Protein AF-0000000080284068 (afdb_homodimer)

Nearest PDB structures (foldseek):
  8cib-assembly1_F  TM=9.678E-01  e=1.822E-24  Pseudomonas aeruginosa
  4h17-assembly1_B  TM=9.683E-01  e=7.746E-23  Pseudomonas putida KT2440
  3mcw-assembly1_B  TM=8.961E-01  e=3.758E-17  Chromobacterium violaceum ATCC 12472
  5ha8-assembly1_A-2  TM=8.971E-01  e=2.789E-14  Microbacterium hydrocarbonoxydans
  5hwg-assembly1_A  TM=8.767E-01  e=1.653E-13  Microbacterium hydrocarbonoxydans

Radius of gyration: 20.16 Å; Cα contacts (8 Å, |Δi|>4): 963; chains: 2; bounding box: 50×58×43 Å

pLDDT: mean 98.24, std 1.57, range [81.69, 99.0]

Structure (mmCIF, N/CA/C/O backbone):
data_AF-0000000080284068-model_v1
#
loop_
_entity.id
_entity.type
_entity.pdbx_description
1 polymer Isochorismatase
#
loop_
_atom_site.group_PDB
_atom_site.id
_atom_site.type_symbol
_atom_site.label_atom_id
_atom_site.label_alt_id
_atom_site.label_comp_id
_atom_site.label_asym_id
_atom_site.label_entity_id
_atom_site.label_seq_id
_atom_site.pdbx_PDB_ins_code
_atom_site.Cartn_x
_atom_site.Cartn_y
_atom_site.Cartn_z
_atom_site.occupancy
_atom_site.B_iso_or_equiv
_atom_site.auth_seq_id
_atom_site.auth_comp_id
_atom_site.auth_asym_id
_atom_site.auth_atom_id
_atom_site.pdbx_PDB_model_num
ATOM 1 N N . MET A 1 1 ? 14.625 -11.047 15.633 1 81.69 1 MET A N 1
ATOM 2 C CA . MET A 1 1 ? 15.5 -10.242 14.781 1 81.69 1 MET A CA 1
ATOM 3 C C . MET A 1 1 ? 14.758 -9.781 13.531 1 81.69 1 MET A C 1
ATOM 5 O O . MET A 1 1 ? 13.984 -10.539 12.945 1 81.69 1 MET A O 1
ATOM 9 N N . THR A 1 2 ? 14.812 -8.367 13.188 1 92.25 2 THR A N 1
ATOM 10 C CA . THR A 1 2 ? 14.117 -7.859 12.016 1 92.25 2 THR A CA 1
ATOM 11 C C . THR A 1 2 ? 15.031 -7.91 10.789 1 92.25 2 THR A C 1
ATOM 13 O O . THR A 1 2 ? 16.25 -8.008 10.914 1 92.25 2 THR A O 1
ATOM 16 N N . SER A 1 3 ? 14.43 -7.98 9.688 1 94.44 3 SER A N 1
ATOM 17 C CA . SER A 1 3 ? 15.148 -7.992 8.414 1 94.44 3 SER A CA 1
ATOM 18 C C . SER A 1 3 ? 15.742 -6.621 8.102 1 94.44 3 SER A C 1
ATOM 20 O O . SER A 1 3 ? 15.266 -5.605 8.609 1 94.44 3 SER A O 1
ATOM 22 N N . THR A 1 4 ? 16.844 -6.633 7.262 1 96.75 4 THR A N 1
ATOM 23 C CA . THR A 1 4 ? 17.297 -5.41 6.617 1 96.75 4 THR A CA 1
ATOM 24 C C . THR A 1 4 ? 16.234 -4.855 5.684 1 96.75 4 THR A C 1
ATOM 26 O O . THR A 1 4 ? 15.609 -5.605 4.926 1 96.75 4 THR A O 1
ATOM 29 N N . THR A 1 5 ? 15.945 -3.547 5.762 1 98.25 5 THR A N 1
ATOM 30 C CA . THR A 1 5 ? 14.883 -2.967 4.945 1 98.25 5 THR A CA 1
ATOM 31 C C . THR A 1 5 ? 15.328 -2.842 3.49 1 98.25 5 THR A C 1
ATOM 33 O O . THR A 1 5 ? 16.531 -2.811 3.201 1 98.25 5 THR A O 1
ATOM 36 N N . LEU A 1 6 ? 14.375 -2.715 2.629 1 98.31 6 LEU A N 1
ATOM 37 C CA . LEU A 1 6 ? 14.656 -2.459 1.22 1 98.31 6 LEU A CA 1
ATOM 38 C C . LEU A 1 6 ? 15.375 -1.126 1.042 1 98.31 6 LEU A C 1
ATOM 40 O O . LEU A 1 6 ? 16.219 -0.987 0.159 1 98.31 6 LEU A O 1
ATOM 44 N N . ARG A 1 7 ? 15.078 -0.106 1.823 1 98.06 7 ARG A N 1
ATOM 45 C CA . ARG A 1 7 ? 15.773 1.177 1.779 1 98.06 7 ARG A CA 1
ATOM 46 C C . ARG A 1 7 ? 17.25 1.007 2.082 1 98.06 7 ARG A C 1
ATOM 48 O O . ARG A 1 7 ? 18.109 1.608 1.418 1 98.06 7 ARG A O 1
ATOM 55 N N . GLU A 1 8 ? 17.547 0.176 3.127 1 97.19 8 GLU A N 1
ATOM 56 C CA . GLU A 1 8 ? 18.938 -0.087 3.488 1 97.19 8 GLU A CA 1
ATOM 57 C C . GLU A 1 8 ? 19.656 -0.846 2.379 1 97.19 8 GLU A C 1
ATOM 59 O O . GLU A 1 8 ? 20.797 -0.521 2.039 1 97.19 8 GLU A O 1
ATOM 64 N N . ILE A 1 9 ? 18.969 -1.833 1.832 1 96.56 9 ILE A N 1
ATOM 65 C CA . ILE A 1 9 ? 19.547 -2.646 0.768 1 96.56 9 ILE A CA 1
ATOM 66 C C . ILE A 1 9 ? 19.859 -1.77 -0.446 1 96.56 9 ILE A C 1
ATOM 68 O O . ILE A 1 9 ? 20.875 -1.963 -1.122 1 96.56 9 ILE A O 1
ATOM 72 N N . SER A 1 10 ? 19 -0.782 -0.692 1 96.25 10 SER A N 1
ATOM 73 C CA . SER A 1 10 ? 19.109 0.082 -1.862 1 96.25 10 SER A CA 1
ATOM 74 C C . SER A 1 10 ? 19.922 1.338 -1.543 1 96.25 10 SER A C 1
ATOM 76 O O . SER A 1 10 ? 20.078 2.217 -2.393 1 96.25 10 SER A O 1
ATOM 78 N N . THR A 1 11 ? 20.359 1.549 -0.344 1 96.06 11 THR A N 1
ATOM 79 C CA . THR A 1 11 ? 21.172 2.67 0.116 1 96.06 11 THR A CA 1
ATOM 80 C C . THR A 1 11 ? 20.438 3.992 -0.11 1 96.06 11 THR A C 1
ATOM 82 O O . THR A 1 11 ? 21.031 4.945 -0.631 1 96.06 11 THR A O 1
ATOM 85 N N . LEU A 1 12 ? 19.172 3.943 0.13 1 97.06 12 LEU A N 1
ATOM 86 C CA . LEU A 1 12 ? 18.391 5.172 0.036 1 97.06 12 LEU A CA 1
ATOM 87 C C . LEU A 1 12 ? 18.688 6.094 1.218 1 97.06 12 LEU A C 1
ATOM 89 O O . LEU A 1 12 ? 19.016 5.625 2.305 1 97.06 12 LEU A O 1
ATOM 93 N N . PRO A 1 13 ? 18.469 7.422 1.03 1 95.12 13 PRO A N 1
ATOM 94 C CA . PRO A 1 13 ? 18.703 8.359 2.131 1 95.12 13 PRO A CA 1
ATOM 95 C C . PRO A 1 13 ? 17.797 8.109 3.326 1 95.12 13 PRO A C 1
ATOM 97 O O . PRO A 1 13 ? 16.641 7.707 3.152 1 95.12 13 PRO A O 1
ATOM 100 N N . THR A 1 14 ? 18.266 8.391 4.523 1 96.44 14 THR A N 1
ATOM 101 C CA . THR A 1 14 ? 17.516 8.102 5.746 1 96.44 14 THR A CA 1
ATOM 102 C C . THR A 1 14 ? 17.219 9.391 6.508 1 96.44 14 THR A C 1
ATOM 104 O O . THR A 1 14 ? 16.625 9.359 7.586 1 96.44 14 THR A O 1
ATOM 107 N N . THR A 1 15 ? 17.609 10.539 5.992 1 97.62 15 THR A N 1
ATOM 108 C CA . THR A 1 15 ? 17.438 11.82 6.676 1 97.62 15 THR A CA 1
ATOM 109 C C . THR A 1 15 ? 16 12.32 6.516 1 97.62 15 THR A C 1
ATOM 111 O O . THR A 1 15 ? 15.5 12.43 5.395 1 97.62 15 THR A O 1
ATOM 114 N N . PRO A 1 16 ? 15.359 12.617 7.598 1 98.56 16 PRO A N 1
ATOM 115 C CA . PRO A 1 16 ? 14.008 13.172 7.488 1 98.56 16 PRO A CA 1
ATOM 116 C C . PRO A 1 16 ? 13.984 14.531 6.789 1 98.56 16 PRO A C 1
ATOM 118 O O . PRO A 1 16 ? 14.992 15.234 6.766 1 98.56 16 PRO A O 1
ATOM 121 N N . ALA A 1 17 ? 12.836 14.883 6.316 1 98.56 17 ALA A N 1
ATOM 122 C CA . ALA A 1 17 ? 12.641 16.172 5.652 1 98.56 17 ALA A CA 1
ATOM 123 C C . ALA A 1 17 ? 12.844 17.328 6.625 1 98.56 17 ALA A C 1
ATOM 125 O O . ALA A 1 17 ? 12.547 17.203 7.816 1 98.56 17 ALA A O 1
ATOM 126 N N . THR A 1 18 ? 13.367 18.406 6.066 1 98 18 THR A N 1
ATOM 127 C CA . THR A 1 18 ? 13.32 19.703 6.738 1 98 18 THR A CA 1
ATOM 128 C C . THR A 1 18 ? 12.086 20.484 6.301 1 98 18 THR A C 1
ATOM 130 O O . THR A 1 18 ? 11.898 20.734 5.109 1 98 18 THR A O 1
ATOM 133 N N . LEU A 1 19 ? 11.328 20.938 7.23 1 97.56 19 LEU A N 1
ATOM 134 C CA . LEU A 1 19 ? 10.008 21.484 6.93 1 97.56 19 LEU A CA 1
ATOM 135 C C . LEU A 1 19 ? 10.117 22.703 6.016 1 97.56 19 LEU A C 1
ATOM 137 O O . LEU A 1 19 ? 9.336 22.844 5.074 1 97.56 19 LEU A O 1
ATOM 141 N N . SER A 1 20 ? 11.109 23.531 6.195 1 96.19 20 SER A N 1
ATOM 142 C CA . SER A 1 20 ? 11.234 24.766 5.422 1 96.19 20 SER A CA 1
ATOM 143 C C . SER A 1 20 ? 11.516 24.469 3.955 1 96.19 20 SER A C 1
ATOM 145 O O . SER A 1 20 ? 11.328 25.328 3.094 1 96.19 20 SER A O 1
ATOM 147 N N . ASP A 1 21 ? 11.961 23.297 3.693 1 97.31 21 ASP A N 1
ATOM 148 C CA . ASP A 1 21 ? 12.336 22.891 2.344 1 97.31 21 ASP A CA 1
ATOM 149 C C . ASP A 1 21 ? 11.477 21.719 1.863 1 97.31 21 ASP A C 1
ATOM 151 O O . ASP A 1 21 ? 11.961 20.844 1.127 1 97.31 21 ASP A O 1
ATOM 155 N N . ALA A 1 22 ? 10.25 21.641 2.422 1 98.5 22 ALA A N 1
ATOM 156 C CA . ALA A 1 22 ? 9.398 20.516 2.092 1 98.5 22 ALA A CA 1
ATOM 157 C C . ALA A 1 22 ? 7.992 20.969 1.726 1 98.5 22 ALA A C 1
ATOM 159 O O . ALA A 1 22 ? 7.602 22.109 2.025 1 98.5 22 ALA A O 1
ATOM 160 N N . THR A 1 23 ? 7.301 20.188 0.974 1 98.88 23 THR A N 1
ATOM 161 C CA . THR A 1 23 ? 5.855 20.281 0.817 1 98.88 23 THR A CA 1
ATOM 162 C C . THR A 1 23 ? 5.141 19.344 1.79 1 98.88 23 THR A C 1
ATOM 164 O O . THR A 1 23 ? 5.438 18.141 1.841 1 98.88 23 THR A O 1
ATOM 167 N N . VAL A 1 24 ? 4.258 19.875 2.631 1 98.94 24 VAL A N 1
ATOM 168 C CA . VAL A 1 24 ? 3.525 19.094 3.617 1 98.94 24 VAL A CA 1
ATOM 169 C C . VAL A 1 24 ? 2.16 18.688 3.055 1 98.94 24 VAL A C 1
ATOM 171 O O . VAL A 1 24 ? 1.379 19.562 2.646 1 98.94 24 VAL A O 1
ATOM 174 N N . ILE A 1 25 ? 1.892 17.406 2.99 1 99 25 ILE A N 1
ATOM 175 C CA . ILE A 1 25 ? 0.62 16.859 2.523 1 99 25 ILE A CA 1
ATOM 176 C C . ILE A 1 25 ? -0.165 16.297 3.703 1 99 25 ILE A C 1
ATOM 178 O O . ILE A 1 25 ? 0.268 15.336 4.34 1 99 25 ILE A O 1
ATOM 182 N N . LEU A 1 26 ? -1.262 16.906 4.027 1 99 26 LEU A N 1
ATOM 183 C CA . LEU A 1 26 ? -2.166 16.438 5.074 1 99 26 LEU A CA 1
ATOM 184 C C . LEU A 1 26 ? -3.328 15.656 4.484 1 99 26 LEU A C 1
ATOM 186 O O . LEU A 1 26 ? -4.223 16.234 3.857 1 99 26 LEU A O 1
ATOM 190 N N . VAL A 1 27 ? -3.338 14.367 4.75 1 98.94 27 VAL A N 1
ATOM 191 C CA . VAL A 1 27 ? -4.207 13.438 4.047 1 98.94 27 VAL A CA 1
ATOM 192 C C . VAL A 1 27 ? -5.457 13.156 4.879 1 98.94 27 VAL A C 1
ATOM 194 O O . VAL A 1 27 ? -5.383 12.508 5.926 1 98.94 27 VAL A O 1
ATOM 197 N N . ASP A 1 28 ? -6.566 13.625 4.504 1 98.88 28 ASP A N 1
ATOM 198 C CA . ASP A 1 28 ? -7.91 13.18 4.855 1 98.88 28 ASP A CA 1
ATOM 199 C C . ASP A 1 28 ? -8.18 13.375 6.348 1 98.88 28 ASP A C 1
ATOM 201 O O . ASP A 1 28 ? -8.781 12.516 6.992 1 98.88 28 ASP A O 1
ATOM 205 N N . TYR A 1 29 ? -7.648 14.461 6.922 1 98.94 29 TYR A N 1
ATOM 206 C CA . TYR A 1 29 ? -8.07 14.766 8.281 1 98.94 29 TYR A CA 1
ATOM 207 C C . TYR A 1 29 ? -9.539 15.172 8.32 1 98.94 29 TYR A C 1
ATOM 209 O O . TYR A 1 29 ? -9.875 16.266 8.789 1 98.94 29 TYR A O 1
ATOM 217 N N . GLN A 1 30 ? -10.383 14.281 7.949 1 98.94 30 GLN A N 1
ATOM 218 C CA . GLN A 1 30 ? -11.812 14.523 7.809 1 98.94 30 GLN A CA 1
ATOM 219 C C . GLN A 1 30 ? -12.578 14.023 9.031 1 98.94 30 GLN A C 1
ATOM 221 O O . GLN A 1 30 ? -12.164 13.07 9.68 1 98.94 30 GLN A O 1
ATOM 226 N N . ASN A 1 31 ? -13.789 14.539 9.234 1 98.94 31 ASN A N 1
ATOM 227 C CA . ASN A 1 31 ? -14.602 14.25 10.414 1 98.94 31 ASN A CA 1
ATOM 228 C C . ASN A 1 31 ? -15.07 12.797 10.422 1 98.94 31 ASN A C 1
ATOM 230 O O . ASN A 1 31 ? -15.352 12.234 11.484 1 98.94 31 ASN A O 1
ATOM 234 N N . THR A 1 32 ? -15.156 12.148 9.289 1 98.81 32 THR A N 1
ATOM 235 C CA . THR A 1 32 ? -15.602 10.766 9.18 1 98.81 32 THR A CA 1
ATOM 236 C C . THR A 1 32 ? -14.711 9.844 10.008 1 98.81 32 THR A C 1
ATOM 238 O O . THR A 1 32 ? -15.148 8.773 10.445 1 98.81 32 THR A O 1
ATOM 241 N N . TYR A 1 33 ? -13.508 10.312 10.305 1 98.88 33 TYR A N 1
ATOM 242 C CA . TYR A 1 33 ? -12.555 9.461 11.016 1 98.88 33 TYR A CA 1
ATOM 243 C C . TYR A 1 33 ? -12.617 9.711 12.516 1 98.88 33 TYR A C 1
ATOM 245 O O . TYR A 1 33 ? -11.883 9.086 13.289 1 98.88 33 TYR A O 1
ATOM 253 N N . THR A 1 34 ? -13.484 10.656 12.93 1 98.81 34 THR A N 1
ATOM 254 C CA . THR A 1 34 ? -13.57 11.008 14.344 1 98.81 34 THR A CA 1
ATOM 255 C C . THR A 1 34 ? -14.859 10.469 14.953 1 98.81 34 THR A C 1
ATOM 257 O O . THR A 1 34 ? -15.07 10.57 16.172 1 98.81 34 THR A O 1
ATOM 260 N N . ARG A 1 35 ? -15.703 9.953 14.172 1 98.19 35 ARG A N 1
ATOM 261 C CA . ARG A 1 35 ? -16.984 9.422 14.641 1 98.19 35 ARG A CA 1
ATOM 262 C C . ARG A 1 35 ? -17.625 8.516 13.602 1 98.19 35 ARG A C 1
ATOM 264 O O . ARG A 1 35 ? -17.188 8.492 12.445 1 98.19 35 ARG A O 1
ATOM 271 N N . GLY A 1 36 ? -18.609 7.75 14.055 1 96.94 36 GLY A N 1
ATOM 272 C CA . GLY A 1 36 ? -19.406 6.934 13.148 1 96.94 36 GLY A CA 1
ATOM 273 C C . GLY A 1 36 ? -18.688 5.676 12.695 1 96.94 36 GLY A C 1
ATOM 274 O O . GLY A 1 36 ? -17.844 5.137 13.43 1 96.94 36 GLY A O 1
ATOM 275 N N . VAL A 1 37 ? -19 5.152 11.508 1 97.12 37 VAL A N 1
ATOM 276 C CA . VAL A 1 37 ? -18.641 3.814 11.047 1 97.12 37 VAL A CA 1
ATOM 277 C C . VAL A 1 37 ? -17.141 3.768 10.734 1 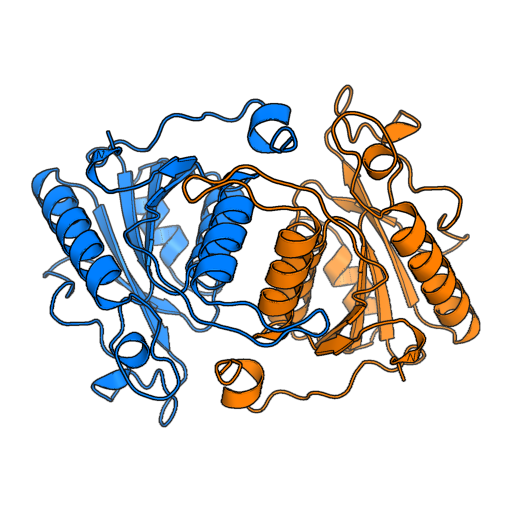97.12 37 VAL A C 1
ATOM 279 O O . VAL A 1 37 ? -16.516 2.711 10.828 1 97.12 37 VAL A O 1
ATOM 282 N N . MET A 1 38 ? -16.531 4.977 10.523 1 98 38 MET A N 1
ATOM 283 C CA . MET A 1 38 ? -15.125 5.004 10.109 1 98 38 MET A CA 1
ATOM 284 C C . MET A 1 38 ? -14.234 5.531 11.234 1 98 38 MET A C 1
ATOM 286 O O . MET A 1 38 ? -13.062 5.836 11.008 1 98 38 MET A O 1
ATOM 290 N N . GLU A 1 39 ? -14.781 5.672 12.406 1 98.69 39 GLU A N 1
ATOM 291 C CA . GLU A 1 39 ? -13.992 6.234 13.5 1 98.69 39 GLU A CA 1
ATOM 292 C C . GLU A 1 39 ? -12.711 5.438 13.727 1 98.69 39 GLU A C 1
ATOM 294 O O . GLU A 1 39 ? -12.742 4.207 13.781 1 98.69 39 GLU A O 1
ATOM 299 N N . LEU A 1 40 ? -11.641 6.16 13.883 1 98.81 40 LEU A N 1
ATOM 300 C CA . LEU A 1 40 ? -10.336 5.531 14.07 1 98.81 40 LEU A CA 1
ATOM 301 C C . LEU A 1 40 ? -9.969 5.465 15.547 1 98.81 40 LEU A C 1
ATOM 303 O O . LEU A 1 40 ? -10.336 6.352 16.328 1 98.81 40 LEU A O 1
ATOM 307 N N . ASP A 1 41 ? -9.211 4.465 15.859 1 98.44 41 ASP A N 1
ATOM 308 C CA . ASP A 1 41 ? -8.586 4.406 17.172 1 98.44 41 ASP A CA 1
ATOM 309 C C . ASP A 1 41 ? -7.438 5.402 17.281 1 98.44 41 ASP A C 1
ATOM 311 O O . ASP A 1 41 ? -6.555 5.434 16.422 1 98.44 41 ASP A O 1
ATOM 315 N N . GLY A 1 42 ? -7.504 6.305 18.281 1 98.44 42 GLY A N 1
ATOM 316 C CA . GLY A 1 42 ? -6.391 7.207 18.531 1 98.44 42 GLY A CA 1
ATOM 317 C C . GLY A 1 42 ? -6.418 8.445 17.656 1 98.44 42 GLY A C 1
ATOM 318 O O . GLY A 1 42 ? -5.43 9.18 17.578 1 98.44 42 GLY A O 1
ATOM 319 N N . TRP A 1 43 ? -7.527 8.68 17.016 1 98.81 43 TRP A N 1
ATOM 320 C CA . TRP A 1 43 ? -7.598 9.789 16.078 1 98.81 43 TRP A CA 1
ATOM 321 C C . TRP A 1 43 ? -7.336 11.117 16.781 1 98.81 43 TRP A C 1
ATOM 323 O O . TRP A 1 43 ? -6.734 12.023 16.188 1 98.81 43 TRP A O 1
ATOM 333 N N . GLU A 1 44 ? -7.758 11.266 17.984 1 98.88 44 GLU A N 1
ATOM 334 C CA . GLU A 1 44 ? -7.641 12.555 18.656 1 98.88 44 GLU A CA 1
ATOM 335 C C . GLU A 1 44 ? -6.18 12.93 18.875 1 98.88 44 GLU A C 1
ATOM 337 O O . GLU A 1 44 ? -5.766 14.047 18.578 1 98.88 44 GLU A O 1
ATOM 342 N N . ALA A 1 45 ? -5.395 12 19.422 1 98.88 45 ALA A N 1
ATOM 343 C CA . ALA A 1 45 ? -3.973 12.242 19.641 1 98.88 45 ALA A CA 1
ATOM 344 C C . ALA A 1 45 ? -3.256 12.492 18.312 1 98.88 45 ALA A C 1
ATOM 346 O O . ALA A 1 45 ? -2.373 13.352 18.234 1 98.88 45 ALA A O 1
ATOM 347 N N . ALA A 1 46 ? -3.615 11.727 17.297 1 98.94 46 ALA A N 1
ATOM 348 C CA . ALA A 1 46 ? -3.025 11.906 15.969 1 98.94 46 ALA A CA 1
ATOM 349 C C . ALA A 1 46 ? -3.35 13.289 15.406 1 98.94 46 ALA A C 1
ATOM 351 O O . ALA A 1 46 ? -2.49 13.938 14.812 1 98.94 46 ALA A O 1
ATOM 352 N N . LEU A 1 47 ? -4.574 13.703 15.617 1 98.88 47 LEU A N 1
ATOM 353 C CA . LEU A 1 47 ? -5.004 15.016 15.133 1 98.88 47 LEU A CA 1
ATOM 354 C C . LEU A 1 47 ? -4.289 16.125 15.891 1 98.88 47 LEU A C 1
ATOM 356 O O . LEU A 1 47 ? -3.955 17.156 15.305 1 98.88 47 LEU A O 1
ATOM 360 N N . ASP A 1 48 ? -4.062 15.914 17.172 1 98.88 48 ASP A N 1
ATOM 361 C CA . ASP A 1 48 ? -3.273 16.875 17.953 1 98.88 48 ASP A CA 1
ATOM 362 C C . ASP A 1 48 ? -1.87 17.016 17.359 1 98.88 48 ASP A C 1
ATOM 364 O O . ASP A 1 48 ? -1.375 18.141 17.203 1 98.88 48 ASP A O 1
ATOM 368 N N . GLU A 1 49 ? -1.263 15.945 17.062 1 98.94 49 GLU A N 1
ATOM 369 C CA . GLU A 1 49 ? 0.061 15.969 16.453 1 98.94 49 GLU A CA 1
ATOM 370 C C . GLU A 1 49 ? 0.019 16.641 15.07 1 98.94 49 GLU A C 1
ATOM 372 O O . GLU A 1 49 ? 0.93 17.391 14.711 1 98.94 49 GLU A O 1
ATOM 377 N N . ALA A 1 50 ? -1.015 16.359 14.312 1 98.94 50 ALA A N 1
ATOM 378 C CA . ALA A 1 50 ? -1.185 16.984 13.008 1 98.94 50 ALA A CA 1
ATOM 379 C C . ALA A 1 50 ? -1.283 18.5 13.133 1 98.94 50 ALA A C 1
ATOM 381 O O . ALA A 1 50 ? -0.72 19.234 12.32 1 98.94 50 ALA A O 1
ATOM 382 N N . ALA A 1 51 ? -2.023 18.922 14.094 1 98.94 51 ALA A N 1
ATOM 383 C CA . ALA A 1 51 ? -2.139 20.359 14.336 1 98.94 51 ALA A CA 1
ATOM 384 C C . ALA A 1 51 ? -0.781 20.969 14.664 1 98.94 51 ALA A C 1
ATOM 386 O O . ALA A 1 51 ? -0.462 22.078 14.211 1 98.94 51 ALA A O 1
ATOM 387 N N . THR A 1 52 ? 0.009 20.266 15.445 1 98.94 52 THR A N 1
ATOM 388 C CA . THR A 1 52 ? 1.364 20.703 15.766 1 98.94 52 THR A CA 1
ATOM 389 C C . THR A 1 52 ? 2.213 20.781 14.5 1 98.94 52 THR A C 1
ATOM 391 O O . THR A 1 52 ? 2.916 21.766 14.281 1 98.94 52 THR A O 1
ATOM 394 N N . LEU A 1 53 ? 2.16 19.781 13.68 1 98.94 53 LEU A N 1
ATOM 395 C CA . LEU A 1 53 ? 2.879 19.75 12.414 1 98.94 53 LEU A CA 1
ATOM 396 C C . LEU A 1 53 ? 2.479 20.922 11.523 1 98.94 53 LEU A C 1
ATOM 398 O O . LEU A 1 53 ? 3.34 21.609 10.969 1 98.94 53 LEU A O 1
ATOM 402 N N . LEU A 1 54 ? 1.166 21.125 11.414 1 98.94 54 LEU A N 1
ATOM 403 C CA . LEU A 1 54 ? 0.625 22.188 10.57 1 98.94 54 LEU A CA 1
ATOM 404 C C . LEU A 1 54 ? 1.097 23.547 11.047 1 98.94 54 LEU A C 1
ATOM 406 O O . LEU A 1 54 ? 1.532 24.375 10.242 1 98.94 54 LEU A O 1
ATOM 410 N N . ALA A 1 55 ? 1.035 23.75 12.312 1 98.81 55 ALA A N 1
ATOM 411 C CA . ALA A 1 55 ? 1.475 25.031 12.875 1 98.81 55 ALA A CA 1
ATOM 412 C C . ALA A 1 55 ? 2.953 25.281 12.586 1 98.81 55 ALA A C 1
ATOM 414 O O . ALA A 1 55 ? 3.34 26.375 12.195 1 98.81 55 ALA A O 1
ATOM 415 N N . ARG A 1 56 ? 3.766 24.328 12.781 1 98.75 56 ARG A N 1
ATOM 416 C CA . ARG A 1 56 ? 5.195 24.469 12.516 1 98.75 56 ARG A CA 1
ATOM 417 C C . ARG A 1 56 ? 5.453 24.703 11.031 1 98.75 56 ARG A C 1
ATOM 419 O O . ARG A 1 56 ? 6.32 25.5 10.664 1 98.75 56 ARG A O 1
ATOM 426 N N . ALA A 1 57 ? 4.793 23.938 10.188 1 98.69 57 ALA A N 1
ATOM 427 C CA . ALA A 1 57 ? 4.938 24.094 8.742 1 98.69 57 ALA A CA 1
ATOM 428 C C . ALA A 1 57 ? 4.66 25.531 8.32 1 98.69 57 ALA A C 1
A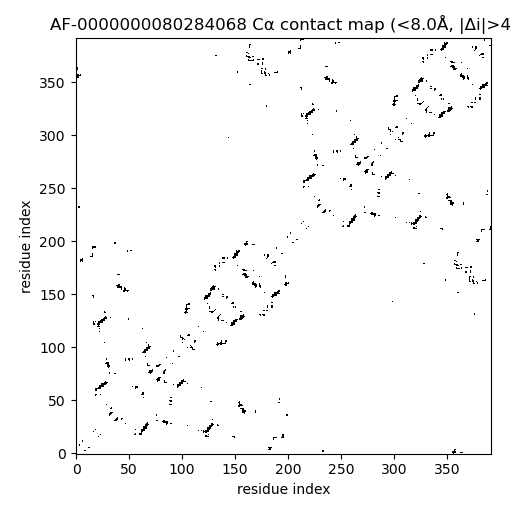TOM 430 O O . ALA A 1 57 ? 5.438 26.125 7.57 1 98.69 57 ALA A O 1
ATOM 431 N N . ARG A 1 58 ? 3.586 26.094 8.789 1 98.31 58 ARG A N 1
ATOM 432 C CA . ARG A 1 58 ? 3.211 27.453 8.477 1 98.31 58 ARG A CA 1
ATOM 433 C C . ARG A 1 58 ? 4.246 28.453 9 1 98.31 58 ARG A C 1
ATOM 435 O O . ARG A 1 58 ? 4.648 29.375 8.297 1 98.31 58 ARG A O 1
ATOM 442 N N . ALA A 1 59 ? 4.688 28.203 10.18 1 98.12 59 ALA A N 1
ATOM 443 C CA . ALA A 1 59 ? 5.672 29.078 10.797 1 98.12 59 ALA A CA 1
ATOM 444 C C . ALA A 1 59 ? 6.984 29.062 10.016 1 98.12 59 ALA A C 1
ATOM 446 O O . ALA A 1 59 ? 7.668 30.094 9.93 1 98.12 59 ALA A O 1
ATOM 447 N N . GLU A 1 60 ? 7.301 27.953 9.445 1 97.5 60 GLU A N 1
ATOM 448 C CA . GLU A 1 60 ? 8.586 27.797 8.773 1 97.5 60 GLU A CA 1
ATOM 449 C C . GLU A 1 60 ? 8.461 28.047 7.273 1 97.5 60 GLU A C 1
ATOM 451 O O . GLU A 1 60 ? 9.445 27.938 6.539 1 97.5 60 GLU A O 1
ATOM 456 N N . GLY A 1 61 ? 7.297 28.312 6.781 1 95.44 61 GLY A N 1
ATOM 457 C CA . GLY A 1 61 ? 7.082 28.719 5.398 1 95.44 61 GLY A CA 1
ATOM 458 C C . GLY A 1 61 ? 6.98 27.547 4.441 1 95.44 61 GLY A C 1
ATOM 459 O O . GLY A 1 61 ? 7.207 27.703 3.24 1 95.44 61 GLY A O 1
ATOM 460 N N . ALA A 1 62 ? 6.719 26.391 4.977 1 97.12 62 ALA A N 1
ATOM 461 C CA . ALA A 1 62 ? 6.52 25.219 4.125 1 97.12 62 ALA A CA 1
ATOM 462 C C . ALA A 1 62 ? 5.258 25.375 3.277 1 97.12 62 ALA A C 1
ATOM 464 O O . ALA A 1 62 ? 4.312 26.062 3.674 1 97.12 62 ALA A O 1
ATOM 465 N N . THR A 1 63 ? 5.285 24.797 2.09 1 98.31 63 THR A N 1
ATOM 466 C CA . THR A 1 63 ? 4.043 24.656 1.337 1 98.31 63 THR A CA 1
ATOM 467 C C . THR A 1 63 ? 3.152 23.594 1.974 1 98.31 63 THR A C 1
ATOM 469 O O . THR A 1 63 ? 3.619 22.5 2.311 1 98.31 63 THR A O 1
ATOM 472 N N . VAL A 1 64 ? 1.895 23.922 2.174 1 98.88 64 VAL A N 1
ATOM 473 C CA . VAL A 1 64 ? 0.937 23 2.779 1 98.88 64 VAL A CA 1
ATOM 474 C C . VAL A 1 64 ? -0.166 22.672 1.776 1 98.88 64 VAL A C 1
ATOM 476 O O . VAL A 1 64 ? -0.766 23.578 1.184 1 98.88 64 VAL A O 1
ATOM 479 N N . ILE A 1 65 ? -0.427 21.422 1.556 1 99 65 ILE A N 1
ATOM 480 C CA . ILE A 1 65 ? -1.52 20.938 0.719 1 99 65 ILE A CA 1
ATOM 481 C C . ILE A 1 65 ? -2.408 19.984 1.525 1 99 65 ILE A C 1
ATOM 483 O O . ILE A 1 65 ? -1.916 19.031 2.143 1 99 65 ILE A O 1
ATOM 487 N N . HIS A 1 66 ? -3.686 20.266 1.552 1 99 66 HIS A N 1
ATOM 488 C CA . HIS A 1 66 ? -4.668 19.391 2.168 1 99 66 HIS A CA 1
ATOM 489 C C . HIS A 1 66 ? -5.297 18.453 1.133 1 99 66 HIS A C 1
ATOM 491 O O . HIS A 1 66 ? -5.457 18.828 -0.029 1 99 66 HIS A O 1
ATOM 497 N N . VAL A 1 67 ? -5.652 17.281 1.573 1 98.94 67 VAL A N 1
ATOM 498 C CA . VAL A 1 67 ? -6.34 16.312 0.724 1 98.94 67 VAL A CA 1
ATOM 499 C C . VAL A 1 67 ? -7.633 15.852 1.4 1 98.94 67 VAL A C 1
ATOM 501 O O . VAL A 1 67 ? -7.668 15.648 2.617 1 98.94 67 VAL A O 1
ATOM 504 N N . MET A 1 68 ? -8.68 15.695 0.645 1 98.81 68 MET A N 1
ATOM 505 C CA . MET A 1 68 ? -9.938 15.102 1.075 1 98.81 68 MET A CA 1
ATOM 506 C C . MET A 1 68 ? -10.344 13.953 0.152 1 98.81 68 MET A C 1
ATOM 508 O O . MET A 1 68 ? -10.148 14.031 -1.062 1 98.81 68 MET A O 1
ATOM 512 N N . HIS A 1 69 ? -10.891 12.961 0.768 1 98.88 69 HIS A N 1
ATOM 513 C CA . HIS A 1 69 ? -11.516 11.883 0.005 1 98.88 69 HIS A CA 1
ATOM 514 C C . HIS A 1 69 ? -12.992 12.164 -0.238 1 98.88 69 HIS A C 1
ATOM 516 O O . HIS A 1 69 ? -13.711 12.555 0.682 1 98.88 69 HIS A O 1
ATOM 522 N N . ASP A 1 70 ? -13.422 12.055 -1.438 1 98.81 70 ASP A N 1
ATOM 523 C CA . ASP A 1 70 ? -14.828 12.203 -1.792 1 98.81 70 ASP A CA 1
ATOM 524 C C . ASP A 1 70 ? -15.453 10.859 -2.154 1 98.81 70 ASP A C 1
ATOM 526 O O . ASP A 1 70 ? -15.086 10.25 -3.168 1 98.81 70 ASP A O 1
ATOM 530 N N . GLY A 1 71 ? -16.391 10.383 -1.345 1 97.44 71 GLY A N 1
ATOM 531 C CA . GLY A 1 71 ? -17.094 9.141 -1.609 1 97.44 71 GLY A CA 1
ATOM 532 C C . GLY A 1 71 ? -18.484 9.352 -2.207 1 97.44 71 GLY A C 1
ATOM 533 O O . GLY A 1 71 ? -19.234 8.398 -2.389 1 97.44 71 GLY A O 1
ATOM 534 N N . GLY A 1 72 ? -18.781 10.641 -2.424 1 97.62 72 GLY A N 1
ATOM 535 C CA . GLY A 1 72 ? -20.062 10.977 -3.018 1 97.62 72 GLY A CA 1
ATOM 536 C C . GLY A 1 72 ? -21.156 11.172 -1.991 1 97.62 72 GLY A C 1
ATOM 537 O O . GLY A 1 72 ? -20.969 10.898 -0.805 1 97.62 72 GLY A O 1
ATOM 538 N N . GLU A 1 73 ? -22.328 11.68 -2.471 1 97.62 73 GLU A N 1
ATOM 539 C CA . GLU A 1 73 ? -23.484 11.992 -1.624 1 97.62 73 GLU A CA 1
ATOM 540 C C . GLU A 1 73 ? -23.969 10.75 -0.875 1 97.62 73 GLU A C 1
ATOM 542 O O . GLU A 1 73 ? -24.078 9.672 -1.46 1 97.62 73 GLU A O 1
ATOM 547 N N . GLY A 1 74 ? -24.172 10.898 0.39 1 96.88 74 GLY A N 1
ATOM 548 C CA . GLY A 1 74 ? -24.734 9.828 1.208 1 96.88 74 GLY A CA 1
ATOM 549 C C . GLY A 1 74 ? -23.672 8.891 1.757 1 96.88 74 GLY A C 1
ATOM 550 O O . GLY A 1 74 ? -23.953 8.07 2.629 1 96.88 74 GLY A O 1
ATOM 551 N N . SER A 1 75 ? -22.484 9.023 1.295 1 97.38 75 SER A N 1
ATOM 552 C CA . SER A 1 75 ? -21.391 8.195 1.786 1 97.38 75 SER A CA 1
ATOM 553 C C . SER A 1 75 ? -20.797 8.766 3.066 1 97.38 75 SER A C 1
ATOM 555 O O . SER A 1 75 ? -21.094 9.898 3.445 1 97.38 75 SER A O 1
ATOM 557 N N . PRO A 1 76 ? -19.922 8.008 3.686 1 97.44 76 PRO A N 1
ATOM 558 C CA . PRO A 1 76 ? -19.203 8.539 4.848 1 97.44 76 PRO A CA 1
ATOM 559 C C . PRO A 1 76 ? -18.219 9.648 4.48 1 97.44 76 PRO A C 1
ATOM 561 O O . PRO A 1 76 ? -17.625 10.266 5.363 1 97.44 76 PRO A O 1
ATOM 564 N N . TYR A 1 77 ? -18.062 9.883 3.273 1 98.06 77 TYR A N 1
ATOM 565 C CA . TYR A 1 77 ? -17.156 10.914 2.781 1 98.06 77 TYR A CA 1
ATOM 566 C C . TYR A 1 77 ? -17.906 11.945 1.942 1 98.06 77 TYR A C 1
ATOM 568 O O . TYR A 1 77 ? -17.375 12.445 0.949 1 98.06 77 TYR A O 1
ATOM 576 N N . ASP A 1 78 ? -19.156 12.148 2.285 1 98.44 78 ASP A N 1
ATOM 577 C CA . ASP A 1 78 ? -19.984 13.148 1.606 1 98.44 78 ASP A CA 1
ATOM 578 C C . ASP A 1 78 ? -19.484 14.562 1.906 1 98.44 78 ASP A C 1
ATOM 580 O O . ASP A 1 78 ? -19.688 15.078 3.008 1 98.44 78 ASP A O 1
ATOM 584 N N . LEU A 1 79 ? -18.938 15.219 0.959 1 98.31 79 LEU A N 1
ATOM 585 C CA . LEU A 1 79 ? -18.297 16.516 1.16 1 98.31 79 LEU A CA 1
ATOM 586 C C . LEU A 1 79 ? -19.344 17.609 1.365 1 98.31 79 LEU A C 1
ATOM 588 O O . LEU A 1 79 ? -19 18.719 1.799 1 98.31 79 LEU A O 1
ATOM 592 N N . LYS A 1 80 ? -20.578 17.344 1.03 1 98.25 80 LYS A N 1
ATOM 593 C CA . LYS A 1 80 ? -21.672 18.297 1.222 1 98.25 80 LYS A CA 1
ATOM 594 C C . LYS A 1 80 ? -22.156 18.297 2.666 1 98.25 80 LYS A C 1
ATOM 596 O O . LYS A 1 80 ? -22.969 19.141 3.055 1 98.25 80 LYS A O 1
ATOM 601 N N . GLN A 1 81 ? -21.672 17.344 3.426 1 98.44 81 GLN A N 1
ATOM 602 C CA . GLN A 1 81 ? -22.031 17.203 4.836 1 98.44 81 GLN A CA 1
ATOM 603 C C . GLN A 1 81 ? -20.812 17.422 5.73 1 98.44 81 GLN A C 1
ATOM 605 O O . GLN A 1 81 ? -19.672 17.25 5.293 1 98.44 81 GLN A O 1
ATOM 610 N N . ASP A 1 82 ? -21.062 17.719 7.004 1 98.38 82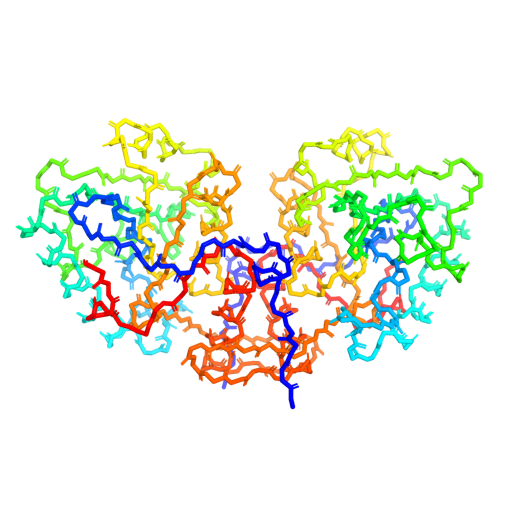 ASP A N 1
ATOM 611 C CA . ASP A 1 82 ? -20 17.953 7.977 1 98.38 82 ASP A CA 1
ATOM 612 C C . ASP A 1 82 ? -19.078 16.734 8.07 1 98.38 82 ASP A C 1
ATOM 614 O O . ASP A 1 82 ? -17.859 16.891 8.273 1 98.38 82 ASP A O 1
ATOM 618 N N . ILE A 1 83 ? -19.578 15.555 7.918 1 98.44 83 ILE A N 1
ATOM 619 C CA . ILE A 1 83 ? -18.844 14.305 8.094 1 98.44 83 ILE A CA 1
ATOM 620 C C . ILE A 1 83 ? -17.688 14.25 7.105 1 98.44 83 ILE A C 1
ATOM 622 O O . ILE A 1 83 ? -16.625 13.711 7.422 1 98.44 83 ILE A O 1
ATOM 626 N N . GLY A 1 84 ? -17.875 14.812 5.922 1 98.62 84 GLY A N 1
ATOM 627 C CA . GLY A 1 84 ? -16.859 14.742 4.891 1 98.62 84 GLY A CA 1
ATOM 628 C C . GLY A 1 84 ? -15.867 15.891 4.945 1 98.62 84 GLY A C 1
ATOM 629 O O . GLY A 1 84 ? -14.859 15.883 4.238 1 98.62 84 GLY A O 1
ATOM 630 N N . ARG A 1 85 ? -16.016 16.859 5.824 1 98.69 85 ARG A N 1
ATOM 631 C CA . ARG A 1 85 ? -15.203 18.078 5.867 1 98.69 85 ARG A CA 1
ATOM 632 C C . ARG A 1 85 ? -13.938 17.844 6.68 1 98.69 85 ARG A C 1
ATOM 634 O O . ARG A 1 85 ? -13.898 16.969 7.555 1 98.69 85 ARG A O 1
ATOM 641 N N . ILE A 1 86 ? -12.914 18.578 6.352 1 98.88 86 ILE A N 1
ATOM 642 C CA . ILE A 1 86 ? -11.68 18.578 7.137 1 98.88 86 ILE A CA 1
ATOM 643 C C . ILE A 1 86 ? -11.969 19.062 8.555 1 98.88 86 ILE A C 1
ATOM 645 O O . ILE A 1 86 ? -12.703 20.031 8.75 1 98.88 86 ILE A O 1
ATOM 649 N N . HIS A 1 87 ? -11.477 18.344 9.523 1 98.94 87 HIS A N 1
ATOM 650 C CA . HIS A 1 87 ? -11.672 18.703 10.922 1 98.94 87 HIS A CA 1
ATOM 651 C C . HIS A 1 87 ? -11.195 20.125 11.203 1 98.94 87 HIS A C 1
ATOM 653 O O . HIS A 1 87 ? -10.141 20.547 10.719 1 98.94 87 HIS A O 1
ATOM 659 N N . GLU A 1 88 ? -11.828 20.797 12 1 98.62 88 GLU A N 1
ATOM 660 C CA . GLU A 1 88 ? -11.625 22.234 12.219 1 98.62 88 GLU A CA 1
ATOM 661 C C . GLU A 1 88 ? -10.234 22.516 12.789 1 98.62 88 GLU A C 1
ATOM 663 O O . GLU A 1 88 ? -9.641 23.547 12.508 1 98.62 88 GLU A O 1
ATOM 668 N N . ARG A 1 89 ? -9.648 21.641 13.516 1 98.25 89 ARG A N 1
ATOM 669 C CA . ARG A 1 89 ? -8.367 21.844 14.188 1 98.25 89 ARG A CA 1
ATOM 670 C C . ARG A 1 89 ? -7.219 21.891 13.18 1 98.25 89 ARG A C 1
ATOM 672 O O . ARG A 1 89 ? -6.117 22.328 13.508 1 98.25 89 ARG A O 1
ATOM 679 N N . VAL A 1 90 ? -7.488 21.391 11.977 1 98.88 90 VAL A N 1
ATOM 680 C CA . VAL A 1 90 ? -6.465 21.391 10.938 1 98.88 90 VAL A CA 1
ATOM 681 C C . VAL A 1 90 ? -7.051 21.938 9.641 1 98.88 90 VAL A C 1
ATOM 683 O O . VAL A 1 90 ? -6.691 21.484 8.547 1 98.88 90 VAL A O 1
ATOM 686 N N . ALA A 1 91 ? -7.918 22.844 9.773 1 98.81 91 ALA A N 1
ATOM 687 C CA . ALA A 1 91 ? -8.594 23.438 8.617 1 98.81 91 ALA A CA 1
ATOM 688 C C . ALA A 1 91 ? -7.605 24.156 7.715 1 98.81 91 ALA A C 1
ATOM 690 O O . ALA A 1 91 ? -6.664 24.797 8.195 1 98.81 91 ALA A O 1
ATOM 691 N N . PRO A 1 92 ? -7.824 24.094 6.418 1 98.81 92 PRO A N 1
ATOM 692 C CA . PRO A 1 92 ? -6.969 24.844 5.504 1 98.81 92 PRO A CA 1
ATOM 693 C C . PRO A 1 92 ? -7.031 26.344 5.75 1 98.81 92 PRO A C 1
ATOM 695 O O . PRO A 1 92 ? -8.102 26.891 6.039 1 98.81 92 PRO A O 1
ATOM 698 N N . ALA A 1 93 ? -5.938 27.016 5.629 1 98.5 93 ALA A N 1
ATOM 699 C CA . ALA A 1 93 ? -5.859 28.469 5.656 1 98.5 93 ALA A CA 1
ATOM 700 C C . ALA A 1 93 ? -6.008 29.047 4.254 1 98.5 93 ALA A C 1
ATOM 702 O O . ALA A 1 93 ? -5.84 28.344 3.26 1 98.5 93 ALA A O 1
ATOM 703 N N . PRO A 1 94 ? -6.438 30.391 4.176 1 97.19 94 PRO A N 1
ATOM 704 C CA . PRO A 1 94 ? -6.461 31.016 2.852 1 97.19 94 PRO A CA 1
ATOM 705 C C . PRO A 1 94 ? -5.156 30.828 2.082 1 97.19 94 PRO A C 1
ATOM 707 O O . PRO A 1 94 ? -4.07 30.969 2.648 1 97.19 94 PRO A O 1
ATOM 710 N N . GLY A 1 95 ? -5.293 30.406 0.833 1 97.06 95 GLY A N 1
ATOM 711 C CA . GLY A 1 95 ? -4.109 30.219 0.008 1 97.06 95 GLY A CA 1
ATOM 712 C C . GLY A 1 95 ? -3.631 28.781 -0.022 1 97.06 95 GLY A C 1
ATOM 713 O O . GLY A 1 95 ? -2.914 28.375 -0.942 1 97.06 95 GLY A O 1
ATOM 714 N N . GLU A 1 96 ? -3.928 28.016 1.011 1 98.69 96 GLU A N 1
ATOM 715 C CA . GLU A 1 96 ? -3.541 26.609 1.012 1 98.69 96 GLU A CA 1
ATOM 716 C C . GLU A 1 96 ? -4.426 25.797 0.072 1 98.69 96 GLU A C 1
ATOM 718 O O . GLU A 1 96 ? -5.645 25.984 0.049 1 98.69 96 GLU A O 1
ATOM 723 N N . GLN A 1 97 ? -3.809 24.969 -0.715 1 98.81 97 GLN A N 1
ATOM 724 C CA . GLN A 1 97 ? -4.535 24.156 -1.689 1 98.81 97 GLN A CA 1
ATOM 725 C C . GLN A 1 97 ? -5.246 22.984 -1.014 1 98.81 97 GLN A C 1
ATOM 727 O O . GLN A 1 97 ? -4.734 22.422 -0.048 1 98.81 97 GLN A O 1
ATOM 732 N N . VAL A 1 98 ? -6.422 22.672 -1.533 1 98.94 98 VAL A N 1
ATOM 733 C CA . VAL A 1 98 ? -7.18 21.5 -1.135 1 98.94 98 VAL A CA 1
ATOM 734 C C . VAL A 1 98 ? -7.418 20.594 -2.348 1 98.94 98 VAL A C 1
ATOM 736 O O . VAL A 1 98 ? -8.023 21.031 -3.334 1 98.94 98 VAL A O 1
ATOM 739 N N . VAL A 1 99 ? -6.922 19.422 -2.352 1 98.94 99 VAL A N 1
ATOM 740 C CA . VAL A 1 99 ? -7.07 18.438 -3.416 1 98.94 99 VAL A CA 1
ATOM 741 C C . VAL A 1 99 ? -8.164 17.438 -3.045 1 98.94 99 VAL A C 1
ATOM 743 O O . VAL A 1 99 ? -8.195 16.922 -1.92 1 98.94 99 VAL A O 1
ATOM 746 N N . VAL A 1 100 ? -9.109 17.141 -3.863 1 98.94 100 VAL A N 1
ATOM 747 C CA . VAL A 1 100 ? -10.156 16.141 -3.674 1 98.94 100 VAL A CA 1
ATOM 748 C C . VAL A 1 100 ? -9.812 14.883 -4.473 1 98.94 100 VAL A C 1
ATOM 750 O O . VAL A 1 100 ? -9.484 14.961 -5.66 1 98.94 100 VAL A O 1
ATOM 753 N N . LYS A 1 101 ? -9.859 13.797 -3.824 1 98.88 101 LYS A N 1
ATOM 754 C CA . LYS A 1 101 ? -9.508 12.531 -4.461 1 98.88 101 LYS A CA 1
ATOM 755 C C . LYS A 1 101 ? -10.641 11.516 -4.32 1 98.88 101 LYS A C 1
ATOM 757 O O . LYS A 1 101 ? -11.539 11.695 -3.498 1 98.88 101 LYS A O 1
ATOM 762 N N . THR A 1 102 ? -10.531 10.398 -5.078 1 98.38 102 THR A N 1
ATOM 763 C CA . THR A 1 102 ? -11.5 9.312 -4.996 1 98.38 102 THR A CA 1
ATOM 764 C C . THR A 1 102 ? -10.805 7.973 -4.793 1 98.38 102 THR A C 1
ATOM 766 O O . THR A 1 102 ? -11.461 6.945 -4.625 1 98.38 102 THR A O 1
ATOM 769 N N . ALA A 1 103 ? -9.492 7.887 -4.812 1 98.56 103 ALA A N 1
ATOM 770 C CA . ALA A 1 103 ? -8.688 6.707 -4.523 1 98.56 103 ALA A CA 1
ATOM 771 C C . ALA A 1 103 ? -7.773 6.945 -3.324 1 98.56 103 ALA A C 1
ATOM 773 O O . ALA A 1 103 ? -7.426 8.086 -3.016 1 98.56 103 ALA A O 1
ATOM 774 N N . PRO A 1 104 ? -7.312 5.871 -2.66 1 98.81 104 PRO A N 1
ATOM 775 C CA . PRO A 1 104 ? -6.473 6.059 -1.476 1 98.81 104 PRO A CA 1
ATOM 776 C C . PRO A 1 104 ? -5.168 6.793 -1.786 1 98.81 104 PRO A C 1
ATOM 778 O O . PRO A 1 104 ? -4.762 7.68 -1.033 1 98.81 104 PRO A O 1
ATOM 781 N N . ASN A 1 105 ? -4.473 6.414 -2.84 1 98.94 105 ASN A N 1
ATOM 782 C CA . ASN A 1 105 ? -3.312 7.164 -3.309 1 98.94 105 ASN A CA 1
ATOM 783 C C . ASN A 1 105 ? -3.707 8.547 -3.814 1 98.94 105 ASN A C 1
ATOM 785 O O . ASN A 1 105 ? -4.344 8.672 -4.859 1 98.94 105 ASN A O 1
ATOM 789 N N . SER A 1 106 ? -3.254 9.547 -3.17 1 98.94 106 SER A N 1
ATOM 790 C CA . SER A 1 106 ? -3.732 10.906 -3.402 1 98.94 106 SER A CA 1
ATOM 791 C C . SER A 1 106 ? -3.24 11.445 -4.742 1 98.94 106 SER A C 1
ATOM 793 O O . SER A 1 106 ? -3.736 12.469 -5.227 1 98.94 106 SER A O 1
ATOM 795 N N . PHE A 1 107 ? -2.328 10.828 -5.359 1 98.88 107 PHE A N 1
ATOM 796 C CA . PHE A 1 107 ? -1.773 11.289 -6.629 1 98.88 107 PHE A CA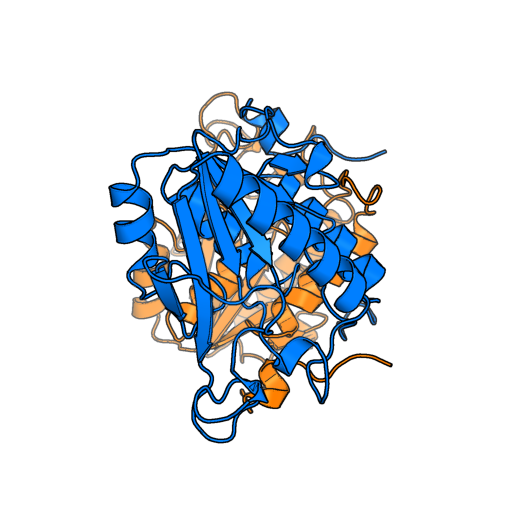 1
ATOM 797 C C . PHE A 1 107 ? -2.59 10.758 -7.801 1 98.88 107 PHE A C 1
ATOM 799 O O . PHE A 1 107 ? -2.449 11.234 -8.93 1 98.88 107 PHE A O 1
ATOM 806 N N . VAL A 1 108 ? -3.414 9.734 -7.555 1 98.75 108 VAL A N 1
ATOM 807 C CA . VAL A 1 108 ? -4.16 9.094 -8.633 1 98.75 108 VAL A CA 1
ATOM 808 C C . VAL A 1 108 ? -5.32 9.984 -9.062 1 98.75 108 VAL A C 1
ATOM 810 O O . VAL A 1 108 ? -6.234 10.242 -8.281 1 98.75 108 VAL A O 1
ATOM 813 N N . GLY A 1 109 ? -5.277 10.469 -10.281 1 98.38 109 GLY A N 1
ATOM 814 C CA . GLY A 1 109 ? -6.395 11.195 -10.859 1 98.38 109 GLY A CA 1
ATOM 815 C C . GLY A 1 109 ? -6.609 12.555 -10.227 1 98.38 109 GLY A C 1
ATOM 816 O O . GLY A 1 109 ? -7.742 13.039 -10.156 1 98.38 109 GLY A O 1
ATOM 817 N N . THR A 1 110 ? -5.699 13.203 -9.68 1 98.88 110 THR A N 1
ATOM 818 C CA . THR A 1 110 ? -5.82 14.492 -9.008 1 98.88 110 THR A CA 1
ATOM 819 C C . THR A 1 110 ? -4.719 15.445 -9.461 1 98.88 110 THR A C 1
ATOM 821 O O . THR A 1 110 ? -3.75 15.023 -10.094 1 98.88 110 THR A O 1
ATOM 824 N N . PRO A 1 111 ? -4.785 16.688 -9.133 1 98.81 111 PRO A N 1
ATOM 825 C CA . PRO A 1 111 ? -3.721 17.641 -9.469 1 98.81 111 PRO A CA 1
ATOM 826 C C . PRO A 1 111 ? -2.588 17.641 -8.445 1 98.81 111 PRO A C 1
ATOM 828 O O . PRO A 1 111 ? -1.69 18.484 -8.508 1 98.81 111 PRO A O 1
ATOM 831 N N . LEU A 1 112 ? -2.553 16.734 -7.504 1 98.94 112 LEU A N 1
ATOM 832 C CA . LEU A 1 112 ? -1.577 16.766 -6.418 1 98.94 112 LEU A CA 1
ATOM 833 C C . LEU A 1 112 ? -0.154 16.766 -6.965 1 98.94 112 LEU A C 1
ATOM 835 O O . LEU A 1 112 ? 0.698 17.516 -6.48 1 98.94 112 LEU A O 1
ATOM 839 N N . GLY A 1 113 ? 0.087 15.898 -7.938 1 98.81 113 GLY A N 1
ATOM 840 C CA . GLY A 1 113 ? 1.42 15.852 -8.516 1 98.81 113 GLY A CA 1
ATOM 841 C C . GLY A 1 113 ? 1.883 17.188 -9.062 1 98.81 113 GLY A C 1
ATOM 842 O O . GLY A 1 113 ? 3.006 17.625 -8.789 1 98.81 113 GLY A O 1
ATOM 843 N N . GLU A 1 114 ? 1.038 17.844 -9.789 1 98.75 114 GLU A N 1
ATOM 844 C CA . GLU A 1 114 ? 1.354 19.156 -10.352 1 98.75 114 GLU A CA 1
ATOM 845 C C . GLU A 1 114 ? 1.611 20.172 -9.25 1 98.75 114 GLU A C 1
ATOM 847 O O . GLU A 1 114 ? 2.514 21.016 -9.367 1 98.75 114 GLU A O 1
ATOM 852 N N . LEU A 1 115 ? 0.816 20.125 -8.219 1 98.88 115 LEU A N 1
ATOM 853 C CA . LEU A 1 115 ? 0.957 21.062 -7.113 1 98.88 115 LEU A CA 1
ATOM 854 C C . LEU A 1 115 ? 2.275 20.844 -6.379 1 98.88 115 LEU A C 1
ATOM 856 O O . LEU A 1 115 ? 2.961 21.812 -6.027 1 98.88 115 LEU A O 1
ATOM 860 N N . VAL A 1 116 ? 2.619 19.594 -6.145 1 98.81 116 VAL A N 1
ATOM 861 C CA . VAL A 1 116 ? 3.875 19.25 -5.484 1 98.81 116 VAL A CA 1
ATOM 862 C C . VAL A 1 116 ? 5.051 19.703 -6.34 1 98.81 116 VAL A C 1
ATOM 864 O O . VAL A 1 116 ? 6.008 20.297 -5.828 1 98.81 116 VAL A O 1
ATOM 867 N N . ASP A 1 117 ? 4.977 19.484 -7.66 1 98.62 117 ASP A N 1
ATOM 868 C CA . ASP A 1 117 ? 6.023 19.938 -8.578 1 98.62 117 ASP A CA 1
ATOM 869 C C . ASP A 1 117 ? 6.16 21.453 -8.57 1 98.62 117 ASP A C 1
ATOM 871 O O . ASP A 1 117 ? 7.273 21.984 -8.539 1 98.62 117 ASP A O 1
ATOM 875 N N . ALA A 1 118 ? 5.066 22.125 -8.562 1 98.38 118 ALA A N 1
ATOM 876 C CA . ALA A 1 118 ? 5.059 23.578 -8.594 1 98.38 118 ALA A CA 1
ATOM 877 C C . ALA A 1 118 ? 5.676 24.172 -7.328 1 98.38 118 ALA A C 1
ATOM 879 O O . ALA A 1 118 ? 6.301 25.234 -7.363 1 98.38 118 ALA A O 1
ATOM 880 N N . ALA A 1 119 ? 5.465 23.469 -6.199 1 97.88 119 ALA A N 1
ATOM 881 C CA . ALA A 1 119 ? 6.031 23.922 -4.93 1 97.88 119 ALA A CA 1
ATOM 882 C C . ALA A 1 119 ? 7.555 23.906 -4.973 1 97.88 119 ALA A C 1
ATOM 884 O O . ALA A 1 119 ? 8.211 24.641 -4.234 1 97.88 119 ALA A O 1
ATOM 885 N N . GLY A 1 120 ? 8.117 22.922 -5.785 1 97.5 120 GLY A N 1
ATOM 886 C CA . GLY A 1 120 ? 9.531 22.984 -6.109 1 97.5 120 GLY A CA 1
ATOM 887 C C . GLY A 1 120 ? 10.414 22.281 -5.098 1 97.5 120 GLY A C 1
ATOM 888 O O . GLY A 1 120 ? 11.625 22.484 -5.066 1 97.5 120 GLY A O 1
ATOM 889 N N . HIS A 1 121 ? 9.867 21.547 -4.211 1 97.19 121 HIS A N 1
ATOM 890 C CA . HIS A 1 121 ? 10.625 20.797 -3.215 1 97.19 121 HIS A CA 1
ATOM 891 C C . HIS A 1 121 ? 10.656 19.312 -3.551 1 97.19 121 HIS A C 1
ATOM 893 O O . HIS A 1 121 ? 9.633 18.734 -3.92 1 97.19 121 HIS A O 1
ATOM 899 N N . GLN A 1 122 ? 11.719 18.672 -3.432 1 96.88 122 GLN A N 1
ATOM 900 C CA . GLN A 1 122 ? 11.828 17.234 -3.578 1 96.88 122 GLN A CA 1
ATOM 901 C C . GLN A 1 122 ? 11.266 16.516 -2.355 1 96.88 122 GLN A C 1
ATOM 903 O O . GLN A 1 122 ? 10.625 15.461 -2.484 1 96.88 122 GLN A O 1
ATOM 908 N N . ASP A 1 123 ? 11.555 17.109 -1.176 1 98.38 123 ASP A N 1
ATOM 909 C CA . ASP A 1 123 ? 11.07 16.531 0.078 1 98.38 123 ASP A CA 1
ATOM 910 C C . ASP A 1 123 ? 9.578 16.797 0.264 1 98.38 123 ASP A C 1
ATOM 912 O O . ASP A 1 123 ? 9.109 17.906 0.042 1 98.38 123 ASP A O 1
ATOM 916 N N . VAL A 1 124 ? 8.875 15.766 0.624 1 98.81 124 VAL A N 1
ATOM 917 C CA . VAL A 1 124 ? 7.477 15.898 1.017 1 98.81 124 VAL A CA 1
ATOM 918 C C . VAL A 1 124 ? 7.262 15.25 2.385 1 98.81 124 VAL A C 1
ATOM 920 O O . VAL A 1 124 ? 7.879 14.234 2.703 1 98.81 124 VAL A O 1
ATOM 923 N N . VAL A 1 125 ? 6.5 15.859 3.225 1 98.94 125 VAL A N 1
ATOM 924 C CA . VAL A 1 125 ? 6.039 15.297 4.488 1 98.94 125 VAL A CA 1
ATOM 925 C C . VAL A 1 125 ? 4.59 14.836 4.348 1 98.94 125 VAL A C 1
ATOM 927 O O . VAL A 1 125 ? 3.732 15.602 3.889 1 98.94 125 VAL A O 1
ATOM 930 N N . VAL A 1 126 ? 4.34 13.625 4.703 1 99 126 VAL A N 1
ATOM 931 C CA . VAL A 1 126 ? 2.994 13.062 4.621 1 99 126 VAL A CA 1
ATOM 932 C C . VAL A 1 126 ? 2.49 12.711 6.02 1 99 126 VAL A C 1
ATOM 934 O O . VAL A 1 126 ? 3.207 12.102 6.812 1 99 126 VAL A O 1
ATOM 937 N N . ALA A 1 127 ? 1.319 13.07 6.375 1 98.94 127 ALA A N 1
ATOM 938 C CA . ALA A 1 127 ? 0.585 12.719 7.59 1 98.94 127 ALA A CA 1
ATOM 939 C C . ALA A 1 127 ? -0.913 12.625 7.316 1 98.94 127 ALA A C 1
ATOM 941 O O . ALA A 1 127 ? -1.436 13.328 6.445 1 98.94 127 ALA A O 1
ATOM 942 N N . GLY A 1 128 ? -1.552 11.773 8.078 1 98.94 128 GLY A N 1
ATOM 943 C CA . GLY A 1 128 ? -2.988 11.734 7.855 1 98.94 128 GLY A CA 1
ATOM 944 C C . GLY A 1 128 ? -3.604 10.391 8.188 1 98.94 128 GLY A C 1
ATOM 945 O O . GLY A 1 128 ? -3.084 9.648 9.023 1 98.94 128 GLY A O 1
ATOM 946 N N . PHE A 1 129 ? -4.809 10.195 7.613 1 98.88 129 PHE A N 1
ATOM 947 C CA . PHE A 1 129 ? -5.637 9.016 7.824 1 98.88 129 PHE A CA 1
ATOM 948 C C . PHE A 1 129 ? -5.965 8.344 6.496 1 98.88 129 PHE A C 1
ATOM 950 O O . PHE A 1 129 ? -6.207 9.016 5.496 1 98.88 129 PHE A O 1
ATOM 957 N N . MET A 1 130 ? -5.996 7.113 6.574 1 98.81 130 MET A N 1
ATOM 958 C CA . MET A 1 130 ? -5.598 6.117 7.562 1 98.81 130 MET A CA 1
ATOM 959 C C . MET A 1 130 ? -4.18 5.621 7.301 1 98.81 130 MET A C 1
ATOM 961 O O . MET A 1 130 ? -3.744 5.562 6.148 1 98.81 130 MET A O 1
ATOM 965 N N . THR A 1 131 ? -3.5 5.203 8.32 1 98.94 131 THR A N 1
ATOM 966 C CA . THR A 1 131 ? -2.1 4.82 8.18 1 98.94 131 THR A CA 1
ATOM 967 C C . THR A 1 131 ? -1.938 3.729 7.125 1 98.94 131 THR A C 1
ATOM 969 O O . THR A 1 131 ? -1.125 3.861 6.207 1 98.94 131 THR A O 1
ATOM 972 N N . HIS A 1 132 ? -2.768 2.689 7.145 1 98.94 132 HIS A N 1
ATOM 973 C CA . HIS A 1 132 ? -2.57 1.497 6.328 1 98.94 132 HIS A CA 1
ATOM 974 C C . HIS A 1 132 ? -3.068 1.718 4.902 1 98.94 132 HIS A C 1
ATOM 976 O O . HIS A 1 132 ? -2.787 0.915 4.012 1 98.94 132 HIS A O 1
ATOM 982 N N . MET A 1 133 ? -3.771 2.764 4.668 1 98.88 133 MET A N 1
ATOM 983 C CA . MET A 1 133 ? -4.473 2.969 3.404 1 98.88 133 MET A CA 1
ATOM 984 C C . MET A 1 133 ? -4 4.25 2.723 1 98.88 133 MET A C 1
ATOM 986 O O . MET A 1 133 ? -2.977 4.25 2.035 1 98.88 133 MET A O 1
ATOM 990 N N . CYS A 1 134 ? -4.695 5.344 2.881 1 98.94 134 CYS A N 1
ATOM 991 C CA . CYS A 1 134 ? -4.398 6.551 2.117 1 98.94 134 CYS A CA 1
ATOM 992 C C . CYS A 1 134 ? -2.99 7.051 2.412 1 98.94 134 CYS A C 1
ATOM 994 O O . CYS A 1 134 ? -2.316 7.578 1.525 1 98.94 134 CYS A O 1
ATOM 996 N N . VAL A 1 135 ? -2.5 6.953 3.674 1 99 135 VAL A N 1
ATOM 997 C CA . VAL A 1 135 ? -1.152 7.398 4.008 1 99 135 VAL A CA 1
ATOM 998 C C . VAL A 1 135 ? -0.126 6.512 3.307 1 99 135 VAL A C 1
ATOM 1000 O O . VAL A 1 135 ? 0.779 7.008 2.633 1 99 135 VAL A O 1
ATOM 1003 N N . THR A 1 136 ? -0.28 5.211 3.426 1 98.94 136 THR A N 1
ATOM 1004 C CA . THR A 1 136 ? 0.638 4.246 2.832 1 98.94 136 THR A CA 1
ATOM 1005 C C . THR A 1 136 ? 0.702 4.418 1.318 1 98.94 136 THR A C 1
ATOM 1007 O O . THR A 1 136 ? 1.788 4.539 0.748 1 98.94 136 THR A O 1
ATOM 1010 N N . PHE A 1 137 ? -0.426 4.508 0.692 1 98.94 137 PHE A N 1
ATOM 1011 C CA . PHE A 1 137 ? -0.45 4.492 -0.766 1 98.94 137 PHE A CA 1
ATOM 1012 C C . PHE A 1 137 ? -0.1 5.863 -1.329 1 98.94 137 PHE A C 1
ATOM 1014 O O . PHE A 1 137 ? 0.454 5.969 -2.426 1 98.94 137 PHE A O 1
ATOM 1021 N N . THR A 1 138 ? -0.349 6.957 -0.602 1 99 138 THR A N 1
ATOM 1022 C CA . THR A 1 138 ? 0.137 8.273 -1.01 1 99 138 THR A CA 1
ATOM 1023 C C . THR A 1 138 ? 1.656 8.352 -0.886 1 99 138 THR A C 1
ATOM 1025 O O . THR A 1 138 ? 2.324 8.945 -1.73 1 99 138 THR A O 1
ATOM 1028 N N . ALA A 1 139 ? 2.232 7.75 0.228 1 98.94 139 ALA A N 1
ATOM 1029 C CA . ALA A 1 139 ? 3.686 7.68 0.352 1 98.94 139 ALA A CA 1
ATOM 1030 C C . ALA A 1 139 ? 4.301 6.941 -0.833 1 98.94 139 ALA A C 1
ATOM 1032 O O . ALA A 1 139 ? 5.324 7.367 -1.374 1 98.94 139 ALA A O 1
ATOM 1033 N N . GLU A 1 140 ? 3.67 5.855 -1.253 1 98.94 140 GLU A N 1
ATOM 1034 C CA . GLU A 1 140 ? 4.109 5.148 -2.453 1 98.94 140 GLU A CA 1
ATOM 1035 C C . GLU A 1 140 ? 4.09 6.062 -3.672 1 98.94 140 GLU A C 1
ATOM 1037 O O . GLU A 1 140 ? 5.047 6.098 -4.445 1 98.94 140 GLU A O 1
ATOM 1042 N N . GLY A 1 141 ? 2.957 6.754 -3.848 1 98.88 141 GLY A N 1
ATOM 1043 C CA . GLY A 1 141 ? 2.838 7.656 -4.98 1 98.88 141 GLY A CA 1
ATOM 1044 C C . GLY A 1 141 ? 3.928 8.711 -5.02 1 98.88 141 GLY A C 1
ATOM 1045 O O . GLY A 1 141 ? 4.512 8.969 -6.074 1 98.88 141 GLY A O 1
ATOM 1046 N N . ALA A 1 142 ? 4.188 9.328 -3.906 1 98.94 142 ALA A N 1
ATOM 1047 C CA . ALA A 1 142 ? 5.242 10.328 -3.824 1 98.94 142 ALA A CA 1
ATOM 1048 C C . ALA A 1 142 ? 6.598 9.734 -4.203 1 98.94 142 ALA A C 1
ATOM 1050 O O . ALA A 1 142 ? 7.332 10.32 -5.008 1 98.94 142 ALA A O 1
ATOM 1051 N N . PHE A 1 143 ? 6.934 8.586 -3.654 1 98.88 143 PHE A N 1
ATOM 1052 C CA . PHE A 1 143 ? 8.203 7.902 -3.893 1 98.88 143 PHE A CA 1
ATOM 1053 C C . PHE A 1 143 ? 8.375 7.578 -5.371 1 98.88 143 PHE A C 1
ATOM 1055 O O . PHE A 1 143 ? 9.422 7.859 -5.957 1 98.88 143 PHE A O 1
ATOM 1062 N N . LEU A 1 144 ? 7.316 7.082 -6.016 1 98.44 144 LEU A N 1
ATOM 1063 C CA . LEU A 1 144 ? 7.391 6.637 -7.402 1 98.44 144 LEU A CA 1
ATOM 1064 C C . LEU A 1 144 ? 7.512 7.824 -8.352 1 98.44 144 LEU A C 1
ATOM 1066 O O . LEU A 1 144 ? 7.992 7.68 -9.477 1 98.44 144 LEU A O 1
ATOM 1070 N N . ARG A 1 145 ? 7.105 8.992 -7.906 1 98 145 ARG A N 1
ATOM 1071 C CA . ARG A 1 145 ? 7.203 10.195 -8.727 1 98 145 ARG A CA 1
ATOM 1072 C C . ARG A 1 145 ? 8.594 10.812 -8.625 1 98 145 ARG A C 1
ATOM 1074 O O . ARG A 1 145 ? 8.891 11.789 -9.32 1 98 145 ARG A O 1
ATOM 1081 N N . GLY A 1 146 ? 9.414 10.25 -7.668 1 97.94 146 GLY A N 1
ATOM 1082 C CA . GLY A 1 146 ? 10.766 10.75 -7.527 1 97.94 146 GLY A CA 1
ATOM 1083 C C . GLY A 1 146 ? 10.953 11.656 -6.32 1 97.94 146 GLY A C 1
ATOM 1084 O O . GLY A 1 146 ? 12.047 12.18 -6.098 1 97.94 146 GLY A O 1
ATOM 1085 N N . ASN A 1 147 ? 9.945 11.891 -5.512 1 98.62 147 ASN A N 1
ATOM 1086 C CA . ASN A 1 147 ? 10.07 12.664 -4.281 1 98.62 147 ASN A CA 1
ATOM 1087 C C . ASN A 1 147 ? 10.766 11.859 -3.184 1 98.62 147 ASN A C 1
ATOM 1089 O O . ASN A 1 147 ? 10.977 10.648 -3.334 1 98.62 147 ASN A O 1
ATOM 1093 N N . THR A 1 148 ? 11.141 12.516 -2.145 1 98.5 148 THR A N 1
ATOM 1094 C CA . THR A 1 148 ? 11.703 11.922 -0.937 1 98.5 148 THR A CA 1
ATOM 1095 C C . THR A 1 148 ? 10.75 12.102 0.245 1 98.5 148 THR A C 1
ATOM 1097 O O . THR A 1 148 ? 10.812 13.102 0.955 1 98.5 148 THR A O 1
ATOM 1100 N N . PRO A 1 149 ? 9.891 11.172 0.499 1 98.88 149 PRO A N 1
ATOM 1101 C CA . PRO A 1 149 ? 8.852 11.352 1.513 1 98.88 149 PRO A CA 1
ATOM 1102 C C . PRO A 1 149 ? 9.344 11.047 2.926 1 98.88 149 PRO A C 1
ATOM 1104 O O . PRO A 1 149 ? 10.172 10.156 3.115 1 98.88 149 PRO A O 1
ATOM 1107 N N . THR A 1 150 ? 8.859 11.75 3.852 1 98.94 150 THR A N 1
ATOM 1108 C CA . THR A 1 150 ? 8.891 11.484 5.285 1 98.94 150 THR A CA 1
ATOM 1109 C C . THR A 1 150 ? 7.473 11.383 5.848 1 98.94 150 THR A C 1
ATOM 1111 O O . THR A 1 150 ? 6.625 12.227 5.566 1 98.94 150 THR A O 1
ATOM 1114 N N . VAL A 1 151 ? 7.191 10.328 6.59 1 99 151 VAL A N 1
ATOM 1115 C CA . VAL A 1 151 ? 5.887 10.156 7.223 1 99 151 VAL A CA 1
ATOM 1116 C C . VAL A 1 151 ? 6.008 10.375 8.727 1 99 151 VAL A C 1
ATOM 1118 O O . VAL A 1 151 ? 6.965 9.914 9.359 1 99 151 VAL A O 1
ATOM 1121 N N . VAL A 1 152 ? 5.066 11.086 9.289 1 99 152 VAL A N 1
ATOM 1122 C CA . VAL A 1 152 ? 5.043 11.367 10.727 1 99 152 VAL A CA 1
ATOM 1123 C C . VAL A 1 152 ? 4.094 10.391 11.422 1 99 152 VAL A C 1
ATOM 1125 O O . VAL A 1 152 ? 2.879 10.594 11.422 1 99 152 VAL A O 1
ATOM 1128 N N . ALA A 1 153 ? 4.633 9.469 12.133 1 98.94 153 ALA A N 1
ATOM 1129 C CA . ALA A 1 153 ? 3.891 8.328 12.664 1 98.94 153 ALA A CA 1
ATOM 1130 C C . ALA A 1 153 ? 2.805 8.789 13.641 1 98.94 153 ALA A C 1
ATOM 1132 O O . ALA A 1 153 ? 1.653 8.359 13.539 1 98.94 153 ALA A O 1
ATOM 1133 N N . ALA A 1 154 ? 3.131 9.695 14.523 1 98.94 154 ALA A N 1
ATOM 1134 C CA . ALA A 1 154 ? 2.219 10.094 15.594 1 98.94 154 ALA A CA 1
ATOM 1135 C C . ALA A 1 154 ? 1.065 10.93 15.047 1 98.94 154 ALA A C 1
ATOM 1137 O O . ALA A 1 154 ? 0.076 11.164 15.742 1 98.94 154 ALA A O 1
ATOM 1138 N N . ALA A 1 155 ? 1.17 11.383 13.789 1 98.94 155 ALA A N 1
ATOM 1139 C CA . ALA A 1 155 ? 0.11 12.172 13.164 1 98.94 155 ALA A CA 1
ATOM 1140 C C . ALA A 1 155 ? -0.783 11.297 12.289 1 98.94 155 ALA A C 1
ATOM 1142 O O . ALA A 1 155 ? -1.559 11.805 11.477 1 98.94 155 ALA A O 1
ATOM 1143 N N . CYS A 1 156 ? -0.668 10.008 12.398 1 98.94 156 CYS A N 1
ATOM 1144 C CA . CYS A 1 156 ? -1.469 9.047 11.648 1 98.94 156 CYS A CA 1
ATOM 1145 C C . CYS A 1 156 ? -2.234 8.125 12.594 1 98.94 156 CYS A C 1
ATOM 1147 O O . CYS A 1 156 ? -1.825 7.918 13.734 1 98.94 156 CYS A O 1
ATOM 1149 N N . ALA A 1 157 ? -3.295 7.625 12.117 1 98.88 157 ALA A N 1
ATOM 1150 C CA . ALA A 1 157 ? -4.113 6.652 12.836 1 98.88 157 ALA A CA 1
ATOM 1151 C C . ALA A 1 157 ? -4.855 5.738 11.867 1 98.88 157 ALA A C 1
ATOM 1153 O O . ALA A 1 157 ? -4.973 6.043 10.68 1 98.88 157 ALA A O 1
ATOM 1154 N N . THR A 1 158 ? -5.219 4.688 12.375 1 98.81 158 THR A N 1
ATOM 1155 C CA . THR A 1 158 ? -5.988 3.732 11.586 1 98.81 158 THR A CA 1
ATOM 1156 C C . THR A 1 158 ? -6.969 2.969 12.469 1 98.81 158 THR A C 1
ATOM 1158 O O . THR A 1 158 ? -7.379 3.463 13.523 1 98.81 158 THR A O 1
ATOM 1161 N N . ARG A 1 159 ? -7.43 1.873 12.016 1 98.69 159 ARG A N 1
ATOM 1162 C CA . ARG A 1 159 ? -8.516 1.149 12.672 1 98.69 159 ARG A CA 1
ATOM 1163 C C . ARG A 1 159 ? -8.25 -0.354 12.664 1 98.69 159 ARG A C 1
ATOM 1165 O O . ARG A 1 159 ? -7.379 -0.832 11.938 1 98.69 159 ARG A O 1
ATOM 1172 N N . SER A 1 160 ? -8.961 -1.035 13.594 1 98.75 160 SER A N 1
ATOM 1173 C CA . SER A 1 160 ? -8.914 -2.494 13.594 1 98.75 160 SER A CA 1
ATOM 1174 C C . SER A 1 160 ? -9.609 -3.068 12.359 1 98.75 160 SER A C 1
ATOM 1176 O O . SER A 1 160 ? -10.633 -2.541 11.922 1 98.75 160 SER A O 1
ATOM 1178 N N . LEU A 1 161 ? -9.078 -4.164 11.859 1 98.81 161 LEU A N 1
ATOM 1179 C CA . LEU A 1 161 ? -9.617 -4.734 10.633 1 98.81 161 LEU A CA 1
ATOM 1180 C C . LEU A 1 161 ? -9.727 -6.25 10.734 1 98.81 161 LEU A C 1
ATOM 1182 O O . LEU A 1 161 ? -8.898 -6.891 11.398 1 98.81 161 LEU A O 1
ATOM 1186 N N . PRO A 1 162 ? -10.719 -6.785 10.055 1 97.88 162 PRO A N 1
ATOM 1187 C CA . PRO A 1 162 ? -10.727 -8.234 9.883 1 97.88 162 PRO A CA 1
ATOM 1188 C C . PRO A 1 162 ? -9.688 -8.727 8.875 1 97.88 162 PRO A C 1
ATOM 1190 O O . PRO A 1 162 ? -9.188 -7.938 8.07 1 97.88 162 PRO A O 1
ATOM 1193 N N . SER A 1 163 ? -9.273 -9.906 8.945 1 95.5 163 SER A N 1
ATOM 1194 C CA . SER A 1 163 ? -8.367 -10.578 8.008 1 95.5 163 SER A CA 1
ATOM 1195 C C . SER A 1 163 ? -8.609 -12.086 8 1 95.5 163 SER A C 1
ATOM 1197 O O . SER A 1 163 ? -8.992 -12.664 9.023 1 95.5 163 SER A O 1
ATOM 1199 N N . VAL A 1 164 ? -8.398 -12.688 6.91 1 95.62 164 VAL A N 1
ATOM 1200 C CA . VAL A 1 164 ? -8.523 -14.141 6.793 1 95.62 164 VAL A CA 1
ATOM 1201 C C . VAL A 1 164 ? -7.523 -14.82 7.727 1 95.62 164 VAL A C 1
ATOM 1203 O O . VAL A 1 164 ? -7.699 -15.984 8.086 1 95.62 164 VAL A O 1
ATOM 1206 N N . ALA A 1 165 ? -6.441 -14.125 8.094 1 95.38 165 ALA A N 1
ATOM 1207 C CA . ALA A 1 165 ? -5.406 -14.672 8.969 1 95.38 165 ALA A CA 1
ATOM 1208 C C . ALA A 1 165 ? -5.66 -14.297 10.422 1 95.38 165 ALA A C 1
ATOM 1210 O O . ALA A 1 165 ? -4.812 -14.531 11.289 1 95.38 165 ALA A O 1
ATOM 1211 N N . GLY A 1 166 ? -6.824 -13.688 10.695 1 96.69 166 GLY A N 1
ATOM 1212 C CA . GLY A 1 166 ? -7.16 -13.234 12.031 1 96.69 166 GLY A CA 1
ATOM 1213 C C . GLY A 1 166 ? -7.258 -11.727 12.141 1 96.69 166 GLY A C 1
ATOM 1214 O O . GLY A 1 166 ? -6.52 -11 11.469 1 96.69 166 GLY A O 1
ATOM 1215 N N . ALA A 1 167 ? -8.086 -11.297 13.078 1 98.06 167 ALA A N 1
ATOM 1216 C CA . ALA A 1 167 ? -8.328 -9.867 13.25 1 98.06 167 ALA A CA 1
ATOM 1217 C C . ALA A 1 167 ? -7.039 -9.133 13.602 1 98.06 167 ALA A C 1
ATOM 1219 O O . ALA A 1 167 ? -6.172 -9.68 14.289 1 98.06 167 ALA A O 1
ATOM 1220 N N . VAL A 1 168 ? -6.945 -7.957 13.164 1 98.69 168 VAL A N 1
ATOM 1221 C CA . VAL A 1 168 ? -5.801 -7.094 13.43 1 98.69 168 VAL A CA 1
ATOM 1222 C C . VAL A 1 168 ? -6.246 -5.875 14.234 1 98.69 168 VAL A C 1
ATOM 1224 O O . VAL A 1 168 ? -7.145 -5.141 13.812 1 98.69 168 VAL A O 1
ATOM 1227 N N . THR A 1 169 ? -5.621 -5.586 15.375 1 98.69 169 THR A N 1
ATOM 1228 C CA . THR A 1 169 ? -5.953 -4.406 16.172 1 98.69 169 THR A CA 1
ATOM 1229 C C . THR A 1 169 ? -5.488 -3.135 15.461 1 98.69 169 THR A C 1
ATOM 1231 O O . THR A 1 169 ? -4.594 -3.182 14.609 1 98.69 169 THR A O 1
ATOM 1234 N N . ALA A 1 170 ? -6.086 -2.059 15.805 1 98.81 170 ALA A N 1
ATOM 1235 C CA . ALA A 1 170 ? -5.664 -0.775 15.242 1 98.81 170 ALA A CA 1
ATOM 1236 C C . ALA A 1 170 ? -4.184 -0.524 15.5 1 98.81 170 ALA A C 1
ATOM 1238 O O . ALA A 1 170 ? -3.467 -0.044 14.617 1 98.81 170 ALA A O 1
ATOM 1239 N N . ALA A 1 171 ? -3.736 -0.836 16.703 1 98.44 171 ALA A N 1
ATOM 1240 C CA . ALA A 1 171 ? -2.334 -0.627 17.062 1 98.44 171 ALA A CA 1
ATOM 1241 C C . ALA A 1 171 ? -1.416 -1.479 16.188 1 98.44 171 ALA A C 1
ATOM 1243 O O . ALA A 1 171 ? -0.394 -0.996 15.695 1 98.44 171 ALA A O 1
ATOM 1244 N N . ASP A 1 172 ? -1.771 -2.779 16.016 1 98.56 172 ASP A N 1
ATOM 1245 C CA . ASP A 1 172 ? -0.967 -3.676 15.195 1 98.56 172 ASP A CA 1
ATOM 1246 C C . ASP A 1 172 ? -1.005 -3.25 13.727 1 98.56 172 ASP A C 1
ATOM 1248 O O . ASP A 1 172 ? 0.011 -3.312 13.031 1 98.56 172 ASP A O 1
ATOM 1252 N N . GLN A 1 173 ? -2.191 -2.822 13.258 1 98.88 173 GLN A N 1
ATOM 1253 C CA . GLN A 1 173 ? -2.336 -2.354 11.883 1 98.88 173 GLN A CA 1
ATOM 1254 C C . GLN A 1 173 ? -1.494 -1.104 11.641 1 98.88 173 GLN A C 1
ATOM 1256 O O . GLN A 1 173 ? -0.858 -0.974 10.594 1 98.88 173 GLN A O 1
ATOM 1261 N N . HIS A 1 174 ? -1.512 -0.199 12.586 1 98.88 174 HIS A N 1
ATOM 1262 C CA . HIS A 1 174 ? -0.702 1.013 12.531 1 98.88 174 HIS A CA 1
ATOM 1263 C C . HIS A 1 174 ? 0.785 0.679 12.461 1 98.88 174 HIS A C 1
ATOM 1265 O O . HIS A 1 174 ? 1.491 1.162 11.57 1 98.88 174 HIS A O 1
ATOM 1271 N N . ARG A 1 175 ? 1.218 -0.151 13.305 1 98.81 175 ARG A N 1
ATOM 1272 C CA . ARG A 1 175 ? 2.621 -0.544 13.383 1 98.81 175 ARG A CA 1
ATOM 1273 C C . ARG A 1 175 ? 3.07 -1.23 12.094 1 98.81 175 ARG A C 1
ATOM 1275 O O . ARG A 1 175 ? 4.133 -0.915 11.555 1 98.81 175 ARG A O 1
ATOM 1282 N N . ALA A 1 176 ? 2.277 -2.115 11.562 1 98.88 176 ALA A N 1
ATOM 1283 C CA . ALA A 1 176 ? 2.613 -2.855 10.352 1 98.88 176 ALA A CA 1
ATOM 1284 C C . ALA A 1 176 ? 2.646 -1.931 9.133 1 98.88 176 ALA A C 1
ATOM 1286 O O . ALA A 1 176 ? 3.5 -2.078 8.258 1 98.88 176 ALA A O 1
ATOM 1287 N N . ALA A 1 177 ? 1.68 -0.993 9.055 1 98.94 177 ALA A N 1
ATOM 1288 C CA . ALA A 1 177 ? 1.658 -0.032 7.953 1 98.94 177 ALA A CA 1
ATOM 1289 C C . ALA A 1 177 ? 2.9 0.853 7.973 1 98.94 177 ALA A C 1
ATOM 1291 O O . ALA A 1 177 ? 3.506 1.105 6.93 1 98.94 177 ALA A O 1
ATOM 1292 N N . LEU A 1 178 ? 3.26 1.292 9.156 1 98.94 178 LEU A N 1
ATOM 1293 C CA . LEU A 1 178 ? 4.465 2.104 9.281 1 98.94 178 LEU A CA 1
ATOM 1294 C C . LEU A 1 178 ? 5.703 1.307 8.883 1 98.94 178 LEU A C 1
ATOM 1296 O O . LEU A 1 178 ? 6.629 1.851 8.273 1 98.94 178 LEU A O 1
ATOM 1300 N N . ALA A 1 179 ? 5.727 0.033 9.242 1 98.94 179 ALA A N 1
ATOM 1301 C CA . ALA A 1 179 ? 6.82 -0.84 8.828 1 98.94 179 ALA A CA 1
ATOM 1302 C C . ALA A 1 179 ? 6.879 -0.962 7.309 1 98.94 179 ALA A C 1
ATOM 1304 O O . ALA A 1 179 ? 7.961 -0.938 6.719 1 98.94 179 ALA A O 1
ATOM 1305 N N . THR A 1 180 ? 5.734 -1.099 6.664 1 98.94 180 THR A N 1
ATOM 1306 C CA . THR A 1 180 ? 5.648 -1.182 5.207 1 98.94 180 THR A CA 1
ATOM 1307 C C . THR A 1 180 ? 6.188 0.091 4.562 1 98.94 180 THR A C 1
ATOM 1309 O O . THR A 1 180 ? 7.027 0.028 3.662 1 98.94 180 THR A O 1
ATOM 1312 N N . ILE A 1 181 ? 5.719 1.206 5.047 1 98.94 181 ILE A N 1
ATOM 1313 C CA . ILE A 1 181 ? 6.156 2.498 4.531 1 98.94 181 ILE A CA 1
ATOM 1314 C C . ILE A 1 181 ? 7.668 2.637 4.695 1 98.94 181 ILE A C 1
ATOM 1316 O O . ILE A 1 181 ? 8.367 3.012 3.754 1 98.94 181 ILE A O 1
ATOM 1320 N N . GLY A 1 182 ? 8.148 2.277 5.863 1 98.81 182 GLY A N 1
ATOM 1321 C CA . GLY A 1 182 ? 9.555 2.432 6.191 1 98.81 182 GLY A CA 1
ATOM 1322 C C . GLY A 1 182 ? 10.445 1.419 5.496 1 98.81 182 GLY A C 1
ATOM 1323 O O . GLY A 1 182 ? 11.664 1.594 5.434 1 98.81 182 GLY A O 1
ATOM 1324 N N . ASP A 1 183 ? 9.852 0.354 5.066 1 98.81 183 ASP A N 1
ATOM 1325 C CA . ASP A 1 183 ? 10.633 -0.647 4.352 1 98.81 183 ASP A CA 1
ATOM 1326 C C . ASP A 1 183 ? 11.18 -0.086 3.037 1 98.81 183 ASP A C 1
ATOM 1328 O O . ASP A 1 183 ? 12.312 -0.372 2.656 1 98.81 183 ASP A O 1
ATOM 1332 N N . LEU A 1 184 ? 10.359 0.792 2.402 1 98.81 184 LEU A N 1
ATOM 1333 C CA . LEU A 1 184 ? 10.836 1.251 1.102 1 98.81 184 LEU A CA 1
ATOM 1334 C C . LEU A 1 184 ? 10.469 2.713 0.874 1 98.81 184 LEU A C 1
ATOM 1336 O O . LEU A 1 184 ? 11.328 3.523 0.514 1 98.81 184 LEU A O 1
ATOM 1340 N N . TYR A 1 185 ? 9.328 3.211 1.144 1 98.88 185 TYR A N 1
ATOM 1341 C CA . TYR A 1 185 ? 8.727 4.336 0.438 1 98.88 185 TYR A CA 1
ATOM 1342 C C . TYR A 1 185 ? 9.07 5.656 1.117 1 98.88 185 TYR A C 1
ATOM 1344 O O . TYR A 1 185 ? 9.07 6.711 0.478 1 98.88 185 TYR A O 1
ATOM 1352 N N . ALA A 1 186 ? 9.367 5.586 2.398 1 98.94 186 ALA A N 1
ATOM 1353 C CA . ALA A 1 186 ? 9.586 6.852 3.098 1 98.94 186 ALA A CA 1
ATOM 1354 C C . ALA A 1 186 ? 10.469 6.656 4.328 1 98.94 186 ALA A C 1
ATOM 1356 O O . ALA A 1 186 ? 10.539 5.555 4.879 1 98.94 186 ALA A O 1
ATOM 1357 N N . VAL A 1 187 ? 11.125 7.684 4.727 1 98.81 187 VAL A N 1
ATOM 1358 C CA . VAL A 1 187 ? 11.602 7.785 6.102 1 98.81 187 VAL A CA 1
ATOM 1359 C C . VAL A 1 187 ? 10.414 7.98 7.043 1 98.81 187 VAL A C 1
ATOM 1361 O O . VAL A 1 187 ? 9.523 8.781 6.766 1 98.81 187 VAL A O 1
ATOM 1364 N N . VAL A 1 188 ? 10.328 7.219 8.133 1 98.94 188 VAL A N 1
ATOM 1365 C CA . VAL A 1 188 ? 9.258 7.383 9.109 1 98.94 188 VAL A CA 1
ATOM 1366 C C . VAL A 1 188 ? 9.828 7.941 10.414 1 98.94 188 VAL A C 1
ATOM 1368 O O . VAL A 1 188 ? 10.758 7.371 10.992 1 98.94 188 VAL A O 1
ATOM 1371 N N . VAL A 1 189 ? 9.312 9.031 10.836 1 98.88 189 VAL A N 1
ATOM 1372 C CA . VAL A 1 189 ? 9.711 9.609 12.117 1 98.88 189 VAL A CA 1
ATOM 1373 C C . VAL A 1 189 ? 8.594 9.43 13.141 1 98.88 189 VAL A C 1
ATOM 1375 O O . VAL A 1 189 ? 7.43 9.273 12.773 1 98.88 189 VAL A O 1
ATOM 1378 N N . GLY A 1 190 ? 8.969 9.445 14.406 1 98.69 190 GLY A N 1
ATOM 1379 C CA . GLY A 1 190 ? 8 9.227 15.469 1 98.69 190 GLY A CA 1
ATOM 1380 C C . GLY A 1 190 ? 7.027 10.383 15.625 1 98.69 190 GLY A C 1
ATOM 1381 O O . GLY A 1 190 ? 5.824 10.172 15.781 1 98.69 190 GLY A O 1
ATOM 1382 N N . SER A 1 191 ? 7.488 11.578 15.562 1 98.75 191 SER A N 1
ATOM 1383 C CA . SER A 1 191 ? 6.68 12.773 15.773 1 98.75 191 SER A CA 1
ATOM 1384 C C . SER A 1 191 ? 7.238 13.969 15 1 98.75 191 SER A C 1
ATOM 1386 O O . SER A 1 191 ? 8.32 13.875 14.406 1 98.75 191 SER A O 1
ATOM 1388 N N . THR A 1 192 ? 6.484 15.016 15 1 98.69 192 THR A N 1
ATOM 1389 C CA . THR A 1 192 ? 6.855 16.266 14.328 1 98.69 192 THR A CA 1
ATOM 1390 C C . THR A 1 192 ? 8.211 16.75 14.828 1 98.69 192 THR A C 1
ATOM 1392 O O . THR A 1 192 ? 8.984 17.328 14.062 1 98.69 192 THR A O 1
ATOM 1395 N N . ALA A 1 193 ? 8.547 16.453 16.062 1 98.31 193 ALA A N 1
ATOM 1396 C CA . ALA A 1 193 ? 9.766 16.938 16.703 1 98.31 193 ALA A CA 1
ATOM 1397 C C . ALA A 1 193 ? 11 16.375 16.016 1 98.31 193 ALA A C 1
ATOM 1399 O O . ALA A 1 193 ? 12.109 16.891 16.172 1 98.31 193 ALA A O 1
ATOM 1400 N N . GLU A 1 194 ? 10.859 15.312 15.289 1 98.38 194 GLU A N 1
ATOM 1401 C CA . GLU A 1 194 ? 12 14.625 14.695 1 98.38 194 GLU A CA 1
ATOM 1402 C C . GLU A 1 194 ? 12.242 15.102 13.266 1 98.38 194 GLU A C 1
ATOM 1404 O O . GLU A 1 194 ? 13.203 14.672 12.617 1 98.38 194 GLU A O 1
ATOM 1409 N N . LEU A 1 195 ? 11.367 15.953 12.789 1 98.25 195 LEU A N 1
ATOM 1410 C CA . LEU A 1 195 ? 11.625 16.594 11.508 1 98.25 195 LEU A CA 1
ATOM 1411 C C . LEU A 1 195 ? 12.734 17.641 11.633 1 98.25 195 LEU A C 1
ATOM 1413 O O . LEU A 1 195 ? 13.008 18.125 12.734 1 98.25 195 LEU A O 1
ATOM 1417 N N . GLY A 1 196 ? 13.43 17.844 10.484 1 93.19 196 GLY A N 1
ATOM 1418 C CA . GLY A 1 196 ? 14.422 18.906 10.469 1 93.19 196 GLY A CA 1
ATOM 1419 C C . GLY A 1 196 ? 13.812 20.297 10.406 1 93.19 196 GLY A C 1
ATOM 1420 O O . GLY A 1 196 ? 12.633 20.453 10.086 1 93.19 196 GLY A O 1
ATOM 1421 N N . MET B 1 1 ? -13.562 -5.887 18.672 1 81.69 1 MET B N 1
ATOM 1422 C CA . MET B 1 1 ? -14.469 -5.785 17.531 1 81.69 1 MET B CA 1
ATOM 1423 C C . MET B 1 1 ? -13.789 -5.094 16.359 1 81.69 1 MET B C 1
ATOM 1425 O O . MET B 1 1 ? -13.055 -4.121 16.547 1 81.69 1 MET B O 1
ATOM 1429 N N . THR B 1 2 ? -13.852 -5.742 15.055 1 91.88 2 THR B N 1
ATOM 1430 C CA . THR B 1 2 ? -13.211 -5.145 13.891 1 91.88 2 THR B CA 1
ATOM 1431 C C . THR B 1 2 ? -14.164 -4.176 13.195 1 91.88 2 THR B C 1
ATOM 1433 O O . THR B 1 2 ? -15.375 -4.242 13.383 1 91.88 2 THR B O 1
ATOM 1436 N N . SER B 1 3 ? -13.609 -3.256 12.547 1 94.31 3 SER B N 1
ATOM 1437 C CA . SER B 1 3 ? -14.367 -2.271 11.789 1 94.31 3 SER B CA 1
ATOM 1438 C C . SER B 1 3 ? -14.992 -2.896 10.547 1 94.31 3 SER B C 1
ATOM 1440 O O . SER B 1 3 ? -14.523 -3.924 10.055 1 94.31 3 SER B O 1
ATOM 1442 N N . THR B 1 4 ? -16.125 -2.258 10.055 1 96.62 4 THR B N 1
ATOM 1443 C CA . THR B 1 4 ? -16.625 -2.533 8.719 1 96.62 4 THR B CA 1
ATOM 1444 C C . THR B 1 4 ? -15.586 -2.146 7.664 1 96.62 4 THR B C 1
ATOM 1446 O O . THR B 1 4 ? -14.977 -1.081 7.746 1 96.62 4 THR B O 1
ATOM 1449 N N . THR B 1 5 ? -15.328 -3.027 6.68 1 98.25 5 THR B N 1
ATOM 1450 C CA . THR B 1 5 ? -14.312 -2.744 5.676 1 98.25 5 THR B CA 1
ATOM 1451 C C . THR B 1 5 ? -14.812 -1.706 4.676 1 98.25 5 THR B C 1
ATOM 1453 O O . THR B 1 5 ? -16.016 -1.521 4.516 1 98.25 5 THR B O 1
ATOM 1456 N N . LEU B 1 6 ? -13.891 -1.099 4 1 98.31 6 LEU B N 1
ATOM 1457 C CA . LEU B 1 6 ? -14.227 -0.174 2.924 1 98.31 6 LEU B CA 1
ATOM 1458 C C . LEU B 1 6 ? -14.977 -0.893 1.807 1 98.31 6 LEU B C 1
ATOM 1460 O O . LEU B 1 6 ? -15.859 -0.31 1.17 1 98.31 6 LEU B O 1
ATOM 1464 N N . ARG B 1 7 ? -14.672 -2.146 1.506 1 98.12 7 ARG B N 1
ATOM 1465 C CA . ARG B 1 7 ? -15.391 -2.938 0.512 1 98.12 7 ARG B CA 1
ATOM 1466 C C . ARG B 1 7 ? -16.859 -3.086 0.889 1 98.12 7 ARG B C 1
ATOM 1468 O O . ARG B 1 7 ? -17.734 -2.971 0.035 1 98.12 7 ARG B O 1
ATOM 1475 N N . GLU B 1 8 ? -17.094 -3.371 2.195 1 97.25 8 GLU B N 1
ATOM 1476 C CA . GLU B 1 8 ? -18.453 -3.504 2.678 1 97.25 8 GLU B CA 1
ATOM 1477 C C . GLU B 1 8 ? -19.203 -2.178 2.586 1 97.25 8 GLU B C 1
ATOM 1479 O O . GLU B 1 8 ? -20.359 -2.141 2.162 1 97.25 8 GLU B O 1
ATOM 1484 N N . ILE B 1 9 ? -18.531 -1.112 2.975 1 96.56 9 ILE B N 1
ATOM 1485 C CA . ILE B 1 9 ? -19.125 0.217 2.947 1 96.56 9 ILE B CA 1
ATOM 1486 C C . ILE B 1 9 ? -19.484 0.591 1.511 1 96.56 9 ILE B C 1
ATOM 1488 O O . ILE B 1 9 ? -20.516 1.22 1.267 1 96.56 9 ILE B O 1
ATOM 1492 N N . SER B 1 10 ? -18.656 0.173 0.562 1 96.31 10 SER B N 1
ATOM 1493 C CA . SER B 1 10 ? -18.828 0.527 -0.843 1 96.31 10 SER B CA 1
ATOM 1494 C C . SER B 1 10 ? -19.641 -0.528 -1.583 1 96.31 10 SER B C 1
ATOM 1496 O O . SER B 1 10 ? -19.844 -0.431 -2.797 1 96.31 10 SER B O 1
ATOM 1498 N N . THR B 1 11 ? -20.047 -1.582 -0.969 1 96.12 11 THR B N 1
ATOM 1499 C CA . THR B 1 11 ? -20.859 -2.658 -1.515 1 96.12 11 THR B CA 1
ATOM 1500 C C . THR B 1 11 ? -20.172 -3.314 -2.707 1 96.12 11 THR B C 1
ATOM 1502 O O . THR B 1 11 ? -20.781 -3.521 -3.754 1 96.12 11 THR B O 1
ATOM 1505 N N . LEU B 1 12 ? -18.875 -3.457 -2.566 1 97.19 12 LEU B N 1
ATOM 1506 C CA . LEU B 1 12 ? -18.125 -4.152 -3.604 1 97.19 12 LEU B CA 1
ATOM 1507 C C . LEU B 1 12 ? -18.391 -5.652 -3.559 1 97.19 12 LEU B C 1
ATOM 1509 O O . LEU B 1 12 ? -18.688 -6.203 -2.496 1 97.19 12 LEU B O 1
ATOM 1513 N N . PRO B 1 13 ? -18.219 -6.344 -4.711 1 95.31 13 PRO B N 1
ATOM 1514 C CA . PRO B 1 13 ? -18.438 -7.793 -4.73 1 95.31 13 PRO B CA 1
ATOM 1515 C C . PRO B 1 13 ? -17.469 -8.547 -3.82 1 95.31 13 PRO B C 1
ATOM 1517 O O . PRO B 1 13 ? -16.312 -8.141 -3.67 1 95.31 13 PRO B O 1
ATOM 1520 N N . THR B 1 14 ? -17.906 -9.656 -3.266 1 96.56 14 THR B N 1
ATOM 1521 C CA . THR B 1 14 ? -17.109 -10.406 -2.301 1 96.56 14 THR B CA 1
ATOM 1522 C C . THR B 1 14 ? -16.812 -11.805 -2.828 1 96.56 14 THR B C 1
ATOM 1524 O O . THR B 1 14 ? -16.172 -12.609 -2.141 1 96.56 14 THR B O 1
ATOM 1527 N N . THR B 1 15 ? -17.234 -12.148 -4.02 1 97.69 15 THR B N 1
ATOM 1528 C CA . THR B 1 15 ? -17.062 -13.477 -4.586 1 97.69 15 THR B CA 1
ATOM 1529 C C . THR B 1 15 ? -15.641 -13.648 -5.121 1 97.69 15 THR B C 1
ATOM 1531 O O . THR B 1 15 ? -15.18 -12.844 -5.934 1 97.69 15 THR B O 1
ATOM 1534 N N . PRO B 1 16 ? -14.961 -14.664 -4.691 1 98.56 16 PRO B N 1
ATOM 1535 C CA . PRO B 1 16 ? -13.625 -14.914 -5.234 1 98.56 16 PRO B CA 1
ATOM 1536 C C . PRO B 1 16 ? -13.648 -15.234 -6.73 1 98.56 16 PRO B C 1
ATOM 1538 O O . PRO B 1 16 ? -14.672 -15.68 -7.254 1 98.56 16 PRO B O 1
ATOM 1541 N N . ALA B 1 17 ? -12.523 -15.07 -7.344 1 98.56 17 ALA B N 1
ATOM 1542 C CA . ALA B 1 17 ? -12.375 -15.359 -8.766 1 98.56 17 ALA B CA 1
ATOM 1543 C C . ALA B 1 17 ? -12.555 -16.844 -9.039 1 98.56 17 ALA B C 1
ATOM 1545 O O . ALA B 1 17 ? -12.219 -17.688 -8.203 1 98.56 17 ALA B O 1
ATOM 1546 N N . THR B 1 18 ? -13.125 -17.109 -10.211 1 98 18 THR B N 1
ATOM 1547 C CA . THR B 1 18 ? -13.078 -18.453 -10.789 1 98 18 THR B CA 1
ATOM 1548 C C . THR B 1 18 ? -11.875 -18.594 -11.719 1 98 18 THR B C 1
ATOM 1550 O O . THR B 1 18 ? -11.727 -17.828 -12.672 1 98 18 THR B O 1
ATOM 1553 N N . LEU B 1 19 ? -11.086 -19.594 -11.508 1 97.56 19 LEU B N 1
ATOM 1554 C CA . LEU B 1 19 ? -9.781 -19.672 -12.164 1 97.56 19 LEU B CA 1
ATOM 1555 C C . LEU B 1 19 ? -9.945 -19.75 -13.68 1 97.56 19 LEU B C 1
ATOM 1557 O O . LEU B 1 19 ? -9.195 -19.094 -14.414 1 97.56 19 LEU B O 1
ATOM 1561 N N . SER B 1 20 ? -10.945 -20.422 -14.172 1 96.06 20 SER B N 1
ATOM 1562 C CA . SER B 1 20 ? -11.109 -20.609 -15.609 1 96.06 20 SER B CA 1
ATOM 1563 C C . SER B 1 20 ? -11.445 -19.281 -16.297 1 96.06 20 SER B C 1
ATOM 1565 O O . SER B 1 20 ? -11.297 -19.156 -17.516 1 96.06 20 SER B O 1
ATOM 1567 N N . ASP B 1 21 ? -11.883 -18.344 -15.539 1 97.31 21 ASP B N 1
ATOM 1568 C CA . ASP B 1 21 ? -12.305 -17.047 -16.062 1 97.31 21 ASP B CA 1
ATOM 1569 C C . ASP B 1 21 ? -11.445 -15.914 -15.5 1 97.31 21 ASP B C 1
ATOM 1571 O O . ASP B 1 21 ? -11.938 -14.805 -15.281 1 97.31 21 ASP B O 1
ATOM 1575 N N . ALA B 1 22 ? -10.195 -16.281 -15.125 1 98.5 22 ALA B N 1
ATOM 1576 C CA . ALA B 1 22 ? -9.336 -15.297 -14.484 1 98.5 22 ALA B CA 1
ATOM 1577 C C . ALA B 1 22 ? -7.945 -15.289 -15.125 1 98.5 22 ALA B C 1
ATOM 1579 O O . ALA B 1 22 ? -7.57 -16.234 -15.82 1 98.5 22 ALA B O 1
ATOM 1580 N N . THR B 1 23 ? -7.266 -14.195 -15.016 1 98.88 23 THR B N 1
ATOM 1581 C CA . THR B 1 23 ? -5.828 -14.117 -15.242 1 98.88 23 THR B CA 1
ATOM 1582 C C . THR B 1 23 ? -5.066 -14.266 -13.93 1 98.88 23 THR B C 1
ATOM 1584 O O . THR B 1 23 ? -5.34 -13.562 -12.961 1 98.88 23 THR B O 1
ATOM 1587 N N . VAL B 1 24 ? -4.168 -15.242 -13.844 1 98.94 24 VAL B N 1
ATOM 1588 C CA . VAL B 1 24 ? -3.387 -15.492 -12.641 1 98.94 24 VAL B CA 1
ATOM 1589 C C . VAL B 1 24 ? -2.037 -14.789 -12.734 1 98.94 24 VAL B C 1
ATOM 1591 O O . VAL B 1 24 ? -1.284 -15.008 -13.688 1 98.94 24 VAL B O 1
ATOM 1594 N N . ILE B 1 25 ? -1.743 -13.922 -11.797 1 99 25 ILE B N 1
ATOM 1595 C CA . ILE B 1 25 ? -0.478 -13.195 -11.719 1 99 25 ILE B CA 1
ATOM 1596 C C . ILE B 1 25 ? 0.356 -13.742 -10.562 1 99 25 ILE B C 1
ATOM 1598 O O . ILE B 1 25 ? -0.039 -13.633 -9.398 1 99 25 ILE B O 1
ATOM 1602 N N . LEU B 1 26 ? 1.452 -14.352 -10.852 1 99 26 LEU B N 1
ATOM 1603 C CA . LEU B 1 26 ? 2.4 -14.859 -9.867 1 99 26 LEU B CA 1
ATOM 1604 C C . LEU B 1 26 ? 3.555 -13.883 -9.672 1 99 26 LEU B C 1
ATOM 1606 O O . LEU B 1 26 ? 4.418 -13.75 -10.539 1 99 26 LEU B O 1
ATOM 1610 N N . VAL B 1 27 ? 3.594 -13.273 -8.523 1 99 27 V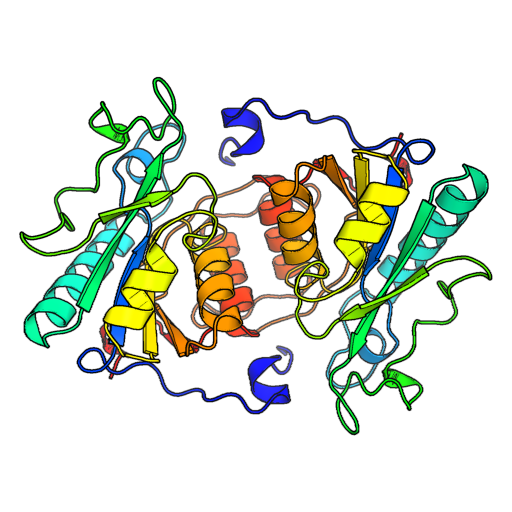AL B N 1
ATOM 1611 C CA . VAL B 1 27 ? 4.453 -12.117 -8.273 1 99 27 VAL B CA 1
ATOM 1612 C C . VAL B 1 27 ? 5.734 -12.57 -7.574 1 99 27 VAL B C 1
ATOM 1614 O O . VAL B 1 27 ? 5.707 -12.969 -6.41 1 99 27 VAL B O 1
ATOM 1617 N N . ASP B 1 28 ? 6.82 -12.555 -8.203 1 98.88 28 ASP B N 1
ATOM 1618 C CA . ASP B 1 28 ? 8.18 -12.516 -7.684 1 98.88 28 ASP B CA 1
ATOM 1619 C C . ASP B 1 28 ? 8.5 -13.797 -6.906 1 98.88 28 ASP B C 1
ATOM 1621 O O . ASP B 1 28 ? 9.133 -13.742 -5.848 1 98.88 28 ASP B O 1
ATOM 1625 N N . TYR B 1 29 ? 7.973 -14.945 -7.363 1 98.94 29 TYR B N 1
ATOM 1626 C CA . TYR B 1 29 ? 8.438 -16.172 -6.746 1 98.94 29 TYR B CA 1
ATOM 1627 C C . TYR B 1 29 ? 9.898 -16.453 -7.09 1 98.94 29 TYR B C 1
ATOM 1629 O O . TYR B 1 29 ? 10.227 -17.484 -7.652 1 98.94 29 TYR B O 1
ATOM 1637 N N . GLN B 1 30 ? 10.742 -15.578 -6.664 1 98.94 30 GLN B N 1
ATOM 1638 C CA . GLN B 1 30 ? 12.164 -15.602 -6.996 1 98.94 30 GLN B CA 1
ATOM 1639 C C . GLN B 1 30 ? 12.984 -16.219 -5.863 1 98.94 30 GLN B C 1
ATOM 1641 O O . GLN B 1 30 ? 12.602 -16.125 -4.695 1 98.94 30 GLN B O 1
ATOM 1646 N N . ASN B 1 31 ? 14.18 -16.688 -6.176 1 98.94 31 ASN B N 1
ATOM 1647 C CA . ASN B 1 31 ? 15.047 -17.406 -5.238 1 98.94 31 ASN B CA 1
ATOM 1648 C C . ASN B 1 31 ? 15.547 -16.484 -4.125 1 98.94 31 ASN B C 1
ATOM 1650 O O . ASN B 1 31 ? 15.867 -16.953 -3.033 1 98.94 31 ASN B O 1
ATOM 1654 N N . THR B 1 32 ? 15.594 -15.195 -4.344 1 98.81 32 THR B N 1
ATOM 1655 C CA . THR B 1 32 ? 16.062 -14.242 -3.35 1 98.81 32 THR B CA 1
ATOM 1656 C C . THR B 1 32 ? 15.227 -14.312 -2.082 1 98.81 32 THR B C 1
ATOM 1658 O O . THR B 1 32 ? 15.695 -13.969 -0.994 1 98.81 32 THR B O 1
ATOM 1661 N N . TYR B 1 33 ? 14.023 -14.852 -2.209 1 98.88 33 TYR B N 1
ATOM 1662 C CA . TYR B 1 33 ? 13.109 -14.875 -1.066 1 98.88 33 TYR B CA 1
ATOM 1663 C C . TYR B 1 33 ? 13.227 -16.188 -0.31 1 98.88 33 TYR B C 1
ATOM 1665 O O . TYR B 1 33 ? 12.539 -16.406 0.694 1 98.88 33 TYR B O 1
ATOM 1673 N N . THR B 1 34 ? 14.094 -17.094 -0.814 1 98.81 34 THR B N 1
ATOM 1674 C CA . THR B 1 34 ? 14.219 -18.406 -0.194 1 98.81 34 THR B CA 1
ATOM 1675 C C . THR B 1 34 ? 15.539 -18.516 0.564 1 98.81 34 THR B C 1
ATOM 1677 O O . THR B 1 34 ? 15.797 -19.516 1.24 1 98.81 34 THR B O 1
ATOM 1680 N N . ARG B 1 35 ? 16.359 -17.562 0.45 1 98.19 35 ARG B N 1
ATOM 1681 C CA . ARG B 1 35 ? 17.672 -17.578 1.109 1 98.19 35 ARG B CA 1
ATOM 1682 C C . ARG B 1 35 ? 18.281 -16.172 1.133 1 98.19 35 ARG B C 1
ATOM 1684 O O . ARG B 1 35 ? 17.797 -15.273 0.443 1 98.19 35 ARG B O 1
ATOM 1691 N N . GLY B 1 36 ? 19.312 -16.031 1.97 1 96.94 36 GLY B N 1
ATOM 1692 C CA . GLY B 1 36 ? 20.078 -14.789 1.993 1 96.94 36 GLY B CA 1
ATOM 1693 C C . GLY B 1 36 ? 19.359 -13.656 2.713 1 96.94 36 GLY B C 1
ATOM 1694 O O . GLY B 1 36 ? 18.562 -13.906 3.619 1 96.94 36 GLY B O 1
ATOM 1695 N N . VAL B 1 37 ? 19.641 -12.391 2.377 1 97.19 37 VAL B N 1
ATOM 1696 C CA . VAL B 1 37 ? 19.281 -11.203 3.139 1 97.19 37 VAL B CA 1
ATOM 1697 C C . VAL B 1 37 ? 17.781 -10.953 3.016 1 97.19 37 VAL B C 1
ATOM 1699 O O . VAL B 1 37 ? 17.156 -10.367 3.91 1 97.19 37 VAL B O 1
ATOM 1702 N N . MET B 1 38 ? 17.141 -11.57 1.964 1 98 38 MET B N 1
ATOM 1703 C CA . MET B 1 38 ? 15.727 -11.289 1.72 1 98 38 MET B CA 1
ATOM 1704 C C . MET B 1 38 ? 14.867 -12.508 2.053 1 98 38 MET B C 1
ATOM 1706 O O . MET B 1 38 ? 13.688 -12.547 1.709 1 98 38 MET B O 1
ATOM 1710 N N . GLU B 1 39 ? 15.445 -13.5 2.67 1 98.69 39 GLU B N 1
ATOM 1711 C CA . GLU B 1 39 ? 14.688 -14.711 2.955 1 98.69 39 GLU B CA 1
ATOM 1712 C C . GLU B 1 39 ? 13.43 -14.398 3.754 1 98.69 39 GLU B C 1
ATOM 1714 O O . GLU B 1 39 ? 13.477 -13.664 4.738 1 98.69 39 GLU B O 1
ATOM 1719 N N . LEU B 1 40 ? 12.359 -14.992 3.332 1 98.81 40 LEU B N 1
ATOM 1720 C CA . LEU B 1 40 ? 11.07 -14.758 3.979 1 98.81 40 LEU B CA 1
ATOM 1721 C C . LEU B 1 40 ? 10.758 -15.867 4.98 1 98.81 40 LEU B C 1
ATOM 1723 O O . LEU B 1 40 ? 11.133 -17.016 4.773 1 98.81 40 LEU B O 1
ATOM 1727 N N . ASP B 1 41 ? 10.016 -15.492 5.969 1 98.44 41 ASP B N 1
ATOM 1728 C CA . ASP B 1 41 ? 9.445 -16.484 6.871 1 98.44 41 ASP B CA 1
ATOM 1729 C C . ASP B 1 41 ? 8.273 -17.219 6.211 1 98.44 41 ASP B C 1
ATOM 1731 O O . ASP B 1 41 ? 7.359 -16.578 5.684 1 98.44 41 ASP B O 1
ATOM 1735 N N . GLY B 1 42 ? 8.375 -18.562 6.141 1 98.44 42 GLY B N 1
ATOM 1736 C CA . GLY B 1 42 ? 7.25 -19.344 5.641 1 98.44 42 GLY B CA 1
ATOM 1737 C C . GLY B 1 42 ? 7.23 -19.453 4.129 1 98.44 42 GLY B C 1
ATOM 1738 O O . GLY B 1 42 ? 6.23 -19.875 3.545 1 98.44 42 GLY B O 1
ATOM 1739 N N . TRP B 1 43 ? 8.305 -19.094 3.498 1 98.81 43 TRP B N 1
ATOM 1740 C CA . TRP B 1 43 ? 8.32 -19.062 2.041 1 98.81 43 TRP B CA 1
ATOM 1741 C C . TRP B 1 43 ? 8.062 -20.453 1.462 1 98.81 43 TRP B C 1
ATOM 1743 O O . TRP B 1 43 ? 7.418 -20.578 0.418 1 98.81 43 TRP B O 1
ATOM 1753 N N . GLU B 1 44 ? 8.531 -21.469 2.102 1 98.88 44 GLU B N 1
ATOM 1754 C CA . GLU B 1 44 ? 8.414 -22.812 1.534 1 98.88 44 GLU B CA 1
ATOM 1755 C C . GLU B 1 44 ? 6.957 -23.25 1.439 1 98.88 44 GLU B C 1
ATOM 1757 O O . GLU B 1 44 ? 6.512 -23.719 0.393 1 98.88 44 GLU B O 1
ATOM 1762 N N . ALA B 1 45 ? 6.211 -23.094 2.533 1 98.88 45 ALA B N 1
ATOM 1763 C CA . ALA B 1 45 ? 4.793 -23.438 2.529 1 98.88 45 ALA B CA 1
ATOM 1764 C C . ALA B 1 45 ? 4.023 -22.578 1.525 1 98.88 45 ALA B C 1
ATOM 1766 O O . ALA B 1 45 ? 3.123 -23.078 0.841 1 98.88 45 ALA B O 1
ATOM 1767 N N . ALA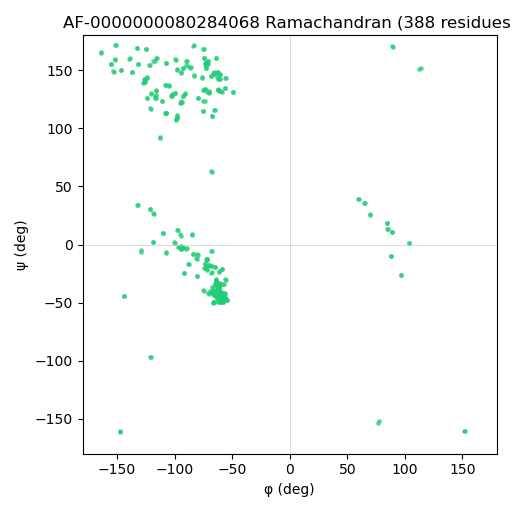 B 1 46 ? 4.355 -21.312 1.463 1 98.94 46 ALA B N 1
ATOM 1768 C CA . ALA B 1 46 ? 3.717 -20.406 0.507 1 98.94 46 ALA B CA 1
ATOM 1769 C C . ALA B 1 46 ? 3.996 -20.844 -0.929 1 98.94 46 ALA B C 1
ATOM 1771 O O . ALA B 1 46 ? 3.105 -20.797 -1.781 1 98.94 46 ALA B O 1
ATOM 1772 N N . LEU B 1 47 ? 5.223 -21.234 -1.164 1 98.88 47 LEU B N 1
ATOM 1773 C CA . LEU B 1 47 ? 5.613 -21.688 -2.496 1 98.88 47 LEU B CA 1
ATOM 1774 C C . LEU B 1 47 ? 4.906 -22.984 -2.855 1 98.88 47 LEU B C 1
ATOM 1776 O O . LEU B 1 47 ? 4.531 -23.203 -4.012 1 98.88 47 LEU B O 1
ATOM 1780 N N . ASP B 1 48 ? 4.73 -23.859 -1.868 1 98.88 48 ASP B N 1
ATOM 1781 C CA . ASP B 1 48 ? 3.953 -25.078 -2.092 1 98.88 48 ASP B CA 1
ATOM 1782 C C . ASP B 1 48 ? 2.527 -24.734 -2.527 1 98.88 48 ASP B C 1
ATOM 1784 O O . ASP B 1 48 ? 2.01 -25.328 -3.475 1 98.88 48 ASP B O 1
ATOM 1788 N N . GLU B 1 49 ? 1.922 -23.828 -1.865 1 98.94 49 GLU B N 1
ATOM 1789 C CA . GLU B 1 49 ? 0.577 -23.391 -2.229 1 98.94 49 GLU B CA 1
ATOM 1790 C C . GLU B 1 49 ? 0.559 -22.75 -3.615 1 98.94 49 GLU B C 1
ATOM 1792 O O . GLU B 1 49 ? -0.377 -22.969 -4.391 1 98.94 49 GLU B O 1
ATOM 1797 N N . ALA B 1 50 ? 1.568 -21.969 -3.92 1 98.94 50 ALA B N 1
ATOM 1798 C CA . ALA B 1 50 ? 1.68 -21.359 -5.238 1 98.94 50 ALA B CA 1
ATOM 1799 C C . ALA B 1 50 ? 1.758 -22.422 -6.336 1 98.94 50 ALA B C 1
ATOM 1801 O O . ALA B 1 50 ? 1.155 -22.266 -7.398 1 98.94 50 ALA B O 1
ATOM 1802 N N . ALA B 1 51 ? 2.529 -23.406 -6.074 1 98.94 51 ALA B N 1
ATOM 1803 C CA . ALA B 1 51 ? 2.629 -24.516 -7.035 1 98.94 51 ALA B CA 1
ATOM 1804 C C . ALA B 1 51 ? 1.273 -25.172 -7.25 1 98.94 51 ALA B C 1
ATOM 1806 O O . ALA B 1 51 ? 0.92 -25.531 -8.383 1 98.94 51 ALA B O 1
ATOM 1807 N N . THR B 1 52 ? 0.527 -25.344 -6.18 1 98.94 52 THR B N 1
ATOM 1808 C CA . THR B 1 52 ? -0.824 -25.891 -6.27 1 98.94 52 THR B CA 1
ATOM 1809 C C . THR B 1 52 ? -1.72 -24.969 -7.102 1 98.94 52 THR B C 1
ATOM 1811 O O . THR B 1 52 ? -2.447 -25.438 -7.98 1 98.94 52 THR B O 1
ATOM 1814 N N . LEU B 1 53 ? -1.676 -23.703 -6.848 1 98.94 53 LEU B N 1
ATOM 1815 C CA . LEU B 1 53 ? -2.438 -22.719 -7.598 1 98.94 53 LEU B CA 1
ATOM 1816 C C . LEU B 1 53 ? -2.09 -22.766 -9.078 1 98.94 53 LEU B C 1
ATOM 1818 O O . LEU B 1 53 ? -2.982 -22.781 -9.93 1 98.94 53 LEU B O 1
ATOM 1822 N N . LEU B 1 54 ? -0.783 -22.781 -9.352 1 98.94 54 LEU B N 1
ATOM 1823 C CA . LEU B 1 54 ? -0.291 -22.797 -10.727 1 98.94 54 LEU B CA 1
ATOM 1824 C C . LEU B 1 54 ? -0.769 -24.031 -11.461 1 98.94 54 LEU B C 1
ATOM 1826 O O . LEU B 1 54 ? -1.247 -23.953 -12.594 1 98.94 54 LEU B O 1
ATOM 1830 N N . ALA B 1 55 ? -0.672 -25.141 -10.82 1 98.81 55 ALA B N 1
ATOM 1831 C CA . ALA B 1 55 ? -1.115 -26.391 -11.43 1 98.81 55 ALA B CA 1
ATOM 1832 C C . ALA B 1 55 ? -2.605 -26.344 -11.758 1 98.81 55 ALA B C 1
ATOM 1834 O O . ALA B 1 55 ? -3.025 -26.75 -12.844 1 98.81 55 ALA B O 1
ATOM 1835 N N . ARG B 1 56 ? -3.398 -25.922 -10.875 1 98.75 56 ARG B N 1
ATOM 1836 C CA . ARG B 1 56 ? -4.836 -25.828 -11.102 1 98.75 56 ARG B CA 1
ATOM 1837 C C . ARG B 1 56 ? -5.152 -24.828 -12.211 1 98.75 56 ARG B C 1
ATOM 1839 O O . ARG B 1 56 ? -6.043 -25.062 -13.023 1 98.75 56 ARG B O 1
ATOM 1846 N N . ALA B 1 57 ? -4.504 -23.672 -12.188 1 98.69 57 ALA B N 1
ATOM 1847 C CA . ALA B 1 57 ? -4.703 -22.672 -13.219 1 98.69 57 ALA B CA 1
ATOM 1848 C C . ALA B 1 57 ? -4.461 -23.25 -14.609 1 98.69 57 ALA B C 1
ATOM 1850 O O . ALA B 1 57 ? -5.273 -23.062 -15.516 1 98.69 57 ALA B O 1
ATOM 1851 N N . ARG B 1 58 ? -3.381 -23.938 -14.773 1 98.31 58 ARG B N 1
ATOM 1852 C CA . ARG B 1 58 ? -3.039 -24.562 -16.047 1 98.31 58 ARG B CA 1
ATOM 1853 C C . ARG B 1 58 ? -4.07 -25.609 -16.438 1 98.31 58 ARG B C 1
ATOM 1855 O O . ARG B 1 58 ? -4.512 -25.656 -17.578 1 98.31 58 ARG B O 1
ATOM 1862 N N . ALA B 1 59 ? -4.473 -26.375 -15.477 1 98.12 59 ALA B N 1
ATOM 1863 C CA . ALA B 1 59 ? -5.449 -27.422 -15.734 1 98.12 59 ALA B CA 1
ATOM 1864 C C . ALA B 1 59 ? -6.785 -26.844 -16.172 1 98.12 59 ALA B C 1
ATOM 1866 O O . ALA B 1 59 ? -7.488 -27.422 -17 1 98.12 59 ALA B O 1
ATOM 1867 N N . GLU B 1 60 ? -7.098 -25.688 -15.68 1 97.5 60 GLU B N 1
ATOM 1868 C CA . GLU B 1 60 ? -8.406 -25.094 -15.938 1 97.5 60 GLU B CA 1
ATOM 1869 C C . GLU B 1 60 ? -8.328 -24.094 -17.094 1 97.5 60 GLU B C 1
ATOM 1871 O O . GLU B 1 60 ? -9.328 -23.469 -17.438 1 97.5 60 GLU B O 1
ATOM 1876 N N . GLY B 1 61 ? -7.172 -23.859 -17.656 1 95.44 61 GLY B N 1
ATOM 1877 C CA . GLY B 1 61 ? -7.004 -23.047 -18.844 1 95.44 61 GLY B CA 1
ATOM 1878 C C . GLY B 1 61 ? -6.918 -21.562 -18.547 1 95.44 61 GLY B C 1
ATOM 1879 O O . GLY B 1 61 ? -7.184 -20.734 -19.422 1 95.44 61 GLY B O 1
ATOM 1880 N N . ALA B 1 62 ? -6.629 -21.234 -17.312 1 97.12 62 ALA B N 1
ATOM 1881 C CA . ALA B 1 62 ? -6.445 -19.844 -16.969 1 97.12 62 ALA B CA 1
ATOM 1882 C C . ALA B 1 62 ? -5.215 -19.25 -17.641 1 97.12 62 ALA B C 1
ATOM 1884 O O . ALA B 1 62 ? -4.258 -19.969 -17.938 1 97.12 62 ALA B O 1
ATOM 1885 N N . THR B 1 63 ? -5.277 -17.969 -17.969 1 98.31 63 THR B N 1
ATOM 1886 C CA . THR B 1 63 ? -4.062 -17.266 -18.359 1 98.31 63 THR B CA 1
ATOM 1887 C C . THR B 1 63 ? -3.135 -17.062 -17.172 1 98.31 63 THR B C 1
ATOM 1889 O O . THR B 1 63 ? -3.574 -16.641 -16.094 1 98.31 63 THR B O 1
ATOM 1892 N N . VAL B 1 64 ? -1.873 -17.422 -17.344 1 98.88 64 VAL B N 1
ATOM 1893 C CA . VAL B 1 64 ? -0.881 -17.281 -16.281 1 98.88 64 VAL B CA 1
ATOM 1894 C C . VAL B 1 64 ? 0.192 -16.281 -16.703 1 98.88 64 VAL B C 1
ATOM 1896 O O . VAL B 1 64 ? 0.756 -16.375 -17.797 1 98.88 64 VAL B O 1
ATOM 1899 N N . ILE B 1 65 ? 0.463 -15.305 -15.875 1 98.94 65 ILE B N 1
ATOM 1900 C CA . ILE B 1 65 ? 1.535 -14.336 -16.078 1 98.94 65 ILE B CA 1
ATOM 1901 C C . ILE B 1 65 ? 2.467 -14.352 -14.859 1 98.94 65 ILE B C 1
ATOM 1903 O O . ILE B 1 65 ? 2.014 -14.227 -13.719 1 98.94 65 ILE B O 1
ATOM 1907 N N . HIS B 1 66 ? 3.74 -14.539 -15.109 1 99 66 HIS B N 1
ATOM 1908 C CA . HIS B 1 66 ? 4.758 -14.438 -14.07 1 99 66 HIS B CA 1
ATOM 1909 C C . HIS B 1 66 ? 5.367 -13.039 -14.023 1 99 66 HIS B C 1
ATOM 1911 O O . HIS B 1 66 ? 5.484 -12.375 -15.062 1 99 66 HIS B O 1
ATOM 1917 N N . VAL B 1 67 ? 5.754 -12.617 -12.844 1 98.94 67 VAL B N 1
ATOM 1918 C CA . VAL B 1 67 ? 6.43 -11.344 -12.656 1 98.94 67 VAL B CA 1
ATOM 1919 C C . VAL B 1 67 ? 7.754 -11.555 -11.922 1 98.94 67 VAL B C 1
ATOM 1921 O O . VAL B 1 67 ? 7.828 -12.367 -11 1 98.94 67 VAL B O 1
ATOM 1924 N N . MET B 1 68 ? 8.773 -10.852 -12.312 1 98.81 68 MET B N 1
ATOM 1925 C CA . MET B 1 68 ? 10.055 -10.789 -11.625 1 98.81 68 MET B CA 1
ATOM 1926 C C . MET B 1 68 ? 10.453 -9.344 -11.344 1 98.81 68 MET B C 1
ATOM 1928 O O . MET B 1 68 ? 10.219 -8.453 -12.164 1 98.81 68 MET B O 1
ATOM 1932 N N . HIS B 1 69 ? 11.031 -9.18 -10.211 1 98.88 69 HIS B N 1
ATOM 1933 C CA . HIS B 1 69 ? 11.641 -7.898 -9.883 1 98.88 69 HIS B CA 1
ATOM 1934 C C . HIS B 1 69 ? 13.102 -7.863 -10.305 1 98.88 69 HIS B C 1
ATOM 1936 O O . HIS B 1 69 ? 13.852 -8.812 -10.047 1 98.88 69 HIS B O 1
ATOM 1942 N N . ASP B 1 70 ? 13.492 -6.859 -10.984 1 98.81 70 ASP B N 1
ATOM 1943 C CA . ASP B 1 70 ? 14.883 -6.652 -11.375 1 98.81 70 ASP B CA 1
ATOM 1944 C C . ASP B 1 70 ? 15.516 -5.508 -10.586 1 98.81 70 ASP B C 1
ATOM 1946 O O . ASP B 1 70 ? 15.141 -4.348 -10.758 1 98.81 70 ASP B O 1
ATOM 1950 N N . GLY B 1 71 ? 16.484 -5.816 -9.727 1 97.44 71 GLY B N 1
ATOM 1951 C CA . GLY B 1 71 ? 17.203 -4.812 -8.953 1 97.44 71 GLY B CA 1
ATOM 1952 C C . GLY B 1 71 ? 18.547 -4.453 -9.547 1 97.44 71 GLY B C 1
ATOM 1953 O O . GLY B 1 71 ? 19.312 -3.688 -8.953 1 97.44 71 GLY B O 1
ATOM 1954 N N . GLY B 1 72 ? 18.828 -5.098 -10.695 1 97.62 72 GLY B N 1
ATOM 1955 C CA . GLY B 1 72 ? 20.094 -4.824 -11.367 1 97.62 72 GLY B CA 1
ATOM 1956 C C . GLY B 1 72 ? 21.219 -5.727 -10.914 1 97.62 72 GLY B C 1
ATOM 1957 O O . GLY B 1 72 ? 21.078 -6.473 -9.945 1 97.62 72 GLY B O 1
ATOM 1958 N N . GLU B 1 73 ? 22.359 -5.656 -11.648 1 97.62 73 GLU B N 1
ATOM 1959 C CA . GLU B 1 73 ? 23.531 -6.488 -11.391 1 97.62 73 GLU B CA 1
ATOM 1960 C C . GLU B 1 73 ? 24.078 -6.273 -9.977 1 97.62 73 GLU B C 1
ATOM 1962 O O . GLU B 1 73 ? 24.188 -5.137 -9.516 1 97.62 73 GLU B O 1
ATOM 1967 N N . GLY B 1 74 ? 24.328 -7.336 -9.297 1 96.94 74 GLY B N 1
ATOM 1968 C CA . GLY B 1 74 ? 24.922 -7.277 -7.973 1 96.94 74 GLY B CA 1
ATOM 1969 C C . GLY B 1 74 ? 23.906 -7.133 -6.863 1 96.94 74 GLY B C 1
ATOM 1970 O O . GLY B 1 74 ? 24.234 -7.277 -5.684 1 96.94 74 GLY B O 1
ATOM 1971 N N . SER B 1 75 ? 22.703 -6.887 -7.219 1 97.38 75 SER B N 1
ATOM 1972 C CA . SER B 1 75 ? 21.641 -6.766 -6.227 1 97.38 75 SER B CA 1
ATOM 1973 C C . SER B 1 75 ? 21.078 -8.133 -5.844 1 97.38 75 SER B C 1
ATOM 1975 O O . SER B 1 75 ? 21.375 -9.133 -6.496 1 97.38 75 SER B O 1
ATOM 1977 N N . PRO B 1 76 ? 20.25 -8.156 -4.836 1 97.44 76 PRO B N 1
ATOM 1978 C CA . PRO B 1 76 ? 19.562 -9.398 -4.488 1 97.44 76 PRO B CA 1
ATOM 1979 C C . PRO B 1 76 ? 18.547 -9.836 -5.543 1 97.44 76 PRO B C 1
ATOM 1981 O O . PRO B 1 76 ? 17.969 -10.914 -5.438 1 97.44 76 PRO B O 1
ATOM 1984 N N . TYR B 1 77 ? 18.344 -9.055 -6.488 1 98.06 77 TYR B N 1
ATOM 1985 C CA . TYR B 1 77 ? 17.391 -9.344 -7.562 1 98.06 77 TYR B CA 1
ATOM 1986 C C . TYR B 1 77 ? 18.094 -9.336 -8.922 1 98.06 77 TYR B C 1
ATOM 1988 O O . TYR B 1 77 ? 17.516 -8.906 -9.922 1 98.06 77 TYR B O 1
ATOM 1996 N N . ASP B 1 78 ? 19.359 -9.703 -8.898 1 98.44 78 ASP B N 1
ATOM 1997 C CA . ASP B 1 78 ? 20.141 -9.797 -10.133 1 98.44 78 ASP B CA 1
ATOM 1998 C C . ASP B 1 78 ? 19.625 -10.93 -11.016 1 98.44 78 ASP B C 1
ATOM 2000 O O . ASP B 1 78 ? 19.875 -12.102 -10.727 1 98.44 78 ASP B O 1
ATOM 2004 N N . LEU B 1 79 ? 19.031 -10.625 -12.102 1 98.31 79 LEU B N 1
ATOM 2005 C CA . LEU B 1 79 ? 18.375 -11.609 -12.961 1 98.31 79 LEU B CA 1
ATOM 2006 C C . LEU B 1 79 ? 19.406 -12.445 -13.711 1 98.31 79 LEU B C 1
ATOM 2008 O O . LEU B 1 79 ? 19.062 -13.484 -14.281 1 98.31 79 LEU B O 1
ATOM 2012 N N . LYS B 1 80 ? 20.641 -11.992 -13.766 1 98.19 80 LYS B N 1
ATOM 2013 C CA . LYS B 1 80 ? 21.719 -12.734 -14.422 1 98.19 80 LYS B CA 1
ATOM 2014 C C . LYS B 1 80 ? 22.266 -13.836 -13.523 1 98.19 80 LYS B C 1
ATOM 2016 O O . LYS B 1 80 ? 23.078 -14.648 -13.953 1 98.19 80 LYS B O 1
A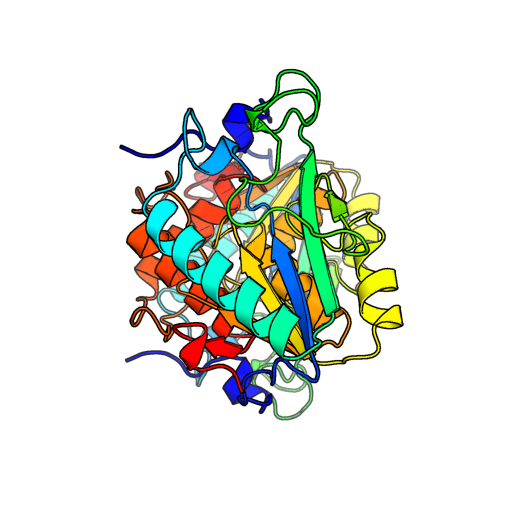TOM 2021 N N . GLN B 1 81 ? 21.828 -13.844 -12.297 1 98.44 81 GLN B N 1
ATOM 2022 C CA . GLN B 1 81 ? 22.234 -14.836 -11.312 1 98.44 81 GLN B CA 1
ATOM 2023 C C . GLN B 1 81 ? 21.047 -15.688 -10.867 1 98.44 81 GLN B C 1
ATOM 2025 O O . GLN B 1 81 ? 19.906 -15.258 -10.969 1 98.44 81 GLN B O 1
ATOM 2030 N N . ASP B 1 82 ? 21.344 -16.859 -10.297 1 98.38 82 ASP B N 1
ATOM 2031 C CA . ASP B 1 82 ? 20.312 -17.766 -9.82 1 98.38 82 ASP B CA 1
ATOM 2032 C C . ASP B 1 82 ? 19.406 -17.094 -8.789 1 98.38 82 ASP B C 1
ATOM 2034 O O . ASP B 1 82 ? 18.203 -17.359 -8.734 1 98.38 82 ASP B O 1
ATOM 2038 N N . ILE B 1 83 ? 19.938 -16.219 -7.988 1 98.44 83 ILE B N 1
ATOM 2039 C CA . ILE B 1 83 ? 19.219 -15.57 -6.891 1 98.44 83 ILE B CA 1
ATOM 2040 C C . ILE B 1 83 ? 18.031 -14.789 -7.43 1 98.44 83 ILE B C 1
ATOM 2042 O O . ILE B 1 83 ? 16.984 -14.719 -6.781 1 98.44 83 ILE B O 1
ATOM 2046 N N . GLY B 1 84 ? 18.156 -14.227 -8.625 1 98.62 84 GLY B N 1
ATOM 2047 C CA . GLY B 1 84 ? 17.109 -13.398 -9.188 1 98.62 84 GLY B CA 1
ATOM 2048 C C . GLY B 1 84 ? 16.094 -14.188 -10.008 1 98.62 84 GLY B C 1
ATOM 2049 O O . GLY B 1 84 ? 15.07 -13.656 -10.422 1 98.62 84 GLY B O 1
ATOM 2050 N N . ARG B 1 85 ? 16.266 -15.477 -10.203 1 98.69 85 ARG B N 1
ATOM 2051 C CA . ARG B 1 85 ? 15.43 -16.297 -11.078 1 98.69 85 ARG B CA 1
ATOM 2052 C C . ARG B 1 85 ? 14.195 -16.797 -10.344 1 98.69 85 ARG B C 1
ATOM 2054 O O . ARG B 1 85 ? 14.203 -16.922 -9.117 1 98.69 85 ARG B O 1
ATOM 2061 N N . ILE B 1 86 ? 13.148 -17.031 -11.102 1 98.88 86 ILE B N 1
ATOM 2062 C CA . ILE B 1 86 ? 11.945 -17.641 -10.555 1 98.88 86 ILE B CA 1
ATOM 2063 C C . ILE B 1 86 ? 12.273 -19.047 -10.039 1 98.88 86 ILE B C 1
ATOM 2065 O O . ILE B 1 86 ? 13 -19.797 -10.695 1 98.88 86 ILE B O 1
ATOM 2069 N N . HIS B 1 87 ? 11.82 -19.359 -8.867 1 98.94 87 HIS B N 1
ATOM 2070 C CA . HIS B 1 87 ? 12.062 -20.656 -8.266 1 98.94 87 HIS B CA 1
ATOM 2071 C C . HIS B 1 87 ? 11.578 -21.781 -9.172 1 98.94 87 HIS B C 1
ATOM 2073 O O . HIS B 1 87 ? 10.5 -21.688 -9.766 1 98.94 87 HIS B O 1
ATOM 2079 N N . GLU B 1 88 ? 12.227 -22.812 -9.219 1 98.62 88 GLU B N 1
ATOM 2080 C CA . GLU B 1 88 ? 12.008 -23.891 -10.172 1 98.62 88 GLU B CA 1
ATOM 2081 C C . GLU B 1 88 ? 10.633 -24.531 -9.977 1 98.62 88 GLU B C 1
ATOM 2083 O O . GLU B 1 88 ? 10.016 -24.984 -10.945 1 98.62 88 GLU B O 1
ATOM 2088 N N . ARG B 1 89 ? 10.086 -24.562 -8.82 1 98.25 89 ARG B N 1
ATOM 2089 C CA . ARG B 1 89 ? 8.828 -25.234 -8.5 1 98.25 89 ARG B CA 1
ATOM 2090 C C . ARG B 1 89 ? 7.645 -24.5 -9.133 1 98.25 89 ARG B C 1
ATOM 2092 O O . ARG B 1 89 ? 6.547 -25.047 -9.227 1 98.25 89 ARG B O 1
ATOM 2099 N N . VAL B 1 90 ? 7.883 -23.25 -9.523 1 98.88 90 VAL B N 1
ATOM 2100 C CA . VAL B 1 90 ? 6.82 -22.469 -10.148 1 98.88 90 VAL B CA 1
ATOM 2101 C C . VAL B 1 90 ? 7.352 -21.797 -11.414 1 98.88 90 VAL B C 1
ATOM 2103 O O . VAL B 1 90 ? 6.961 -20.672 -11.742 1 98.88 90 VAL B O 1
ATOM 2106 N N . ALA B 1 91 ? 8.211 -22.453 -12.062 1 98.81 91 ALA B N 1
ATOM 2107 C CA . ALA B 1 91 ? 8.836 -21.938 -13.266 1 98.81 91 ALA B CA 1
ATOM 2108 C C . ALA B 1 91 ? 7.801 -21.703 -14.367 1 98.81 91 ALA B C 1
ATOM 2110 O O . ALA B 1 91 ? 6.867 -22.484 -14.523 1 98.81 91 ALA B O 1
ATOM 2111 N N . PRO B 1 92 ? 7.969 -20.641 -15.133 1 98.81 92 PRO B N 1
ATOM 2112 C CA . PRO B 1 92 ? 7.066 -20.438 -16.266 1 98.81 92 PRO B CA 1
ATOM 2113 C C . PRO B 1 92 ? 7.113 -21.562 -17.281 1 98.81 92 PRO B C 1
ATOM 2115 O O . PRO B 1 92 ? 8.188 -22.125 -17.562 1 98.81 92 PRO B O 1
ATOM 2118 N N . ALA B 1 93 ? 6.004 -21.906 -17.828 1 98.5 93 ALA B N 1
ATOM 2119 C CA . ALA B 1 93 ? 5.902 -22.859 -18.938 1 98.5 93 ALA B CA 1
ATOM 2120 C C . ALA B 1 93 ? 6 -22.141 -20.281 1 98.5 93 ALA B C 1
ATOM 2122 O O . ALA B 1 93 ? 5.809 -20.922 -20.359 1 98.5 93 ALA B O 1
ATOM 2123 N N . PRO B 1 94 ? 6.402 -22.922 -21.391 1 97.19 94 PRO B N 1
ATOM 2124 C CA . PRO B 1 94 ? 6.371 -22.297 -22.719 1 97.19 94 PRO B CA 1
ATOM 2125 C C . PRO B 1 94 ? 5.047 -21.594 -23 1 97.19 94 PRO B C 1
ATOM 2127 O O . PRO B 1 94 ? 3.979 -22.141 -22.734 1 97.19 94 PRO B O 1
ATOM 2130 N N . GLY B 1 95 ? 5.148 -20.359 -23.469 1 97.06 95 GLY B N 1
ATOM 2131 C CA . GLY B 1 95 ? 3.943 -19.609 -23.797 1 97.06 95 GLY B CA 1
ATOM 2132 C C . GLY B 1 95 ? 3.486 -18.688 -22.688 1 97.06 95 GLY B C 1
ATOM 2133 O O . GLY B 1 95 ? 2.748 -17.734 -22.938 1 97.06 95 GLY B O 1
ATOM 2134 N N . GLU B 1 96 ? 3.83 -19.016 -21.453 1 98.69 96 GLU B N 1
ATOM 2135 C CA . GLU B 1 96 ? 3.469 -18.125 -20.359 1 98.69 96 GLU B CA 1
ATOM 2136 C C . GLU B 1 96 ? 4.332 -16.875 -20.344 1 98.69 96 GLU B C 1
ATOM 2138 O O . GLU B 1 96 ? 5.551 -16.953 -20.531 1 98.69 96 GLU B O 1
ATOM 2143 N N . GLN B 1 97 ? 3.705 -15.75 -20.188 1 98.81 97 GLN B N 1
ATOM 2144 C CA . GLN B 1 97 ? 4.41 -14.477 -20.203 1 98.81 97 GLN B CA 1
ATOM 2145 C C . GLN B 1 97 ? 5.164 -14.25 -18.891 1 98.81 97 GLN B C 1
ATOM 2147 O O . GLN B 1 97 ? 4.695 -14.641 -17.828 1 98.81 97 GLN B O 1
ATOM 2152 N N . VAL B 1 98 ? 6.328 -13.625 -19.016 1 98.94 98 VAL B N 1
ATOM 2153 C CA . VAL B 1 98 ? 7.113 -13.172 -17.875 1 98.94 98 VAL B CA 1
ATOM 2154 C C . VAL B 1 98 ? 7.328 -11.664 -17.953 1 98.94 98 VAL B C 1
ATOM 2156 O O . VAL B 1 98 ? 7.895 -11.164 -18.922 1 98.94 98 VAL B O 1
ATOM 2159 N N . VAL B 1 99 ? 6.848 -10.93 -17.031 1 98.94 99 VAL B N 1
ATOM 2160 C CA . VAL B 1 99 ? 6.98 -9.477 -16.953 1 98.94 99 VAL B CA 1
ATOM 2161 C C . VAL B 1 99 ? 8.102 -9.109 -15.977 1 98.94 99 VAL B C 1
ATOM 2163 O O . VAL B 1 99 ? 8.172 -9.656 -14.875 1 98.94 99 VAL B O 1
ATOM 2166 N N . VAL B 1 100 ? 9.016 -8.273 -16.297 1 98.94 100 VAL B N 1
ATOM 2167 C CA . VAL B 1 100 ? 10.086 -7.766 -15.445 1 98.94 100 VAL B CA 1
ATOM 2168 C C . VAL B 1 100 ? 9.742 -6.359 -14.969 1 98.94 100 VAL B C 1
ATOM 2170 O O . VAL B 1 100 ? 9.367 -5.496 -15.766 1 98.94 100 VAL B O 1
ATOM 2173 N N . LYS B 1 101 ? 9.828 -6.172 -13.719 1 98.88 101 LYS B N 1
ATOM 2174 C CA . LYS B 1 101 ? 9.477 -4.883 -13.125 1 98.88 101 LYS B CA 1
ATOM 2175 C C . LYS B 1 101 ? 10.625 -4.332 -12.289 1 98.88 101 LYS B C 1
ATOM 2177 O O . LYS B 1 101 ? 11.547 -5.066 -11.938 1 98.88 101 LYS B O 1
ATOM 2182 N N . THR B 1 102 ? 10.5 -3.035 -11.898 1 98.38 102 THR B N 1
ATOM 2183 C CA . THR B 1 102 ? 11.5 -2.4 -11.039 1 98.38 102 THR B CA 1
ATOM 2184 C C . THR B 1 102 ? 10.828 -1.723 -9.852 1 98.38 102 THR B C 1
ATOM 2186 O O . THR B 1 102 ? 11.508 -1.196 -8.961 1 98.38 102 THR B O 1
ATOM 2189 N N . ALA B 1 103 ? 9.523 -1.651 -9.758 1 98.62 103 ALA B N 1
ATOM 2190 C CA . ALA B 1 103 ? 8.742 -1.143 -8.633 1 98.62 103 ALA B CA 1
ATOM 2191 C C . ALA B 1 103 ? 7.875 -2.242 -8.023 1 98.62 103 ALA B C 1
ATOM 2193 O O . ALA B 1 103 ? 7.527 -3.215 -8.695 1 98.62 103 ALA B O 1
ATOM 2194 N N . PRO B 1 104 ? 7.461 -2.092 -6.754 1 98.81 104 PRO B N 1
ATOM 2195 C CA . PRO B 1 104 ? 6.656 -3.141 -6.117 1 98.81 104 PRO B CA 1
ATOM 2196 C C . PRO B 1 104 ? 5.336 -3.389 -6.84 1 98.81 104 PRO B C 1
ATOM 2198 O O . PRO B 1 104 ? 4.945 -4.543 -7.043 1 98.81 104 PRO B O 1
ATOM 2201 N N . ASN B 1 105 ? 4.609 -2.352 -7.184 1 98.94 105 ASN B N 1
ATOM 2202 C CA . ASN B 1 105 ? 3.42 -2.484 -8.016 1 98.94 105 ASN B CA 1
ATOM 2203 C C . ASN B 1 105 ? 3.771 -2.965 -9.422 1 98.94 105 ASN B C 1
ATOM 2205 O O . ASN B 1 105 ? 4.371 -2.225 -10.203 1 98.94 105 ASN B O 1
ATOM 2209 N N . SER B 1 106 ? 3.324 -4.102 -9.773 1 98.94 106 SER B N 1
ATOM 2210 C CA . SER B 1 106 ? 3.77 -4.777 -10.992 1 98.94 106 SER B CA 1
ATOM 2211 C C . SER B 1 106 ? 3.219 -4.094 -12.234 1 98.94 106 SER B C 1
ATOM 2213 O O . SER B 1 106 ? 3.68 -4.355 -13.352 1 98.94 106 SER B O 1
ATOM 2215 N N . PHE B 1 107 ? 2.293 -3.23 -12.117 1 98.88 107 PHE B N 1
ATOM 2216 C CA . PHE B 1 107 ? 1.688 -2.549 -13.258 1 98.88 107 PHE B CA 1
ATOM 2217 C C . PHE B 1 107 ? 2.471 -1.291 -13.609 1 98.88 107 PHE B C 1
ATOM 2219 O O . PHE B 1 107 ? 2.283 -0.722 -14.688 1 98.88 107 PHE B O 1
ATOM 2226 N N . VAL B 1 108 ? 3.318 -0.816 -12.695 1 98.75 108 VAL B N 1
ATOM 2227 C CA . VAL B 1 108 ? 4.035 0.438 -12.906 1 98.75 108 VAL B CA 1
ATOM 2228 C C . VAL B 1 108 ? 5.164 0.226 -13.906 1 98.75 108 VAL B C 1
ATOM 2230 O O . VAL B 1 108 ? 6.102 -0.533 -13.648 1 98.75 108 VAL B O 1
ATOM 2233 N N . GLY B 1 109 ? 5.074 0.863 -15.047 1 98.44 109 GLY B N 1
ATOM 2234 C CA . GLY B 1 109 ? 6.156 0.874 -16.016 1 98.44 109 GLY B CA 1
ATOM 2235 C C . GLY B 1 109 ? 6.375 -0.471 -16.688 1 98.44 109 GLY B C 1
ATOM 2236 O O . GLY B 1 109 ? 7.496 -0.806 -17.062 1 98.44 109 GLY B O 1
ATOM 2237 N N . THR B 1 110 ? 5.473 -1.325 -16.812 1 98.88 110 THR B N 1
ATOM 2238 C CA . THR B 1 110 ? 5.598 -2.658 -17.391 1 98.88 110 THR B CA 1
ATOM 2239 C C . THR B 1 110 ? 4.461 -2.932 -18.375 1 98.88 110 THR B C 1
ATOM 2241 O O . THR B 1 110 ? 3.479 -2.189 -18.406 1 98.88 110 THR B O 1
ATOM 2244 N N . PRO B 1 111 ? 4.523 -3.967 -19.125 1 98.81 111 PRO B N 1
ATOM 2245 C CA . PRO B 1 111 ? 3.434 -4.328 -20.047 1 98.81 111 PRO B CA 1
ATOM 2246 C C . PRO B 1 111 ? 2.334 -5.137 -19.359 1 98.81 111 PRO B C 1
ATOM 2248 O O . PRO B 1 111 ? 1.417 -5.625 -20.016 1 98.81 111 PRO B O 1
ATOM 2251 N N . LEU B 1 112 ? 2.344 -5.297 -18.062 1 98.94 112 LEU B N 1
ATOM 2252 C CA . LEU B 1 112 ? 1.408 -6.176 -17.359 1 98.94 112 LEU B CA 1
ATOM 2253 C C . LEU B 1 112 ? -0.034 -5.781 -17.656 1 98.94 112 LEU B C 1
ATOM 2255 O O . LEU B 1 112 ? -0.882 -6.641 -17.906 1 98.94 112 LEU B O 1
ATOM 2259 N N . GLY B 1 113 ? -0.292 -4.477 -17.578 1 98.81 113 GLY B N 1
ATOM 2260 C CA . GLY B 1 113 ? -1.644 -4.02 -17.875 1 98.81 113 GLY B CA 1
ATOM 2261 C C . GLY B 1 113 ? -2.148 -4.453 -19.234 1 98.81 113 GLY B C 1
ATOM 2262 O O . GLY B 1 113 ? -3.27 -4.953 -19.359 1 98.81 113 GLY B O 1
ATOM 2263 N N . GLU B 1 114 ? -1.342 -4.289 -20.234 1 98.75 114 GLU B N 1
ATOM 2264 C CA . GLU B 1 114 ? -1.702 -4.688 -21.594 1 98.75 114 GLU B CA 1
ATOM 2265 C C . GLU B 1 114 ? -1.937 -6.195 -21.688 1 98.75 114 GLU B C 1
ATOM 2267 O O . GLU B 1 114 ? -2.859 -6.645 -22.359 1 98.75 114 GLU B O 1
ATOM 2272 N N . LEU B 1 115 ? -1.101 -6.941 -21.016 1 98.88 115 LEU B N 1
ATOM 2273 C CA . LEU B 1 115 ? -1.219 -8.391 -21.047 1 98.88 115 LEU B CA 1
ATOM 2274 C C . LEU B 1 115 ? -2.508 -8.844 -20.359 1 98.88 115 LEU B C 1
ATOM 2276 O O . LEU B 1 115 ? -3.195 -9.742 -20.859 1 98.88 115 LEU B O 1
ATOM 2280 N N . VAL B 1 116 ? -2.822 -8.242 -19.234 1 98.81 116 VAL B N 1
ATOM 2281 C CA . VAL B 1 116 ? -4.047 -8.562 -18.5 1 98.81 116 VAL B CA 1
ATOM 2282 C C . VAL B 1 116 ? -5.262 -8.203 -19.359 1 98.81 116 VAL B C 1
ATOM 2284 O O . VAL B 1 116 ? -6.211 -8.984 -19.453 1 98.81 116 VAL B O 1
ATOM 2287 N N . ASP B 1 117 ? -5.23 -7.035 -20.031 1 98.62 117 ASP B N 1
ATOM 2288 C CA . ASP B 1 117 ? -6.32 -6.621 -20.906 1 98.62 117 ASP B CA 1
ATOM 2289 C C . ASP B 1 117 ? -6.48 -7.59 -22.078 1 98.62 117 ASP B C 1
ATOM 2291 O O . ASP B 1 117 ? -7.602 -7.961 -22.438 1 98.62 117 ASP B O 1
ATOM 2295 N N . ALA B 1 118 ? -5.387 -8.008 -22.641 1 98.38 118 ALA B N 1
ATOM 2296 C CA . ALA B 1 118 ? -5.406 -8.906 -23.781 1 98.38 118 ALA B CA 1
ATOM 2297 C C . ALA B 1 118 ? -5.992 -10.266 -23.406 1 98.38 118 ALA B C 1
ATOM 2299 O O . ALA B 1 118 ? -6.637 -10.922 -24.234 1 98.38 118 ALA B O 1
ATOM 2300 N N . ALA B 1 119 ? -5.734 -10.68 -22.172 1 97.88 119 ALA B N 1
ATOM 2301 C CA . ALA B 1 119 ? -6.266 -11.953 -21.688 1 97.88 119 ALA B CA 1
ATOM 2302 C C . ALA B 1 119 ? -7.793 -11.938 -21.656 1 97.88 119 ALA B C 1
ATOM 2304 O O . ALA B 1 119 ? -8.438 -12.984 -21.75 1 97.88 119 ALA B O 1
ATOM 2305 N N . GLY B 1 120 ? -8.359 -10.695 -21.375 1 97.5 120 GLY B N 1
ATOM 2306 C CA . GLY B 1 120 ? -9.781 -10.508 -21.578 1 97.5 120 GLY B CA 1
ATOM 2307 C C . GLY B 1 120 ? -10.617 -10.859 -20.359 1 97.5 120 GLY B C 1
ATOM 2308 O O . GLY B 1 120 ? -11.828 -11.023 -20.469 1 97.5 120 GLY B O 1
ATOM 2309 N N . HIS B 1 121 ? -10.023 -11.07 -19.266 1 97.12 121 HIS B N 1
ATOM 2310 C CA . HIS B 1 121 ? -10.734 -11.383 -18.031 1 97.12 121 HIS B CA 1
ATOM 2311 C C . HIS B 1 121 ? -10.75 -10.18 -17.078 1 97.12 121 HIS B C 1
ATOM 2313 O O . HIS B 1 121 ? -9.727 -9.508 -16.906 1 97.12 121 HIS B O 1
ATOM 2319 N N . GLN B 1 122 ? -11.805 -9.891 -16.484 1 96.94 122 GLN B N 1
ATOM 2320 C CA . GLN B 1 122 ? -11.891 -8.867 -15.445 1 96.94 122 GLN B CA 1
ATOM 2321 C C . GLN B 1 122 ? -11.273 -9.352 -14.133 1 96.94 122 GLN B C 1
ATOM 2323 O O . GLN B 1 122 ? -10.617 -8.586 -13.43 1 96.94 122 GLN B O 1
ATOM 2328 N N . ASP B 1 123 ? -11.539 -10.648 -13.844 1 98.38 123 ASP B N 1
ATOM 2329 C CA . ASP B 1 123 ? -11 -11.25 -12.625 1 98.38 123 ASP B CA 1
ATOM 2330 C C . ASP B 1 123 ? -9.508 -11.539 -12.766 1 98.38 123 ASP B C 1
ATOM 2332 O O . ASP B 1 123 ? -9.062 -12.062 -13.789 1 98.38 123 ASP B O 1
ATOM 2336 N N . VAL B 1 124 ? -8.773 -11.156 -11.773 1 98.81 124 VAL B N 1
ATOM 2337 C CA . VAL B 1 124 ? -7.367 -11.531 -11.672 1 98.81 124 VAL B CA 1
ATOM 2338 C C . VAL B 1 124 ? -7.098 -12.18 -10.32 1 98.81 124 VAL B C 1
ATOM 2340 O O . VAL B 1 124 ? -7.688 -11.789 -9.312 1 98.81 124 VAL B O 1
ATOM 2343 N N . VAL B 1 125 ? -6.312 -13.188 -10.273 1 98.94 125 VAL B N 1
ATOM 2344 C CA . VAL B 1 125 ? -5.793 -13.805 -9.055 1 98.94 125 VAL B CA 1
ATOM 2345 C C . VAL B 1 125 ? -4.344 -13.383 -8.844 1 98.94 125 VAL B C 1
ATOM 2347 O O . VAL B 1 125 ? -3.516 -13.492 -9.75 1 98.94 125 VAL B O 1
ATOM 2350 N N . VAL B 1 126 ? -4.062 -12.891 -7.688 1 99 126 VAL B N 1
ATOM 2351 C CA . VAL B 1 126 ? -2.713 -12.445 -7.352 1 99 126 VAL B CA 1
ATOM 2352 C C . VAL B 1 126 ? -2.152 -13.297 -6.219 1 99 126 VAL B C 1
ATOM 2354 O O . VAL B 1 126 ? -2.834 -13.531 -5.219 1 99 126 VAL B O 1
ATOM 2357 N N . ALA B 1 127 ? -0.98 -13.781 -6.312 1 98.94 127 ALA B N 1
ATOM 2358 C CA . ALA B 1 127 ? -0.198 -14.484 -5.297 1 98.94 127 ALA B CA 1
ATOM 2359 C C . ALA B 1 127 ? 1.291 -14.18 -5.453 1 98.94 127 ALA B C 1
ATOM 2361 O O . ALA B 1 127 ? 1.771 -13.938 -6.559 1 98.94 127 ALA B O 1
ATOM 2362 N N . GLY B 1 128 ? 1.969 -14.227 -4.328 1 98.94 128 GLY B N 1
ATOM 2363 C CA . GLY B 1 128 ? 3.396 -14 -4.488 1 98.94 128 GLY B CA 1
ATOM 2364 C C . GLY B 1 128 ? 4.047 -13.391 -3.258 1 98.94 128 GLY B C 1
ATOM 2365 O O . GLY B 1 128 ? 3.57 -13.586 -2.137 1 98.94 128 GLY B O 1
ATOM 2366 N N . PHE B 1 129 ? 5.234 -12.805 -3.523 1 98.88 129 PHE B N 1
ATOM 2367 C CA . PHE B 1 129 ? 6.086 -12.203 -2.502 1 98.88 129 PHE B CA 1
ATOM 2368 C C . PHE B 1 129 ? 6.383 -10.75 -2.832 1 98.88 129 PHE B C 1
ATOM 2370 O O . PHE B 1 129 ? 6.578 -10.398 -3.996 1 98.88 129 PHE B O 1
ATOM 2377 N N . MET B 1 130 ? 6.445 -10.039 -1.832 1 98.81 130 MET B N 1
ATOM 2378 C CA . MET B 1 130 ? 6.105 -10.18 -0.419 1 98.81 130 MET B CA 1
ATOM 2379 C C . MET B 1 130 ? 4.688 -9.688 -0.149 1 98.81 130 MET B C 1
ATOM 2381 O O . MET B 1 130 ? 4.215 -8.758 -0.807 1 98.81 130 MET B O 1
ATOM 2385 N N . THR B 1 131 ? 4.051 -10.219 0.84 1 98.94 131 THR B N 1
ATOM 2386 C CA . THR B 1 131 ? 2.652 -9.898 1.096 1 98.94 131 THR B CA 1
ATOM 2387 C C . THR B 1 131 ? 2.473 -8.391 1.279 1 98.94 131 THR B C 1
ATOM 2389 O O . THR B 1 131 ? 1.627 -7.777 0.625 1 98.94 131 THR B O 1
ATOM 2392 N N . HIS B 1 132 ? 3.314 -7.73 2.076 1 98.94 132 HIS B N 1
ATOM 2393 C CA . HIS B 1 132 ? 3.109 -6.344 2.486 1 98.94 132 HIS B CA 1
ATOM 2394 C C . HIS B 1 132 ? 3.549 -5.375 1.394 1 98.94 132 HIS B C 1
ATOM 2396 O O . HIS B 1 132 ? 3.246 -4.184 1.458 1 98.94 132 HIS B O 1
ATOM 2402 N N . MET B 1 133 ? 4.23 -5.848 0.417 1 98.88 133 MET B N 1
ATOM 2403 C CA . MET B 1 133 ? 4.883 -4.988 -0.568 1 98.88 133 MET B CA 1
ATOM 2404 C C . MET B 1 133 ? 4.363 -5.281 -1.973 1 98.88 133 MET B C 1
ATOM 2406 O O . MET B 1 133 ? 3.322 -4.762 -2.375 1 98.88 133 MET B O 1
ATOM 2410 N N . CYS B 1 134 ? 5.047 -6.09 -2.744 1 98.94 134 CYS B N 1
ATOM 2411 C CA . CYS B 1 134 ? 4.707 -6.266 -4.152 1 98.94 134 CYS B CA 1
ATOM 2412 C C . CYS B 1 134 ? 3.301 -6.836 -4.305 1 98.94 134 CYS B C 1
ATOM 2414 O O . CYS B 1 134 ? 2.588 -6.492 -5.25 1 98.94 134 CYS B O 1
ATOM 2416 N N . VAL B 1 135 ? 2.854 -7.758 -3.416 1 99 135 VAL B N 1
ATOM 2417 C CA . VAL B 1 135 ? 1.509 -8.32 -3.502 1 99 135 VAL B CA 1
ATOM 2418 C C . VAL B 1 135 ? 0.475 -7.23 -3.227 1 99 135 VAL B C 1
ATOM 2420 O O . VAL B 1 135 ? -0.46 -7.039 -4.008 1 99 135 VAL B O 1
ATOM 2423 N N . THR B 1 136 ? 0.656 -6.5 -2.148 1 98.94 136 THR B N 1
ATOM 2424 C CA . THR B 1 136 ? -0.266 -5.445 -1.743 1 98.94 136 THR B CA 1
ATOM 2425 C C . THR B 1 136 ? -0.387 -4.383 -2.832 1 98.94 136 THR B C 1
ATOM 2427 O O . THR B 1 136 ? -1.494 -4.035 -3.248 1 98.94 136 THR B O 1
ATOM 2430 N N . PHE B 1 137 ? 0.714 -3.936 -3.342 1 98.94 137 PHE B N 1
ATOM 2431 C CA . PHE B 1 137 ? 0.686 -2.799 -4.25 1 98.94 137 PHE B CA 1
ATOM 2432 C C . PHE B 1 137 ? 0.295 -3.238 -5.656 1 98.94 137 PHE B C 1
ATOM 2434 O O . PHE B 1 137 ? -0.296 -2.465 -6.414 1 98.94 137 PHE B O 1
ATOM 2441 N N . THR B 1 138 ? 0.551 -4.492 -6.055 1 99 138 THR B N 1
ATOM 2442 C CA . THR B 1 138 ? 0.028 -5.02 -7.309 1 99 138 THR B CA 1
ATOM 2443 C C . THR B 1 138 ? -1.487 -5.184 -7.238 1 99 138 THR B C 1
ATOM 2445 O O . THR B 1 138 ? -2.193 -4.918 -8.211 1 99 138 THR B O 1
ATOM 2448 N N . ALA B 1 139 ? -2.016 -5.676 -6.055 1 98.94 139 ALA B N 1
ATOM 2449 C CA . ALA B 1 139 ? -3.463 -5.746 -5.867 1 98.94 139 ALA B CA 1
ATOM 2450 C C . ALA B 1 139 ? -4.102 -4.367 -6.023 1 98.94 139 ALA B C 1
ATOM 2452 O O . ALA B 1 139 ? -5.148 -4.234 -6.664 1 98.94 139 ALA B O 1
ATOM 2453 N N . GLU B 1 140 ? -3.469 -3.34 -5.469 1 98.94 140 GLU B N 1
ATOM 2454 C CA . GLU B 1 140 ? -3.932 -1.97 -5.668 1 98.94 140 GLU B CA 1
ATOM 2455 C C . GLU B 1 140 ? -3.971 -1.611 -7.152 1 98.94 140 GLU B C 1
ATOM 2457 O O . GLU B 1 140 ? -4.961 -1.054 -7.633 1 98.94 140 GLU B O 1
ATOM 2462 N N . GLY B 1 141 ? -2.855 -1.899 -7.828 1 98.88 141 GLY B N 1
ATOM 2463 C CA . GLY B 1 141 ? -2.789 -1.593 -9.25 1 98.88 141 GLY B CA 1
ATOM 2464 C C . GLY B 1 141 ? -3.898 -2.244 -10.055 1 98.88 141 GLY B C 1
ATOM 2465 O O . GLY B 1 141 ? -4.523 -1.6 -10.898 1 98.88 141 GLY B O 1
ATOM 2466 N N . ALA B 1 142 ? -4.133 -3.502 -9.82 1 98.94 142 ALA B N 1
ATOM 2467 C CA . ALA B 1 142 ? -5.203 -4.219 -10.508 1 98.94 142 ALA B CA 1
ATOM 2468 C C . ALA B 1 142 ? -6.559 -3.566 -10.242 1 98.94 142 ALA B C 1
ATOM 2470 O O . ALA B 1 142 ? -7.328 -3.32 -11.172 1 98.94 142 ALA B O 1
ATOM 2471 N N . PHE B 1 143 ? -6.855 -3.26 -8.984 1 98.88 143 PHE B N 1
ATOM 2472 C CA . PHE B 1 143 ? -8.117 -2.664 -8.57 1 98.88 143 PHE B CA 1
ATOM 2473 C C . PHE B 1 143 ? -8.336 -1.317 -9.25 1 98.88 143 PHE B C 1
ATOM 2475 O O . PHE B 1 143 ? -9.406 -1.06 -9.797 1 98.88 143 PHE B O 1
ATOM 2482 N N . LEU B 1 144 ? -7.289 -0.497 -9.305 1 98.44 144 LEU B N 1
ATOM 2483 C CA . LEU B 1 144 ? -7.402 0.859 -9.836 1 98.44 144 LEU B CA 1
ATOM 2484 C C . LEU B 1 144 ? -7.57 0.84 -11.352 1 98.44 144 LEU B C 1
ATOM 2486 O O . LEU B 1 144 ? -8.078 1.8 -11.93 1 98.44 144 LEU B O 1
ATOM 2490 N N . ARG B 1 145 ? -7.176 -0.232 -11.977 1 98 145 ARG B N 1
ATOM 2491 C CA . ARG B 1 145 ? -7.32 -0.36 -13.422 1 98 145 ARG B CA 1
ATOM 2492 C C . ARG B 1 145 ? -8.719 -0.854 -13.797 1 98 145 ARG B C 1
ATOM 2494 O O . ARG B 1 145 ? -9.055 -0.938 -14.977 1 98 145 ARG B O 1
ATOM 2501 N N . GLY B 1 146 ? -9.492 -1.25 -12.727 1 97.94 146 GLY B N 1
ATOM 2502 C CA . GLY B 1 146 ? -10.859 -1.694 -12.977 1 97.94 146 GLY B CA 1
ATOM 2503 C C . GLY B 1 146 ? -11.016 -3.201 -12.906 1 97.94 146 GLY B C 1
ATOM 2504 O O . GLY B 1 146 ? -12.109 -3.729 -13.125 1 97.94 146 GLY B O 1
ATOM 2505 N N . ASN B 1 147 ? -9.984 -3.967 -12.609 1 98.69 147 ASN B N 1
ATOM 2506 C CA . ASN B 1 147 ? -10.086 -5.41 -12.422 1 98.69 147 ASN B CA 1
ATOM 2507 C C . ASN B 1 147 ? -10.719 -5.762 -11.078 1 98.69 147 ASN B C 1
ATOM 2509 O O . ASN B 1 147 ? -10.914 -4.887 -10.234 1 98.69 147 ASN B O 1
ATOM 2513 N N . THR B 1 148 ? -11.07 -6.988 -10.922 1 98.5 148 THR B N 1
ATOM 2514 C CA . THR B 1 148 ? -11.586 -7.559 -9.68 1 98.5 148 THR B CA 1
ATOM 2515 C C . THR B 1 148 ? -10.602 -8.57 -9.102 1 98.5 148 THR B C 1
ATOM 2517 O O . THR B 1 148 ? -10.656 -9.758 -9.43 1 98.5 148 THR B O 1
ATOM 2520 N N . PRO B 1 149 ? -9.719 -8.164 -8.25 1 98.88 149 PRO B N 1
ATOM 2521 C CA . PRO B 1 149 ? -8.648 -9.047 -7.793 1 98.88 149 PRO B CA 1
ATOM 2522 C C . PRO B 1 149 ? -9.086 -9.961 -6.645 1 98.88 149 PRO B C 1
ATOM 2524 O O . PRO B 1 149 ? -9.891 -9.555 -5.805 1 98.88 149 PRO B O 1
ATOM 2527 N N . THR B 1 150 ? -8.578 -11.109 -6.617 1 98.94 150 THR B N 1
ATOM 2528 C CA . THR B 1 150 ? -8.555 -12.055 -5.504 1 98.94 150 THR B CA 1
ATOM 2529 C C . THR B 1 150 ? -7.121 -12.398 -5.117 1 98.94 150 THR B C 1
ATOM 2531 O O . THR B 1 150 ? -6.297 -12.703 -5.984 1 98.94 150 THR B O 1
ATOM 2534 N N . VAL B 1 151 ? -6.793 -12.312 -3.848 1 99 151 VAL B N 1
ATOM 2535 C CA . VAL B 1 151 ? -5.465 -12.672 -3.357 1 99 151 VAL B CA 1
ATOM 2536 C C . VAL B 1 151 ? -5.539 -13.977 -2.574 1 99 151 VAL B C 1
ATOM 2538 O O . VAL B 1 151 ? -6.465 -14.188 -1.786 1 99 151 VAL B O 1
ATOM 2541 N N . VAL B 1 152 ? -4.586 -14.844 -2.797 1 99 152 VAL B N 1
ATOM 2542 C CA . VAL B 1 152 ? -4.516 -16.125 -2.104 1 99 152 VAL B CA 1
ATOM 2543 C C . VAL B 1 152 ? -3.525 -16.031 -0.944 1 99 152 VAL B C 1
ATOM 2545 O O . VAL B 1 152 ? -2.314 -16.141 -1.143 1 99 152 VAL B O 1
ATOM 2548 N N . ALA B 1 153 ? -4.027 -16.016 0.232 1 98.94 153 ALA B N 1
ATOM 2549 C CA . ALA B 1 153 ? -3.246 -15.688 1.424 1 98.94 153 ALA B CA 1
ATOM 2550 C C . ALA B 1 153 ? -2.137 -16.719 1.643 1 98.94 153 ALA B C 1
ATOM 2552 O O . ALA B 1 153 ? -0.981 -16.344 1.866 1 98.94 153 ALA B O 1
ATOM 2553 N N . ALA B 1 154 ? -2.445 -17.984 1.519 1 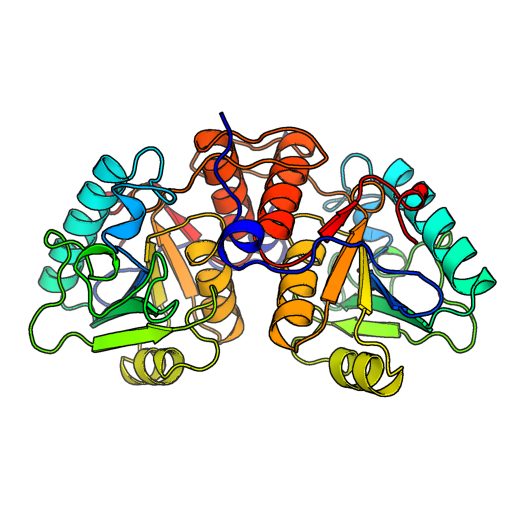98.94 154 ALA B N 1
ATOM 2554 C CA . ALA B 1 154 ? -1.503 -19.047 1.853 1 98.94 154 ALA B CA 1
ATOM 2555 C C . ALA B 1 154 ? -0.386 -19.125 0.817 1 98.94 154 ALA B C 1
ATOM 2557 O O . ALA B 1 154 ? 0.624 -19.797 1.04 1 98.94 154 ALA B O 1
ATOM 2558 N N . ALA B 1 155 ? -0.54 -18.453 -0.326 1 98.94 155 ALA B N 1
ATOM 2559 C CA . ALA B 1 155 ? 0.481 -18.438 -1.37 1 98.94 155 ALA B CA 1
ATOM 2560 C C . ALA B 1 155 ? 1.354 -17.203 -1.275 1 98.94 155 ALA B C 1
ATOM 2562 O O . ALA B 1 155 ? 2.088 -16.875 -2.213 1 98.94 155 ALA B O 1
ATOM 2563 N N . CYS B 1 156 ? 1.275 -16.469 -0.206 1 98.94 156 CYS B N 1
ATOM 2564 C CA . CYS B 1 156 ? 2.061 -15.266 0.039 1 98.94 156 CYS B CA 1
ATOM 2565 C C . CYS B 1 156 ? 2.877 -15.398 1.318 1 98.94 156 CYS B C 1
ATOM 2567 O O . CYS B 1 156 ? 2.518 -16.172 2.213 1 98.94 156 CYS B O 1
ATOM 2569 N N . ALA B 1 157 ? 3.928 -14.695 1.366 1 98.94 157 ALA B N 1
ATOM 2570 C CA . ALA B 1 157 ? 4.789 -14.625 2.543 1 98.94 157 ALA B CA 1
ATOM 2571 C C . ALA B 1 157 ? 5.512 -13.281 2.615 1 98.94 157 ALA B C 1
ATOM 2573 O O . ALA B 1 157 ? 5.582 -12.555 1.622 1 98.94 157 ALA B O 1
ATOM 2574 N N . THR B 1 158 ? 5.906 -13.008 3.729 1 98.81 158 THR B N 1
ATOM 2575 C CA . THR B 1 158 ? 6.664 -11.781 3.945 1 98.81 158 THR B CA 1
ATOM 2576 C C . THR B 1 158 ? 7.688 -11.961 5.062 1 98.81 158 THR B C 1
ATOM 2578 O O . THR B 1 158 ? 8.125 -13.086 5.328 1 98.81 158 THR B O 1
ATOM 2581 N N . ARG B 1 159 ? 8.148 -10.906 5.613 1 98.69 159 ARG B N 1
ATOM 2582 C CA . ARG B 1 159 ? 9.266 -10.938 6.551 1 98.69 159 ARG B CA 1
ATOM 2583 C C . ARG B 1 159 ? 9.031 -9.977 7.715 1 98.69 159 ARG B C 1
ATOM 2585 O O . ARG B 1 159 ? 8.148 -9.125 7.656 1 98.69 159 ARG B O 1
ATOM 2592 N N . SER B 1 160 ? 9.781 -10.258 8.812 1 98.81 160 SER B N 1
ATOM 2593 C CA . SER B 1 160 ? 9.758 -9.328 9.938 1 98.81 160 SER B CA 1
ATOM 2594 C C . SER B 1 160 ? 10.43 -8.008 9.586 1 98.81 160 SER B C 1
ATOM 2596 O O . SER B 1 160 ? 11.43 -7.984 8.859 1 98.81 160 SER B O 1
ATOM 2598 N N . LEU B 1 161 ? 9.898 -6.934 10.125 1 98.81 161 LEU B N 1
ATOM 2599 C CA . LEU B 1 161 ? 10.414 -5.613 9.773 1 98.81 161 LEU B CA 1
ATOM 2600 C C . LEU B 1 161 ? 10.539 -4.73 11.008 1 98.81 161 LEU B C 1
ATOM 2602 O O . LEU B 1 161 ? 9.75 -4.848 11.945 1 98.81 161 LEU B O 1
ATOM 2606 N N . PRO B 1 162 ? 11.516 -3.855 10.969 1 97.94 162 PRO B N 1
ATOM 2607 C CA . PRO B 1 162 ? 11.547 -2.805 11.984 1 97.94 162 PRO B CA 1
ATOM 2608 C C . PRO B 1 162 ? 10.477 -1.736 11.766 1 97.94 162 PRO B C 1
ATOM 2610 O O . PRO B 1 162 ? 9.938 -1.616 10.664 1 97.94 162 PRO B O 1
ATOM 2613 N N . SER B 1 163 ? 10.094 -1.04 12.742 1 95.56 163 SER B N 1
ATOM 2614 C CA . SER B 1 163 ? 9.18 0.092 12.695 1 95.56 163 SER B CA 1
ATOM 2615 C C . SER B 1 163 ? 9.438 1.057 13.852 1 95.56 163 SER B C 1
ATOM 2617 O O . SER B 1 163 ? 9.875 0.644 14.93 1 95.56 163 SER B O 1
ATOM 2619 N N . VAL B 1 164 ? 9.188 2.279 13.641 1 95.81 164 VAL B N 1
ATOM 2620 C CA . VAL B 1 164 ? 9.32 3.291 14.688 1 95.81 164 VAL B CA 1
ATOM 2621 C C . VAL B 1 164 ? 8.375 2.977 15.836 1 95.81 164 VAL B C 1
ATOM 2623 O O . VAL B 1 164 ? 8.586 3.432 16.969 1 95.81 164 VAL B O 1
ATOM 2626 N N . ALA B 1 165 ? 7.301 2.215 15.562 1 95.56 165 ALA B N 1
ATOM 2627 C CA . ALA B 1 165 ? 6.309 1.866 16.578 1 95.56 165 ALA B CA 1
ATOM 2628 C C . ALA B 1 165 ? 6.605 0.5 17.188 1 95.56 165 ALA B C 1
ATOM 2630 O O . ALA B 1 165 ? 5.785 -0.046 17.938 1 95.56 165 ALA B O 1
ATOM 2631 N N . GLY B 1 166 ? 7.77 -0.059 16.859 1 96.75 166 GLY B N 1
ATOM 2632 C CA . GLY B 1 166 ? 8.148 -1.379 17.328 1 96.75 166 GLY B CA 1
ATOM 2633 C C . GLY B 1 166 ? 8.219 -2.416 16.234 1 96.75 166 GLY B C 1
ATOM 2634 O O . GLY B 1 166 ? 7.441 -2.367 15.273 1 96.75 166 GLY B O 1
ATOM 2635 N N . ALA B 1 167 ? 9.086 -3.4 16.453 1 98.06 167 ALA B N 1
ATOM 2636 C CA . ALA B 1 167 ? 9.305 -4.434 15.445 1 98.06 167 ALA B CA 1
ATOM 2637 C C . ALA B 1 167 ? 8.016 -5.195 15.148 1 98.06 167 ALA B C 1
ATOM 2639 O O . ALA B 1 167 ? 7.191 -5.402 16.047 1 98.06 167 ALA B O 1
ATOM 2640 N N . VAL B 1 168 ? 7.875 -5.582 13.969 1 98.69 168 VAL B N 1
ATOM 2641 C CA . VAL B 1 168 ? 6.723 -6.352 13.508 1 98.69 168 VAL B CA 1
ATOM 2642 C C . VAL B 1 168 ? 7.172 -7.738 13.055 1 98.69 168 VAL B C 1
ATOM 2644 O O . VAL B 1 168 ? 8.039 -7.863 12.188 1 98.69 168 VAL B O 1
ATOM 2647 N N . THR B 1 169 ? 6.586 -8.82 13.578 1 98.69 169 THR B N 1
ATOM 2648 C CA . THR B 1 169 ? 6.926 -10.172 13.156 1 98.69 169 THR B CA 1
ATOM 2649 C C . THR B 1 169 ? 6.414 -10.438 11.742 1 98.69 169 THR B C 1
ATOM 2651 O O . THR B 1 169 ? 5.484 -9.773 11.273 1 98.69 169 THR B O 1
ATOM 2654 N N . ALA B 1 170 ? 7.008 -11.383 11.102 1 98.81 170 ALA B N 1
ATOM 2655 C CA . ALA B 1 170 ? 6.547 -11.766 9.773 1 98.81 170 ALA B CA 1
ATOM 2656 C C . ALA B 1 170 ? 5.07 -12.156 9.797 1 98.81 170 ALA B C 1
ATOM 2658 O O . ALA B 1 170 ? 4.312 -11.789 8.891 1 98.81 170 ALA B O 1
ATOM 2659 N N . ALA B 1 171 ? 4.672 -12.891 10.82 1 98.44 171 ALA B N 1
ATOM 2660 C CA . ALA B 1 171 ? 3.281 -13.32 10.93 1 98.44 171 ALA B CA 1
ATOM 2661 C C . ALA B 1 171 ? 2.348 -12.117 11.07 1 98.44 171 ALA B C 1
ATOM 2663 O O . ALA B 1 171 ? 1.301 -12.062 10.422 1 98.44 171 ALA B O 1
ATOM 2664 N N . ASP B 1 172 ? 2.715 -11.156 11.953 1 98.56 172 ASP B N 1
ATOM 2665 C CA . ASP B 1 172 ? 1.898 -9.961 12.156 1 98.56 172 ASP B CA 1
ATOM 2666 C C . ASP B 1 172 ? 1.879 -9.094 10.898 1 98.56 172 ASP B C 1
ATOM 2668 O O . ASP B 1 172 ? 0.841 -8.539 10.539 1 98.56 172 ASP B O 1
ATOM 2672 N N . GLN B 1 173 ? 3.043 -8.984 10.227 1 98.81 173 GLN B N 1
ATOM 2673 C CA . GLN B 1 173 ? 3.131 -8.219 8.992 1 98.81 173 GLN B CA 1
ATOM 2674 C C . GLN B 1 173 ? 2.262 -8.828 7.898 1 98.81 173 GLN B C 1
ATOM 2676 O O . GLN B 1 173 ? 1.591 -8.109 7.152 1 98.81 173 GLN B O 1
ATOM 2681 N N . HIS B 1 174 ? 2.297 -10.141 7.797 1 98.88 174 HIS B N 1
ATOM 2682 C CA . HIS B 1 174 ? 1.466 -10.883 6.852 1 98.88 174 HIS B CA 1
ATOM 2683 C C . HIS B 1 174 ? -0.016 -10.641 7.113 1 98.88 174 HIS B C 1
ATOM 2685 O O . HIS B 1 174 ? -0.761 -10.266 6.203 1 98.88 174 HIS B O 1
ATOM 2691 N N . ARG B 1 175 ? -0.403 -10.773 8.305 1 98.75 175 ARG B N 1
ATOM 2692 C CA . ARG B 1 175 ? -1.796 -10.609 8.703 1 98.75 175 ARG B CA 1
ATOM 2693 C C . ARG B 1 175 ? -2.277 -9.188 8.438 1 98.75 175 ARG B C 1
ATOM 2695 O O . ARG B 1 175 ? -3.363 -8.984 7.895 1 98.75 175 ARG B O 1
ATOM 2702 N N . ALA B 1 176 ? -1.489 -8.195 8.758 1 98.88 176 ALA B N 1
ATOM 2703 C CA . ALA B 1 176 ? -1.854 -6.789 8.57 1 98.88 176 ALA B CA 1
ATOM 2704 C C . ALA B 1 176 ? -1.944 -6.438 7.09 1 98.88 176 ALA B C 1
ATOM 2706 O O . ALA B 1 176 ? -2.824 -5.676 6.68 1 98.88 176 ALA B O 1
ATOM 2707 N N . ALA B 1 177 ? -0.999 -6.957 6.281 1 98.94 177 ALA B N 1
ATOM 2708 C CA . ALA B 1 177 ? -1.032 -6.715 4.84 1 98.94 177 ALA B CA 1
ATOM 2709 C C . ALA B 1 177 ? -2.289 -7.309 4.211 1 98.94 177 ALA B C 1
ATOM 2711 O O . ALA B 1 177 ? -2.936 -6.672 3.379 1 98.94 177 ALA B O 1
ATOM 2712 N N . LEU B 1 178 ? -2.615 -8.5 4.637 1 98.94 178 LEU B N 1
ATOM 2713 C CA . LEU B 1 178 ? -3.83 -9.133 4.133 1 98.94 178 LEU B CA 1
ATOM 2714 C C . LEU B 1 178 ? -5.066 -8.336 4.539 1 98.94 178 LEU B C 1
ATOM 2716 O O . LEU B 1 178 ? -6.02 -8.227 3.766 1 98.94 178 LEU B O 1
ATOM 2720 N N . ALA B 1 179 ? -5.055 -7.816 5.758 1 98.94 179 ALA B N 1
ATOM 2721 C CA . ALA B 1 179 ? -6.145 -6.957 6.207 1 98.94 179 ALA B CA 1
ATOM 2722 C C . ALA B 1 179 ? -6.25 -5.707 5.344 1 98.94 179 ALA B C 1
ATOM 2724 O O . ALA B 1 179 ? -7.352 -5.277 4.988 1 98.94 179 ALA B O 1
ATOM 2725 N N . THR B 1 180 ? -5.125 -5.102 4.996 1 98.94 180 THR B N 1
ATOM 2726 C CA . THR B 1 180 ? -5.086 -3.924 4.137 1 98.94 180 THR B CA 1
ATOM 2727 C C . THR B 1 180 ? -5.672 -4.234 2.764 1 98.94 180 THR B C 1
ATOM 2729 O O . THR B 1 180 ? -6.539 -3.51 2.273 1 98.94 180 THR B O 1
ATOM 2732 N N . ILE B 1 181 ? -5.211 -5.309 2.193 1 98.94 181 ILE B N 1
ATOM 2733 C CA . ILE B 1 181 ? -5.688 -5.73 0.881 1 98.94 181 ILE B CA 1
ATOM 2734 C C . ILE B 1 181 ? -7.195 -5.973 0.933 1 98.94 181 ILE B C 1
ATOM 2736 O O . ILE B 1 181 ? -7.938 -5.492 0.072 1 98.94 181 ILE B O 1
ATOM 2740 N N . GLY B 1 182 ? -7.633 -6.652 1.967 1 98.81 182 GLY B N 1
ATOM 2741 C CA . GLY B 1 182 ? -9.031 -7.023 2.102 1 98.81 182 GLY B CA 1
ATOM 2742 C C . GLY B 1 182 ? -9.93 -5.859 2.48 1 98.81 182 GLY B C 1
ATOM 2743 O O . GLY B 1 182 ? -11.148 -5.941 2.35 1 98.81 182 GLY B O 1
ATOM 2744 N N . ASP B 1 183 ? -9.328 -4.844 3.01 1 98.81 183 ASP B N 1
ATOM 2745 C CA . ASP B 1 183 ? -10.117 -3.67 3.359 1 98.81 183 ASP B CA 1
ATOM 2746 C C . ASP B 1 183 ? -10.719 -3.021 2.113 1 98.81 183 ASP B C 1
ATOM 2748 O O . ASP B 1 183 ? -11.859 -2.561 2.135 1 98.81 183 ASP B O 1
ATOM 2752 N N . LEU B 1 184 ? -9.945 -3.074 1 1 98.81 184 LEU B N 1
ATOM 2753 C CA . LEU B 1 184 ? -10.477 -2.369 -0.162 1 98.81 184 LEU B CA 1
ATOM 2754 C C . LEU B 1 184 ? -10.141 -3.115 -1.449 1 98.81 184 LEU B C 1
ATOM 2756 O O . LEU B 1 184 ? -11.023 -3.377 -2.268 1 98.81 184 LEU B O 1
ATOM 2760 N N . TYR B 1 185 ? -8.992 -3.615 -1.702 1 98.88 185 TYR B N 1
ATOM 2761 C CA . TYR B 1 185 ? -8.438 -3.771 -3.041 1 98.88 185 TYR B CA 1
ATOM 2762 C C . TYR B 1 185 ? -8.781 -5.141 -3.619 1 98.88 185 TYR B C 1
ATOM 2764 O O . TYR B 1 185 ? -8.805 -5.316 -4.84 1 98.88 185 TYR B O 1
ATOM 2772 N N . ALA B 1 186 ? -9.031 -6.094 -2.746 1 98.94 186 ALA B N 1
ATOM 2773 C CA . ALA B 1 186 ? -9.242 -7.438 -3.275 1 98.94 186 ALA B CA 1
ATOM 2774 C C . ALA B 1 186 ? -10.086 -8.281 -2.316 1 98.94 186 ALA B C 1
ATOM 2776 O O . ALA B 1 186 ? -10.117 -8.008 -1.112 1 98.94 186 ALA B O 1
ATOM 2777 N N . VAL B 1 187 ? -10.742 -9.258 -2.836 1 98.81 187 VAL B N 1
ATOM 2778 C CA . VAL B 1 187 ? -11.18 -10.391 -2.027 1 98.81 187 VAL B CA 1
ATOM 2779 C C . VAL B 1 187 ? -9.969 -11.227 -1.623 1 98.81 187 VAL B C 1
ATOM 2781 O O . VAL B 1 187 ? -9.102 -11.516 -2.451 1 98.81 187 VAL B O 1
ATOM 2784 N N . VAL B 1 188 ? -9.82 -11.586 -0.349 1 98.94 188 VAL B N 1
ATOM 2785 C CA . VAL B 1 188 ? -8.719 -12.422 0.108 1 98.94 188 VAL B CA 1
ATOM 2786 C C . VAL B 1 188 ? -9.25 -13.797 0.521 1 98.94 188 VAL B C 1
ATOM 2788 O O . VAL B 1 188 ? -10.148 -13.891 1.359 1 98.94 188 VAL B O 1
ATOM 2791 N N . VAL B 1 189 ? -8.734 -14.805 -0.073 1 98.88 189 VAL B N 1
ATOM 2792 C CA . VAL B 1 189 ? -9.102 -16.172 0.306 1 98.88 189 VAL B CA 1
ATOM 2793 C C . VAL B 1 189 ? -7.945 -16.828 1.053 1 98.88 189 VAL B C 1
ATOM 2795 O O . VAL B 1 189 ? -6.789 -16.422 0.901 1 98.88 189 VAL B O 1
ATOM 2798 N N . GLY B 1 190 ? -8.273 -17.828 1.851 1 98.69 190 GLY B N 1
ATOM 2799 C CA . GLY B 1 190 ? -7.262 -18.484 2.65 1 98.69 190 GLY B CA 1
ATOM 2800 C C . GLY B 1 190 ? -6.305 -19.328 1.822 1 98.69 190 GLY B C 1
ATOM 2801 O O . GLY B 1 190 ? -5.09 -19.297 2.041 1 98.69 190 GLY B O 1
ATOM 2802 N N . SER B 1 191 ? -6.797 -20.047 0.872 1 98.75 191 SER B N 1
ATOM 2803 C CA . SER B 1 191 ? -6 -20.953 0.049 1 98.75 191 SER B CA 1
ATOM 2804 C C . SER B 1 191 ? -6.605 -21.109 -1.34 1 98.75 191 SER B C 1
ATOM 2806 O O . SER B 1 191 ? -7.703 -20.625 -1.605 1 98.75 191 SER B O 1
ATOM 2808 N N . THR B 1 192 ? -5.867 -21.766 -2.178 1 98.69 192 THR B N 1
ATOM 2809 C CA . THR B 1 192 ? -6.281 -22.031 -3.549 1 98.69 192 THR B CA 1
ATOM 2810 C C . THR B 1 192 ? -7.625 -22.766 -3.572 1 98.69 192 THR B C 1
ATOM 2812 O O . THR B 1 192 ? -8.438 -22.547 -4.473 1 98.69 192 THR B O 1
ATOM 2815 N N . ALA B 1 193 ? -7.906 -23.547 -2.543 1 98.38 193 ALA B N 1
ATOM 2816 C CA . ALA B 1 193 ? -9.117 -24.359 -2.482 1 98.38 193 ALA B CA 1
ATOM 2817 C C . ALA B 1 193 ? -10.367 -23.484 -2.43 1 98.38 193 ALA B C 1
ATOM 2819 O O . ALA B 1 193 ? -11.469 -23.969 -2.701 1 98.38 193 ALA B O 1
ATOM 2820 N N . GLU B 1 194 ? -10.227 -22.25 -2.07 1 98.44 194 GLU B N 1
ATOM 2821 C CA . GLU B 1 194 ? -11.375 -21.375 -1.875 1 98.44 194 GLU B CA 1
ATOM 2822 C C . GLU B 1 194 ? -11.68 -20.578 -3.137 1 98.44 194 GLU B C 1
ATOM 2824 O O . GLU B 1 194 ? -12.648 -19.812 -3.18 1 98.44 194 GLU B O 1
ATOM 2829 N N . LEU B 1 195 ? -10.844 -20.734 -4.133 1 98.25 195 LEU B N 1
ATOM 2830 C CA . LEU B 1 195 ? -11.156 -20.156 -5.434 1 98.25 195 LEU B CA 1
ATOM 2831 C C . LEU B 1 195 ? -12.273 -20.922 -6.121 1 98.25 195 LEU B C 1
ATOM 2833 O O . LEU B 1 195 ? -12.531 -22.078 -5.789 1 98.25 195 LEU B O 1
ATOM 2837 N N . GLY B 1 196 ? -13.016 -20.172 -6.977 1 93.38 196 GLY B N 1
ATOM 2838 C CA . GLY B 1 196 ? -14.031 -20.844 -7.77 1 93.38 196 GLY B CA 1
ATOM 2839 C C . GLY B 1 196 ? -13.453 -21.656 -8.906 1 93.38 196 GLY B C 1
ATOM 2840 O O . GLY B 1 196 ? -12.289 -21.5 -9.266 1 93.38 196 GLY B O 1
#

Sequence (392 aa):
MTSTTLREISTLPTTPATLSDATVILVDYQNTYTRGVMELDGWEAALDEAATLLARARAEGATVIHVMHDGGEGSPYDLKQDIGRIHERVAPAPGEQVVVKTAPNSFVGTPLGELVDAAGHQDVVVAGFMTHMCVTFTAEGAFLRGNTPTVVAAACATRSLPSVAGAVTAADQHRAALATIGDLYAVVVGSTAELGMTSTTLREISTLPTTPATLSDATVILVDYQNTYTRGVMELDGWEAALDEAATLLARARAEGATVIHVMHDGGEGSPYDLKQDIGRIHERVAPAPGEQVVVKTAPNSFVGTPLGELVDAAGHQDVVVAGFMTHMCVTFTAEGAFLRGNTPTVVAAACATRSLPSVAGAVTAADQHRAALATIGDLYAVVVGSTAELG

Secondary structure (DSSP, 8-state):
-PPPPHHHHTT---PPPPGGGEEEEEE--BGGGTSGGGPPBTHHHHHHHHHHHHHHHHHHT-EEEEEEE---TTSTT-TTSGGGSBPGGGPPPTT-EEEEESSSSTTTTSSHHHHHHHHT-SEEEEEEB-IIIIIHHHHHHHHHTT-EEEEEGGG-BB--B--TT--B-HHHHHHHHHHHIIIII-EEESSGGG--/-PPPPHHHHTT---PPPPGGGEEEEEE--BGGGTSGGGPPBTHHHHHHHHHHHHHHHHHHT-EEEEEEE---TTSTT-TTSGGGSBPGGGPPPTT-EEEEESSSSTTTTSSHHHHHHHHT-SEEEEEEB-IIIIIHHHHHHHHHTT-EEEEEGGG-BB--B--TT--B-HHHHHHHHHHHIIIII-EEESSGGG--

Organism: Amycolatopsis orientalis (NCBI:txid31958)

InterPro domains:
  IPR000868 Isochorismatase-like domain [PF00857] (24-183)
  IPR036380 Isochorismatase-like superfamily [G3DSA:3.40.50.850] (1-194)
  IPR036380 Isochorismatase-like superfamily [SSF52499] (15-191)
  IPR050272 Isochorismatase-like hydrolase [PTHR43540] (19-191)

Solvent-accessible surface area (backbone atoms only — not comparable to full-atom values): 19180 Å² total; per-residue (Å²): 134,60,48,76,37,57,27,65,74,66,67,50,86,73,76,56,42,35,41,60,59,17,36,37,39,41,32,35,57,24,34,27,35,74,40,77,82,56,40,32,56,59,33,66,62,9,48,52,41,38,31,53,40,50,53,49,29,58,74,50,60,23,49,54,36,39,35,36,56,48,63,42,86,88,37,70,19,12,67,93,40,73,44,22,30,61,33,76,80,65,48,81,51,93,89,45,48,74,47,68,25,75,51,55,31,50,50,56,90,37,64,48,56,60,53,46,57,71,71,68,38,56,25,29,36,42,34,20,38,31,30,57,44,27,38,38,38,26,38,42,46,41,31,76,73,67,37,49,32,19,33,31,51,44,23,29,27,23,45,27,31,52,30,88,77,40,71,33,49,26,67,57,29,36,29,35,27,49,19,48,34,45,26,59,35,26,35,65,36,62,38,67,84,65,44,81,133,59,48,77,36,56,27,64,76,67,67,52,85,73,76,54,41,35,43,62,59,19,35,37,40,40,32,34,55,26,34,27,35,72,40,77,85,55,39,32,56,59,33,66,63,9,48,53,41,39,32,52,41,51,52,49,29,57,74,51,61,22,49,53,35,38,36,37,56,48,63,42,86,89,37,72,21,13,65,92,40,74,44,23,30,62,32,76,80,66,48,81,53,93,88,46,50,75,45,67,24,76,50,55,30,49,51,55,91,38,66,47,56,59,53,46,58,70,71,66,38,56,26,30,36,42,33,21,38,31,29,58,43,26,39,37,38,28,39,42,46,43,30,76,74,68,35,50,33,20,34,32,51,44,23,29,28,23,46,27,31,54,31,89,76,41,72,35,49,27,67,57,29,36,30,34,27,49,19,47,34,44,26,60,37,26,34,66,37,64,38,67,84,65,45,80

Foldseek 3Di:
DDDQFQCVVVVPDQAFAALLQAEEEAEAQFQLCCDDPNPFDLQVQLQVQVLVLLVVSVVSVGQYEYEFEAPDPPDCLPCVDRSNARDPSNHDDPPHHYWYDHALQSVPPICVVVVRVVSPHLEYEYAYPALQTSRLNVLQVSQVSRGAYEYALSNHWGAWDQDPVGTDGRVRSSVVSLVSCCSPRYNYDHGSVSHD/DDDQFPCVVVVPDQAFAALLQAEEEAEAQFQLCCDDPNPFDLQVQLQVQVLVLLVVSVVSVGQYEYEFEAPDPPDCLPCVDRSNARDPSNHDDPPHHYWYDHALQSVPPICVVVVRVVSPHLEYEYAYPALQTSRLNVLQVSQVSRGAYEYALSNHWGAWDQDPVGTDGRVRSSVVSLVSCCSPRYNYDHGSVSHD